Protein AF-0000000067023033 (afdb_homodimer)

Solvent-accessible surface area (backbone atoms only — not comparable to full-atom values): 42255 Å² total; per-residue (Å²): 141,94,79,90,80,90,83,80,85,79,93,78,80,88,82,86,92,80,93,84,90,79,80,88,87,80,90,64,73,84,82,73,94,70,78,89,67,85,74,86,65,66,106,45,70,67,39,53,58,62,57,49,53,58,54,46,53,53,51,54,56,63,48,57,60,52,45,52,54,41,46,53,44,41,46,51,40,41,49,48,40,45,55,41,40,58,51,32,53,59,44,35,60,46,40,46,53,54,46,79,65,82,58,77,56,62,63,61,53,50,65,90,35,39,40,28,35,53,40,38,83,85,70,44,67,34,44,52,33,53,42,58,44,94,85,45,31,32,40,34,28,15,40,78,69,28,35,38,33,27,38,73,35,41,44,66,52,35,30,29,51,44,92,54,43,47,52,36,33,27,52,32,70,41,79,93,57,19,35,34,33,34,28,33,32,50,36,90,87,40,82,84,41,70,41,51,27,40,34,33,23,41,83,84,56,42,70,67,50,72,42,76,46,70,73,84,54,66,82,51,72,70,77,42,62,32,37,30,54,44,96,86,51,35,34,39,39,37,40,13,32,94,58,27,21,36,34,36,36,32,41,79,88,69,47,77,43,80,58,44,75,42,70,81,42,37,57,72,29,51,33,60,73,46,71,57,85,76,33,37,34,32,36,36,26,33,60,85,80,30,39,36,33,40,33,31,31,40,92,84,32,71,77,46,80,42,85,43,83,70,50,83,27,55,49,35,45,33,51,30,84,85,66,51,36,37,37,28,23,50,75,77,32,30,28,32,32,37,38,77,85,76,79,42,42,78,73,45,79,72,42,75,42,64,78,70,54,62,40,48,28,39,25,91,39,33,35,35,37,32,26,29,92,74,13,33,32,39,39,34,54,77,43,86,78,127,138,88,76,82,71,82,66,86,70,85,74,72,83,72,70,77,80,80,73,79,72,82,78,77,81,76,83,78,78,85,74,82,65,82,74,81,82,79,79,81,59,58,66,58,50,50,53,50,49,49,53,48,48,51,51,48,47,50,49,47,50,49,46,47,52,47,45,48,51,43,45,51,46,42,47,49,43,44,48,51,42,47,56,44,43,62,55,34,58,59,46,43,63,49,43,48,54,53,44,82,65,83,58,77,55,61,62,61,54,52,62,91,38,39,40,27,34,53,42,37,82,84,71,42,68,34,45,51,31,52,42,59,44,92,86,45,31,32,41,34,27,14,40,78,68,29,36,38,33,27,38,74,35,43,42,65,53,35,31,31,50,42,93,56,43,46,51,36,31,26,51,34,68,41,79,94,58,20,35,35,32,32,28,32,33,51,37,89,88,42,82,83,41,70,40,50,25,40,35,32,23,42,82,85,58,43,74,70,51,70,44,76,45,69,71,85,54,67,84,52,72,71,76,42,61,33,38,31,55,43,95,86,52,35,34,38,38,39,41,12,33,93,58,27,22,37,33,35,36,32,42,79,87,69,48,74,43,78,59,43,76,43,69,82,41,36,56,71,27,49,34,57,74,47,73,58,85,75,32,36,33,32,36,34,24,33,58,86,80,29,37,37,32,40,34,32,33,41,92,84,31,72,77,43,78,42,83,43,83,70,51,83,25,53,47,36,42,32,50,30,84,87,64,51,35,38,36,27,24,49,75,76,31,30,28,32,32,36,38,78,84,76,79,43,42,79,74,46,80,72,45,76,39,64,78,70,56,64,41,48,27,38,25,92,39,33,35,34,37,32,26,30,91,72,12,34,35,38,40,35,54,77,45,88,76,128

pLDDT: mean 76.47, std 25.56, range [13.81, 98.25]

Radius of gyration: 40.5 Å; Cα contacts (8 Å, |Δi|>4): 1660; chains: 2; bounding box: 68×158×107 Å

Secondary structure (DSSP, 8-state):
-----------------------------S-----------STTTTTHHHHHHHHHHHHHHHHHHHHHHHHHHHHHHHHHHHHHHHHHHHHHHHT-EE--------SPPPTTSEEEEEE-TTT-SSEEEEEE-TTSEEEEEETTTEEEEEETTS-EEEEE--TTEEEEEEEEEEGGGEEEEEEEEE-SS-TT-EEEEEEEE-TT--EEEEEE--GGGGGS--SEEEEEE-TTS-EEEEEE-SSEEEEEEE-TTS-EEEEEEEET--EEEEEEEEEETTEEEEEEEETTTTEEEEEEEETTEEEEEEEE--SSSEEEEEE-TT--EEEEETTTTEEEEE-TTTT--EEEEEEE--TT--EEEEETTEEEEEETTTTEEEEEE-S---/-----------------------------S-TT--------HHHHHHHHHHHHHHHHHHHHHHHHHHHHHHHHHHHHHHHHHHHHHHHHHHHHHT-EE--------SPP-TTSEEEEEE-TTT-SSEEEEEE-TTSEEEEEETTTEEEEEETTS-EEEEE--TTEEEEEEEEEEGGGEEEEEEEEE-SS-TT-EEEEEEEE-TT--EEEEEE--GGGGGS--SEEEEEE-TTS-EEEEEE-SSEEEEEEE-TTS-EEEEEEEET--EEEEEEEEEETTEEEEEEEETTTTEEEEEEEETTEEEEEEEE-SSSSEEEEEE-TT--EEEEETTTTEEEEE-TTTT--EEEEEEE--TT--EEEEETTEEEEEETTTTEEEEEE-S---

Nearest PDB structures (foldseek):
  7nyq-assembly1_A  TM=6.658E-01  e=2.025E-09  Drosophila melanogaster
  3fw0-assembly1_A  TM=6.396E-01  e=2.886E-07  Rattus norvegicus
  5hx0-assembly1_B  TM=6.745E-01  e=1.969E-05  Dyadobacter fermentans DSM 18053
  3hfq-assembly2_B  TM=6.153E-01  e=1.795E-04  Lactiplantibacillus plantarum
  6cp9-assembly4_H  TM=2.951E-01  e=3.146E+00  Klebsiella pneumoniae 342

InterPro domains:
  IPR011042 Six-bladed beta-propeller, TolB-like [G3DSA:2.120.10.30] (112-293)

Structure (mmCIF, N/CA/C/O backbone):
data_AF-0000000067023033-model_v1
#
loop_
_entity.id
_entity.type
_entity.pdbx_description
1 polymer 'Uncharacterized protein'
#
loop_
_atom_site.group_PDB
_atom_site.id
_atom_site.type_symbol
_atom_site.label_atom_id
_atom_site.label_alt_id
_atom_site.label_comp_id
_atom_site.label_asym_id
_atom_site.label_entity_id
_atom_site.label_seq_id
_atom_site.pdbx_PDB_ins_code
_atom_site.Cartn_x
_atom_site.Cartn_y
_atom_site.Cartn_z
_atom_site.occupancy
_atom_site.B_iso_or_equiv
_atom_site.auth_seq_id
_atom_site.auth_comp_id
_atom_site.auth_asym_id
_atom_site.auth_atom_id
_atom_site.pdbx_PDB_model_num
ATOM 1 N N . MET A 1 1 ? -42.719 22.875 1.928 1 16.5 1 MET A N 1
ATOM 2 C CA . MET A 1 1 ? -43.594 23.422 0.88 1 16.5 1 MET A CA 1
ATOM 3 C C . MET A 1 1 ? -42.75 23.766 -0.364 1 16.5 1 MET A C 1
ATOM 5 O O . MET A 1 1 ? -41.531 23.875 -0.294 1 16.5 1 MET A O 1
ATOM 9 N N . ASP A 1 2 ? -43 24.875 -1.351 1 15.7 2 ASP A N 1
ATOM 10 C CA . ASP A 1 2 ? -43.031 25.266 -2.756 1 15.7 2 ASP A CA 1
ATOM 11 C C . ASP A 1 2 ? -41.688 25.781 -3.24 1 15.7 2 ASP A C 1
ATOM 13 O O . ASP A 1 2 ? -40.812 26.078 -2.434 1 15.7 2 ASP A O 1
ATOM 17 N N . GLU A 1 3 ? -41.562 27.125 -3.955 1 17.05 3 GLU A N 1
ATOM 18 C CA . GLU A 1 3 ? -41.469 28.062 -5.074 1 17.05 3 GLU A CA 1
ATOM 19 C C . GLU A 1 3 ? -40.25 28.969 -4.957 1 17.05 3 GLU A C 1
ATOM 21 O O . GLU A 1 3 ? -40.312 30.016 -4.312 1 17.05 3 GLU A O 1
ATOM 26 N N . ILE A 1 4 ? -39.062 28.469 -4.773 1 16.61 4 ILE A N 1
ATOM 27 C CA . ILE A 1 4 ? -38.062 29.484 -4.555 1 16.61 4 ILE A CA 1
ATOM 28 C C . ILE A 1 4 ? -37.75 30.203 -5.867 1 16.61 4 ILE A C 1
ATOM 30 O O . ILE A 1 4 ? -37.312 29.578 -6.832 1 16.61 4 ILE A O 1
ATOM 34 N N . PRO A 1 5 ? -38.219 31.562 -6.207 1 17.33 5 PRO A N 1
ATOM 35 C CA . PRO A 1 5 ? -38.531 32.438 -7.344 1 17.33 5 PRO A CA 1
ATOM 36 C C . PRO A 1 5 ? -37.281 32.906 -8.094 1 17.33 5 PRO A C 1
ATOM 38 O O . PRO A 1 5 ? -37.188 32.719 -9.312 1 17.33 5 PRO A O 1
ATOM 41 N N . LYS A 1 6 ? -36.812 34.25 -7.98 1 17.12 6 LYS A N 1
ATOM 42 C CA . LYS A 1 6 ? -36.875 35.375 -8.891 1 17.12 6 LYS A CA 1
ATOM 43 C C . LYS A 1 6 ? -35.5 35.656 -9.5 1 17.12 6 LYS A C 1
ATOM 45 O O . LYS A 1 6 ? -34.562 35.969 -8.773 1 17.12 6 LYS A O 1
ATOM 50 N N . LYS A 1 7 ? -35.344 35.312 -10.789 1 19.52 7 LYS A N 1
ATOM 51 C CA . LYS A 1 7 ? -34.312 35.031 -11.789 1 19.52 7 LYS A CA 1
ATOM 52 C C . LYS A 1 7 ? -33.531 36.281 -12.141 1 19.52 7 LYS A C 1
ATOM 54 O O . LYS A 1 7 ? -32.469 36.188 -12.789 1 19.52 7 LYS A O 1
ATOM 59 N N . SER A 1 8 ? -33.812 37.781 -12.141 1 15.13 8 SER A N 1
ATOM 60 C CA . SER A 1 8 ? -33.812 38.531 -13.398 1 15.13 8 SER A CA 1
ATOM 61 C C . SER A 1 8 ? -32.469 39.219 -13.633 1 15.13 8 SER A C 1
ATOM 63 O O . SER A 1 8 ? -32.281 39.844 -14.68 1 15.13 8 SER A O 1
ATOM 65 N N . ASN A 1 9 ? -31.531 39.25 -12.672 1 14.95 9 ASN A N 1
ATOM 66 C CA . ASN A 1 9 ? -30.938 40.562 -12.641 1 14.95 9 ASN A CA 1
ATOM 67 C C . ASN A 1 9 ? -30.016 40.812 -13.828 1 14.95 9 ASN A C 1
ATOM 69 O O . ASN A 1 9 ? -29.297 39.906 -14.25 1 14.95 9 ASN A O 1
ATOM 73 N N . GLU A 1 10 ? -29.688 42.25 -14.391 1 16.06 10 GLU A N 1
ATOM 74 C CA . GLU A 1 10 ? -29.625 43.281 -15.422 1 16.06 10 GLU A CA 1
ATOM 75 C C . GLU A 1 10 ? -28.172 43.594 -15.797 1 16.06 10 GLU A C 1
ATOM 77 O O . GLU A 1 10 ? -27.922 44.312 -16.766 1 16.06 10 GLU A O 1
ATOM 82 N N . VAL A 1 11 ? -27.109 42.969 -15 1 14.53 11 VAL A N 1
ATOM 83 C CA . VAL A 1 11 ? -26.109 44 -14.82 1 14.53 11 VAL A CA 1
ATOM 84 C C . VAL A 1 11 ? -25.422 44.281 -16.156 1 14.53 11 VAL A C 1
ATOM 86 O O . VAL A 1 11 ? -25.047 43.375 -16.891 1 14.53 11 VAL A O 1
ATOM 89 N N . GLN A 1 12 ? -24.969 45.656 -16.484 1 14.16 12 GLN A N 1
ATOM 90 C CA . GLN A 1 12 ? -24.844 46.875 -17.281 1 14.16 12 GLN A CA 1
ATOM 91 C C . GLN A 1 12 ? -23.453 46.969 -17.922 1 14.16 12 GLN A C 1
ATOM 93 O O . GLN A 1 12 ? -23.328 47.344 -19.094 1 14.16 12 GLN A O 1
ATOM 98 N N . SER A 1 13 ? -22.188 46.906 -17.203 1 13.81 13 SER A N 1
ATOM 99 C CA . SER A 1 13 ? -21.469 48.188 -17.391 1 13.81 13 SER A CA 1
ATOM 100 C C . SER A 1 13 ? -20.562 48.125 -18.609 1 13.81 13 SER A C 1
ATOM 102 O O . SER A 1 13 ? -20.562 49.031 -19.453 1 13.81 13 SER A O 1
ATOM 104 N N . ILE A 1 14 ? -19.391 47.75 -18.453 1 14.95 14 ILE A N 1
ATOM 105 C CA . ILE A 1 14 ? -18.297 48.688 -18.562 1 14.95 14 ILE A CA 1
ATOM 106 C C . ILE A 1 14 ? -17.891 48.812 -20.031 1 14.95 14 ILE A C 1
ATOM 108 O O . ILE A 1 14 ? -18.047 47.906 -20.828 1 14.95 14 ILE A O 1
ATOM 112 N N . CYS A 1 15 ? -16.469 49.219 -20.438 1 14.02 15 CYS A N 1
ATOM 113 C CA . CYS A 1 15 ? -15.609 50.375 -20.609 1 14.02 15 CYS A CA 1
ATOM 114 C C . CYS A 1 15 ? -14.961 50.375 -22 1 14.02 15 CYS A C 1
ATOM 116 O O . CYS A 1 15 ? -14.75 49.312 -22.578 1 14.02 15 CYS A O 1
ATOM 118 N N . ASN A 1 16 ? -13.797 50.438 -22.125 1 15.23 16 ASN A N 1
ATOM 119 C CA . ASN A 1 16 ? -12.984 51.531 -22.625 1 15.23 16 ASN A CA 1
ATOM 120 C C . ASN A 1 16 ? -12.781 51.438 -24.141 1 15.23 16 ASN A C 1
ATOM 122 O O . ASN A 1 16 ? -12.953 50.375 -24.734 1 15.23 16 ASN A O 1
ATOM 126 N N . LYS A 1 17 ? -11.414 51.812 -24.828 1 15.37 17 LYS A N 1
ATOM 127 C CA . LYS A 1 17 ? -10.742 53 -25.328 1 15.37 17 LYS A CA 1
ATOM 128 C C . LYS A 1 17 ? -10.594 52.969 -26.844 1 15.37 17 LYS A C 1
ATOM 130 O O . LYS A 1 17 ? -10.539 51.875 -27.422 1 15.37 17 LYS A O 1
ATOM 135 N N . VAL A 1 18 ? -9.727 53.75 -27.438 1 14.36 18 VAL A N 1
ATOM 136 C CA . VAL A 1 18 ? -9.562 55 -28.188 1 14.36 18 VAL A CA 1
ATOM 137 C C . VAL A 1 18 ? -9.312 54.688 -29.656 1 14.36 18 VAL A C 1
ATOM 139 O O . VAL A 1 18 ? -9.977 55.25 -30.531 1 14.36 18 VAL A O 1
ATOM 142 N N . ASN A 1 19 ? -7.809 54.719 -30.094 1 15.3 19 ASN A N 1
ATOM 143 C CA . ASN A 1 19 ? -7.359 55.688 -31.094 1 15.3 19 ASN A CA 1
ATOM 144 C C . ASN A 1 19 ? -7.926 55.375 -32.469 1 15.3 19 ASN A C 1
ATOM 146 O O . ASN A 1 19 ? -8.258 54.25 -32.781 1 15.3 19 ASN A O 1
ATOM 150 N N . ALA A 1 20 ? -7.5 56.219 -33.562 1 14.83 20 ALA A N 1
ATOM 151 C CA . ALA A 1 20 ? -7.84 57.281 -34.5 1 14.83 20 ALA A CA 1
ATOM 152 C C . ALA A 1 20 ? -8.055 56.719 -35.906 1 14.83 20 ALA A C 1
ATOM 154 O O . ALA A 1 20 ? -9.102 56.938 -36.531 1 14.83 20 ALA A O 1
ATOM 155 N N . THR A 1 21 ? -6.891 57.281 -36.812 1 17.2 21 THR A N 1
ATOM 156 C CA . THR A 1 21 ? -7.141 58.031 -38.031 1 17.2 21 THR A CA 1
ATOM 157 C C . THR A 1 21 ? -7.707 57.156 -39.125 1 17.2 21 THR A C 1
ATOM 159 O O . THR A 1 21 ? -7.461 55.938 -39.125 1 17.2 21 THR A O 1
ATOM 162 N N . ALA A 1 22 ? -7.855 57.75 -40.344 1 15.17 22 ALA A N 1
ATOM 163 C CA . ALA A 1 22 ? -8.805 58.094 -41.375 1 15.17 22 ALA A CA 1
ATOM 164 C C . ALA A 1 22 ? -8.648 57.188 -42.594 1 15.17 22 ALA A C 1
ATOM 166 O O . ALA A 1 22 ? -9.633 56.75 -43.188 1 15.17 22 ALA A O 1
ATOM 167 N N . GLU A 1 23 ? -7.34 57.094 -43.25 1 17.22 23 GLU A N 1
ATOM 168 C CA . GLU A 1 23 ? -7.434 57.719 -44.531 1 17.22 23 GLU A CA 1
ATOM 169 C C . GLU A 1 23 ? -8.148 56.812 -45.562 1 17.22 23 GLU A C 1
ATOM 171 O O . GLU A 1 23 ? -9.078 57.281 -46.25 1 17.22 23 GLU A O 1
ATOM 176 N N . SER A 1 24 ? -7.207 56.594 -46.625 1 18.77 24 SER A N 1
ATOM 177 C CA . SER A 1 24 ? -7.43 57.094 -47.969 1 18.77 24 SER A CA 1
ATOM 178 C C . SER A 1 24 ? -8.414 56.219 -48.75 1 18.77 24 SER A C 1
ATOM 180 O O . SER A 1 24 ? -8.523 55.031 -48.469 1 18.77 24 SER A O 1
ATOM 182 N N . ASN A 1 25 ? -8.148 56.031 -50.188 1 16.42 25 ASN A N 1
ATOM 183 C CA . ASN A 1 25 ? -8.68 56.719 -51.344 1 16.42 25 ASN A CA 1
ATOM 184 C C . ASN A 1 25 ? -9.766 55.906 -52.031 1 16.42 25 ASN A C 1
ATOM 186 O O . ASN A 1 25 ? -10.766 56.469 -52.5 1 16.42 25 ASN A O 1
ATOM 190 N N . GLU A 1 26 ? -9.141 54.875 -53 1 19.27 26 GLU A N 1
ATOM 191 C CA . GLU A 1 26 ? -9.359 54.969 -54.469 1 19.27 26 GLU A CA 1
ATOM 192 C C . GLU A 1 26 ? -10.633 54.25 -54.875 1 19.27 26 GLU A C 1
ATOM 194 O O . GLU A 1 26 ? -11.055 53.312 -54.219 1 19.27 26 GLU A O 1
ATOM 199 N N . ASN A 1 27 ? -10.594 53.469 -56.344 1 17.33 27 ASN A N 1
ATOM 200 C CA . ASN A 1 27 ? -11.594 53.438 -57.406 1 17.33 27 ASN A CA 1
ATOM 201 C C . ASN A 1 27 ? -12.781 52.562 -57.031 1 17.33 27 ASN A C 1
ATOM 203 O O . ASN A 1 27 ? -12.727 51.344 -57.188 1 17.33 27 ASN A O 1
ATOM 207 N N . ILE A 1 28 ? -13.492 53 -56.344 1 20 28 ILE A N 1
ATOM 208 C CA . ILE A 1 28 ? -14.633 52.188 -55.906 1 20 28 ILE A CA 1
ATOM 209 C C . ILE A 1 28 ? -15.812 52.406 -56.844 1 20 28 ILE A C 1
ATOM 211 O O . ILE A 1 28 ? -16.328 53.5 -56.969 1 20 28 ILE A O 1
ATOM 215 N N . ASP A 1 29 ? -15.898 52.031 -58.125 1 17.62 29 ASP A N 1
ATOM 216 C CA . ASP A 1 29 ? -17.016 52.625 -58.844 1 17.62 29 ASP A CA 1
ATOM 217 C C . ASP A 1 29 ? -18.234 52.812 -57.938 1 17.62 29 ASP A C 1
ATOM 219 O O . ASP A 1 29 ? -18.312 52.219 -56.875 1 17.62 29 ASP A O 1
ATOM 223 N N . ASN A 1 30 ? -19.469 52.625 -58.5 1 20.97 30 ASN A N 1
ATOM 224 C CA . ASN A 1 30 ? -20.672 53.375 -58.156 1 20.97 30 ASN A CA 1
ATOM 225 C C . ASN A 1 30 ? -20.828 53.5 -56.625 1 20.97 30 ASN A C 1
ATOM 227 O O . ASN A 1 30 ? -20.453 52.562 -55.906 1 20.97 30 ASN A O 1
ATOM 231 N N . ASP A 1 31 ? -22.062 53.469 -56.219 1 20.47 31 ASP A N 1
ATOM 232 C CA . ASP A 1 31 ? -23.172 54.438 -56.125 1 20.47 31 ASP A CA 1
ATOM 233 C C . ASP A 1 31 ? -23.375 54.875 -54.688 1 20.47 31 ASP A C 1
ATOM 235 O O . ASP A 1 31 ? -24.516 55.031 -54.219 1 20.47 31 ASP A O 1
ATOM 239 N N . LEU A 1 32 ? -22.516 54.312 -54.031 1 19.72 32 LEU A N 1
ATOM 240 C CA . LEU A 1 32 ? -22.562 54.219 -52.594 1 19.72 32 LEU A CA 1
ATOM 241 C C . LEU A 1 32 ? -22.516 55.594 -51.969 1 19.72 32 LEU A C 1
ATOM 243 O O . LEU A 1 32 ? -21.469 56.25 -52 1 19.72 32 LEU A O 1
ATOM 247 N N . LEU A 1 33 ? -23.594 56.562 -51.875 1 18.12 33 LEU A N 1
ATOM 248 C CA . LEU A 1 33 ? -24.031 57.594 -50.938 1 18.12 33 LEU A CA 1
ATOM 249 C C . LEU A 1 33 ? -23.297 57.438 -49.594 1 18.12 33 LEU A C 1
ATOM 251 O O . LEU A 1 33 ? -23.531 56.5 -48.875 1 18.12 33 LEU A O 1
ATOM 255 N N . LEU A 1 34 ? -22.203 57.781 -49.156 1 22.52 34 LEU A N 1
ATOM 256 C CA . LEU A 1 34 ? -21.094 58.594 -48.719 1 22.52 34 LEU A CA 1
ATOM 257 C C . LEU A 1 34 ? -21.562 59.688 -47.719 1 22.52 34 LEU A C 1
ATOM 259 O O . LEU A 1 34 ? -20.953 59.875 -46.688 1 22.52 34 LEU A O 1
ATOM 263 N N . SER A 1 35 ? -21.609 61.406 -47.969 1 18.92 35 SER A N 1
ATOM 264 C CA . SER A 1 35 ? -21.234 62.281 -46.844 1 18.92 35 SER A CA 1
ATOM 265 C C . SER A 1 35 ? -22.422 62.469 -45.875 1 18.92 35 SER A C 1
ATOM 267 O O . SER A 1 35 ? -22.297 63.188 -44.875 1 18.92 35 SER A O 1
ATOM 269 N N . THR A 1 36 ? -23.859 62 -46.125 1 21.89 36 THR A N 1
ATOM 270 C CA . THR A 1 36 ? -24.688 63.156 -45.781 1 21.89 36 THR A CA 1
ATOM 271 C C . THR A 1 36 ? -24.219 63.75 -44.469 1 21.89 36 THR A C 1
ATOM 273 O O . THR A 1 36 ? -23.766 63.031 -43.562 1 21.89 36 THR A O 1
ATOM 276 N N . ALA A 1 37 ? -24.266 65.062 -44.312 1 21.55 37 ALA A N 1
ATOM 277 C CA . ALA A 1 37 ? -24.062 66.312 -43.531 1 21.55 37 ALA A CA 1
ATOM 278 C C . ALA A 1 37 ? -24.25 66.062 -42.062 1 21.55 37 ALA A C 1
ATOM 280 O O . ALA A 1 37 ? -23.438 66.438 -41.219 1 21.55 37 ALA A O 1
ATOM 281 N N . GLU A 1 38 ? -25.484 66.062 -41.594 1 28.64 38 GLU A N 1
ATOM 282 C CA . GLU A 1 38 ? -25.578 67.188 -40.656 1 28.64 38 GLU A CA 1
ATOM 283 C C . GLU A 1 38 ? -24.531 67.125 -39.562 1 28.64 38 GLU A C 1
ATOM 285 O O . GLU A 1 38 ? -24.062 66 -39.25 1 28.64 38 GLU A O 1
ATOM 290 N N . GLU A 1 39 ? -24.578 67.938 -38.75 1 26.59 39 GLU A N 1
ATOM 291 C CA . GLU A 1 39 ? -24.312 69.062 -37.844 1 26.59 39 GLU A CA 1
ATOM 292 C C . GLU A 1 39 ? -24.141 68.562 -36.406 1 26.59 39 GLU A C 1
ATOM 294 O O . GLU A 1 39 ? -25.031 68.75 -35.562 1 26.59 39 GLU A O 1
ATOM 299 N N . PHE A 1 40 ? -24.016 67.312 -36.219 1 32.25 40 PHE A N 1
ATOM 300 C CA . PHE A 1 40 ? -23.906 67.062 -34.781 1 32.25 40 PHE A CA 1
ATOM 301 C C . PHE A 1 40 ? -23.047 68.125 -34.094 1 32.25 40 PHE A C 1
ATOM 303 O O . PHE A 1 40 ? -21.875 68.25 -34.438 1 32.25 40 PHE A O 1
ATOM 310 N N . ASP A 1 41 ? -23.5 68.812 -33.281 1 35.06 41 ASP A N 1
ATOM 311 C CA . ASP A 1 41 ? -23.656 69.812 -32.219 1 35.06 41 ASP A CA 1
ATOM 312 C C . ASP A 1 41 ? -22.672 69.562 -31.078 1 35.06 41 ASP A C 1
ATOM 314 O O . ASP A 1 41 ? -22.359 68.438 -30.75 1 35.06 41 ASP A O 1
ATOM 318 N N . ILE A 1 42 ? -23.047 70.5 -30.016 1 40.97 42 ILE A N 1
ATOM 319 C CA . ILE A 1 42 ? -22.516 71.125 -28.797 1 40.97 42 ILE A CA 1
ATOM 320 C C . ILE A 1 42 ? -22.734 70.125 -27.625 1 40.97 42 ILE A C 1
ATOM 322 O O . ILE A 1 42 ? -21.969 70.188 -26.656 1 40.97 42 ILE A O 1
ATOM 326 N N . SER A 1 43 ? -24.438 69.5 -27.531 1 39.47 43 SER A N 1
ATOM 327 C CA . SER A 1 43 ? -24.641 68.625 -26.391 1 39.47 43 SER A CA 1
ATOM 328 C C . SER A 1 43 ? -23.656 67.438 -26.422 1 39.47 43 SER A C 1
ATOM 330 O O . SER A 1 43 ? -23.875 66.438 -27.109 1 39.47 43 SER A O 1
ATOM 332 N N . GLU A 1 44 ? -22.562 67.312 -27.25 1 46.44 44 GLU A N 1
ATOM 333 C CA . GLU A 1 44 ? -21.125 67.5 -27.109 1 46.44 44 GLU A CA 1
ATOM 334 C C . GLU A 1 44 ? -20.672 67.188 -25.688 1 46.44 44 GLU A C 1
ATOM 336 O O . GLU A 1 44 ? -19.641 66.5 -25.469 1 46.44 44 GLU A O 1
ATOM 341 N N . TYR A 1 45 ? -19.453 67.875 -25.797 1 38.25 45 TYR A N 1
ATOM 342 C CA . TYR A 1 45 ? -18.062 67.938 -25.328 1 38.25 45 TYR A CA 1
ATOM 343 C C . TYR A 1 45 ? -18 68.25 -23.844 1 38.25 45 TYR A C 1
ATOM 345 O O . TYR A 1 45 ? -17.078 67.812 -23.141 1 38.25 45 TYR A O 1
ATOM 353 N N . GLU A 1 46 ? -19.672 69.188 -23.969 1 36.59 46 GLU A N 1
ATOM 354 C CA . GLU A 1 46 ? -19.797 69.5 -22.547 1 36.59 46 GLU A CA 1
ATOM 355 C C . GLU A 1 46 ? -20.125 68.312 -21.719 1 36.59 46 GLU A C 1
ATOM 357 O O . GLU A 1 46 ? -21.094 67.625 -22 1 36.59 46 GLU A O 1
ATOM 362 N N . ARG A 1 47 ? -19.969 67.938 -21.781 1 51.28 47 ARG A N 1
ATOM 363 C CA . ARG A 1 47 ? -19.484 67.938 -20.391 1 51.28 47 ARG A CA 1
ATOM 364 C C . ARG A 1 47 ? -19.688 66.625 -19.719 1 51.28 47 ARG A C 1
ATOM 366 O O . ARG A 1 47 ? -19.203 66.375 -18.609 1 51.28 47 ARG A O 1
ATOM 373 N N . LYS A 1 48 ? -19.047 65.812 -20.391 1 56.47 48 LYS A N 1
ATOM 374 C CA . LYS A 1 48 ? -18.141 64.688 -20.375 1 56.47 48 LYS A CA 1
ATOM 375 C C . LYS A 1 48 ? -16.891 65 -19.562 1 56.47 48 LYS A C 1
ATOM 377 O O . LYS A 1 48 ? -16.234 64.062 -19.047 1 56.47 48 LYS A O 1
ATOM 382 N N . LEU A 1 49 ? -16.469 66.062 -19.734 1 49.59 49 LEU A N 1
ATOM 383 C CA . LEU A 1 49 ? -15.484 66.562 -18.797 1 49.59 49 LEU A CA 1
ATOM 384 C C . LEU A 1 49 ? -15.938 66.375 -17.359 1 49.59 49 LEU A C 1
ATOM 386 O O . LEU A 1 49 ? -15.125 66.062 -16.484 1 49.59 49 LEU A O 1
ATOM 390 N N . ARG A 1 50 ? -17.5 66.688 -17.188 1 47 50 ARG A N 1
ATOM 391 C CA . ARG A 1 50 ? -18.016 66.438 -15.844 1 47 50 ARG A CA 1
ATOM 392 C C . ARG A 1 50 ? -18.016 64.938 -15.5 1 47 50 ARG A C 1
ATOM 394 O O . ARG A 1 50 ? -17.891 64.562 -14.336 1 47 50 ARG A O 1
ATOM 401 N N . GLU A 1 51 ? -18.156 63.969 -16.453 1 60.03 51 GLU A N 1
ATOM 402 C CA . GLU A 1 51 ? -18.094 62.5 -16.266 1 60.03 51 GLU A CA 1
ATOM 403 C C . GLU A 1 51 ? -16.656 62.062 -15.977 1 60.03 51 GLU A C 1
ATOM 405 O O . GLU A 1 51 ? -16.438 61.25 -15.078 1 60.03 51 GLU A O 1
ATOM 410 N N . ASN A 1 52 ? -15.531 62.688 -16.484 1 56.88 52 ASN A N 1
ATOM 411 C CA . ASN A 1 52 ? -14.148 62.25 -16.312 1 56.88 52 ASN A CA 1
ATOM 412 C C . ASN A 1 52 ? -13.562 62.719 -14.984 1 56.88 52 ASN A C 1
ATOM 414 O O . ASN A 1 52 ? -12.758 62.031 -14.375 1 56.88 52 ASN A O 1
ATOM 418 N N . THR A 1 53 ? -13.875 63.906 -14.648 1 50.12 53 THR A N 1
ATOM 419 C CA . THR A 1 53 ? -13.352 64.5 -13.406 1 50.12 53 THR A CA 1
ATOM 420 C C . THR A 1 53 ? -13.938 63.75 -12.195 1 50.12 53 THR A C 1
ATOM 422 O O . THR A 1 53 ? -13.234 63.5 -11.211 1 50.12 53 THR A O 1
ATOM 425 N N . GLU A 1 54 ? -15.414 63.438 -12.305 1 52.22 54 GLU A N 1
ATOM 426 C CA . GLU A 1 54 ? -16.016 62.75 -11.172 1 52.22 54 GLU A CA 1
ATOM 427 C C . GLU A 1 54 ? -15.531 61.281 -11.117 1 52.22 54 GLU A C 1
ATOM 429 O O . GLU A 1 54 ? -15.32 60.75 -10.031 1 52.22 54 GLU A O 1
ATOM 434 N N . GLU A 1 55 ? -15.086 60.688 -12.352 1 56.31 55 GLU A N 1
ATOM 435 C CA . GLU A 1 55 ? -14.57 59.344 -12.344 1 56.31 55 GLU A CA 1
ATOM 436 C C . GLU A 1 55 ? -13.094 59.312 -11.945 1 56.31 55 GLU A C 1
ATOM 438 O O . GLU A 1 55 ? -12.648 58.406 -11.25 1 56.31 55 GLU A O 1
ATOM 443 N N . THR A 1 56 ? -12.164 60.5 -12.039 1 54.19 56 THR A N 1
ATOM 444 C CA . THR A 1 56 ? -10.812 60.688 -11.523 1 54.19 56 THR A CA 1
ATOM 445 C C . THR A 1 56 ? -10.82 60.812 -10 1 54.19 56 THR A C 1
ATOM 447 O O . THR A 1 56 ? -9.961 60.25 -9.32 1 54.19 56 THR A O 1
ATOM 450 N N . MET A 1 57 ? -11.844 61.531 -9.602 1 49.56 57 MET A N 1
ATOM 451 C CA . MET A 1 57 ? -11.828 61.812 -8.172 1 49.56 57 MET A CA 1
ATOM 452 C C . MET A 1 57 ? -12.172 60.562 -7.359 1 49.56 57 MET A C 1
ATOM 454 O O . MET A 1 57 ? -11.609 60.344 -6.285 1 49.56 57 MET A O 1
ATOM 458 N N . ASN A 1 58 ? -12.977 59.656 -8.031 1 55.06 58 ASN A N 1
ATOM 459 C CA . ASN A 1 58 ? -13.336 58.406 -7.355 1 55.06 58 ASN A CA 1
ATOM 460 C C . ASN A 1 58 ? -12.219 57.375 -7.449 1 55.06 58 ASN A C 1
ATOM 462 O O . ASN A 1 58 ? -11.961 56.656 -6.488 1 55.06 58 ASN A O 1
ATOM 466 N N . LEU A 1 59 ? -11.273 57.469 -8.523 1 53.28 59 LEU A N 1
ATOM 467 C CA . LEU A 1 59 ? -10.172 56.5 -8.625 1 53.28 59 LEU A CA 1
ATOM 468 C C . LEU A 1 59 ? -9 56.938 -7.742 1 53.28 59 LEU A C 1
ATOM 470 O O . LEU A 1 59 ? -8.352 56.094 -7.113 1 53.28 59 LEU A O 1
ATOM 474 N N . VAL A 1 60 ? -8.695 58.375 -7.512 1 49.34 60 VAL A N 1
ATOM 475 C CA . VAL A 1 60 ? -7.613 58.875 -6.664 1 49.34 60 VAL A CA 1
ATOM 476 C C . VAL A 1 60 ? -7.98 58.688 -5.195 1 49.34 60 VAL A C 1
ATOM 478 O O . VAL A 1 60 ? -7.141 58.312 -4.383 1 49.34 60 VAL A O 1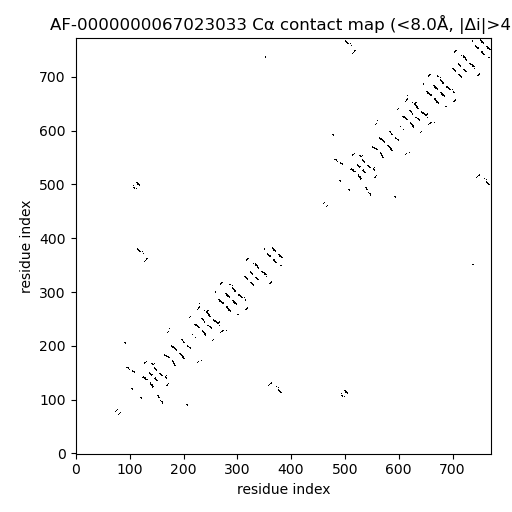
ATOM 481 N N . MET A 1 61 ? -9.375 58.812 -4.832 1 46.91 61 MET A N 1
ATOM 482 C CA . MET A 1 61 ? -9.75 58.594 -3.438 1 46.91 61 MET A CA 1
ATOM 483 C C . MET A 1 61 ? -9.672 57.125 -3.072 1 46.91 61 MET A C 1
ATOM 485 O O . MET A 1 61 ? -9.234 56.781 -1.976 1 46.91 61 MET A O 1
ATOM 489 N N . ASN A 1 62 ? -9.898 56.094 -4.129 1 50 62 ASN A N 1
ATOM 490 C CA . ASN A 1 62 ? -9.797 54.656 -3.928 1 50 62 ASN A CA 1
ATOM 491 C C . ASN A 1 62 ? -8.359 54.188 -4.031 1 50 62 ASN A C 1
ATOM 493 O O . ASN A 1 62 ? -8.078 53 -3.846 1 50 62 ASN A O 1
ATOM 497 N N . LEU A 1 63 ? -7.152 54.844 -4.684 1 48.03 63 LEU A N 1
ATOM 498 C CA . LEU A 1 63 ? -5.707 54.875 -4.496 1 48.03 63 LEU A CA 1
ATOM 499 C C . LEU A 1 63 ? -5.352 54.938 -3.014 1 48.03 63 LEU A C 1
ATOM 501 O O . LEU A 1 63 ? -4.445 54.219 -2.566 1 48.03 63 LEU A O 1
ATOM 505 N N . CYS A 1 64 ? -5.418 56.5 -2.031 1 41.72 64 CYS A N 1
ATOM 506 C CA . CYS A 1 64 ? -4.891 56.969 -0.753 1 41.72 64 CYS A CA 1
ATOM 507 C C . CYS A 1 64 ? -5.359 56.062 0.388 1 41.72 64 CYS A C 1
ATOM 509 O O . CYS A 1 64 ? -4.578 55.719 1.276 1 41.72 64 CYS A O 1
ATOM 511 N N . ASP A 1 65 ? -6.711 55.594 0.384 1 49.38 65 ASP A N 1
ATOM 512 C CA . ASP A 1 65 ? -7.207 54.719 1.458 1 49.38 65 ASP A CA 1
ATOM 513 C C . ASP A 1 65 ? -6.625 53.312 1.353 1 49.38 65 ASP A C 1
ATOM 515 O O . ASP A 1 65 ? -6.254 52.719 2.363 1 49.38 65 ASP A O 1
ATOM 519 N N . ARG A 1 66 ? -6.457 52.75 0.1 1 44.66 66 ARG A N 1
ATOM 520 C CA . ARG A 1 66 ? -5.809 51.469 -0.063 1 44.66 66 ARG A CA 1
ATOM 521 C C . ARG A 1 66 ? -4.297 51.594 0.095 1 44.66 66 ARG A C 1
ATOM 523 O O . ARG A 1 66 ? -3.648 50.688 0.624 1 44.66 66 ARG A O 1
ATOM 530 N N . SER A 1 67 ? -3.672 52.688 -0.443 1 41.56 67 SER A N 1
ATOM 531 C CA . SER A 1 67 ? -2.242 52.906 -0.251 1 41.56 67 SER A CA 1
ATOM 532 C C . SER A 1 67 ? -1.909 53.125 1.22 1 41.56 67 SER A C 1
ATOM 534 O O . SER A 1 67 ? -0.896 52.625 1.715 1 41.56 67 SER A O 1
ATOM 536 N N . ASP A 1 68 ? -2.678 53.969 2.082 1 47.34 68 ASP A N 1
ATOM 537 C CA . ASP A 1 68 ? -2.404 54.188 3.5 1 47.34 68 ASP A CA 1
ATOM 538 C C . ASP A 1 68 ? -2.66 52.906 4.305 1 47.34 68 ASP A C 1
ATOM 540 O O . ASP A 1 68 ? -1.905 52.594 5.223 1 47.34 68 ASP A O 1
ATOM 544 N N . LYS A 1 69 ? -3.66 52 4.02 1 49.25 69 LYS A N 1
ATOM 545 C CA . LYS A 1 69 ? -3.861 50.688 4.637 1 49.25 69 LYS A CA 1
ATOM 546 C C . LYS A 1 69 ? -2.801 49.688 4.176 1 49.25 69 LYS A C 1
ATOM 548 O O . LYS A 1 69 ? -2.344 48.875 4.961 1 49.25 69 LYS A O 1
ATOM 553 N N . LEU A 1 70 ? -2.244 49.938 2.824 1 43.94 70 LEU A N 1
ATOM 554 C CA . LEU A 1 70 ? -1.109 49.125 2.402 1 43.94 70 LEU A CA 1
ATOM 555 C C . LEU A 1 70 ? 0.158 49.531 3.146 1 43.94 70 LEU A C 1
ATOM 557 O O . LEU A 1 70 ? 0.942 48.656 3.561 1 43.94 70 LEU A O 1
ATOM 561 N N . LYS A 1 71 ? 0.468 50.875 3.33 1 43.06 71 LYS A N 1
ATOM 562 C CA . LYS A 1 71 ? 1.672 51.375 3.996 1 43.06 71 LYS A CA 1
ATOM 563 C C . LYS A 1 71 ? 1.667 51 5.477 1 43.06 71 LYS A C 1
ATOM 565 O O . LYS A 1 71 ? 2.689 50.594 6.023 1 43.06 71 LYS A O 1
ATOM 570 N N . GLU A 1 72 ? 0.539 51.219 6.227 1 46.94 72 GLU A N 1
ATOM 571 C CA . GLU A 1 72 ? 0.462 50.781 7.613 1 46.94 72 GLU A CA 1
ATOM 572 C C . GLU A 1 72 ? 0.461 49.25 7.703 1 46.94 72 GLU A C 1
ATOM 574 O O . GLU A 1 72 ? 1.118 48.688 8.57 1 46.94 72 GLU A O 1
ATOM 579 N N . GLN A 1 73 ? -0.24 48.625 6.836 1 40.22 73 GLN A N 1
ATOM 580 C CA . GLN A 1 73 ? -0.195 47.156 6.762 1 40.22 73 GLN A CA 1
ATOM 581 C C . GLN A 1 73 ? 1.133 46.688 6.184 1 40.22 73 GLN A C 1
ATOM 583 O O . GLN A 1 73 ? 1.696 45.688 6.652 1 40.22 73 GLN A O 1
ATOM 588 N N . GLN A 1 74 ? 1.656 47.438 5.129 1 37.72 74 GLN A N 1
ATOM 589 C CA . GLN A 1 74 ? 2.98 47.125 4.605 1 37.72 74 GLN A CA 1
ATOM 590 C C . GLN A 1 74 ? 4.066 47.406 5.637 1 37.72 74 GLN A C 1
ATOM 592 O O . GLN A 1 74 ? 4.996 46.625 5.809 1 37.72 74 GLN A O 1
ATOM 597 N N . LYS A 1 75 ? 4.07 48.75 6.305 1 41.84 75 LYS A N 1
ATOM 598 C CA . LYS A 1 75 ? 5.02 49 7.383 1 41.84 75 LYS A CA 1
ATOM 599 C C . LYS A 1 75 ? 4.824 48 8.531 1 41.84 75 LYS A C 1
ATOM 601 O O . LYS A 1 75 ? 5.793 47.469 9.086 1 41.84 75 LYS A O 1
ATOM 606 N N . SER A 1 76 ? 3.551 47.812 9.031 1 39.44 76 SER A N 1
ATOM 607 C CA . SER A 1 76 ? 3.309 46.812 10.039 1 39.44 76 SER A CA 1
ATOM 608 C C . SER A 1 76 ? 3.568 45.406 9.484 1 39.44 76 SER A C 1
ATOM 610 O O . SER A 1 76 ? 4.102 44.531 10.188 1 39.44 76 SER A O 1
ATOM 612 N N . THR A 1 77 ? 3.238 45.188 8.219 1 37.91 77 THR A N 1
ATOM 613 C CA . THR A 1 77 ? 3.568 43.906 7.582 1 37.91 77 THR A CA 1
ATOM 614 C C . THR A 1 77 ? 5.062 43.812 7.297 1 37.91 77 THR A C 1
ATOM 616 O O . THR A 1 77 ? 5.68 42.781 7.504 1 37.91 77 THR A O 1
ATOM 619 N N . LEU A 1 78 ? 5.641 44.938 6.762 1 37.78 78 LEU A N 1
ATOM 620 C CA . LEU A 1 78 ? 7.09 44.938 6.586 1 37.78 78 LEU A CA 1
ATOM 621 C C . LEU A 1 78 ? 7.801 44.875 7.934 1 37.78 78 LEU A C 1
ATOM 623 O O . LEU A 1 78 ? 8.781 44.125 8.086 1 37.78 78 LEU A O 1
ATOM 627 N N . LEU A 1 79 ? 7.438 45.844 8.953 1 36.94 79 LEU A N 1
ATOM 628 C CA . LEU A 1 79 ? 8.008 45.688 10.281 1 36.94 79 LEU A CA 1
ATOM 629 C C . LEU A 1 79 ? 7.699 44.312 10.852 1 36.94 79 LEU A C 1
ATOM 631 O O . LEU A 1 79 ? 8.57 43.656 11.453 1 36.94 79 LEU A O 1
ATOM 635 N N . ARG A 1 80 ? 6.402 43.75 10.727 1 37.38 80 ARG A N 1
ATOM 636 C CA . ARG A 1 80 ? 6.109 42.344 11.055 1 37.38 80 ARG A CA 1
ATOM 637 C C . ARG A 1 80 ? 6.859 41.406 10.133 1 37.38 80 ARG A C 1
ATOM 639 O O . ARG A 1 80 ? 7.383 40.375 10.586 1 37.38 80 ARG A O 1
ATOM 646 N N . SER A 1 81 ? 7.07 41.75 8.898 1 36.06 81 SER A N 1
ATOM 647 C CA . SER A 1 81 ? 7.914 41.031 7.965 1 36.06 81 SER A CA 1
ATOM 648 C C . SER A 1 81 ? 9.391 41.156 8.328 1 36.06 81 SER A C 1
ATOM 650 O O . SER A 1 81 ? 10.133 40.188 8.273 1 36.06 81 SER A O 1
ATOM 652 N N . PHE A 1 82 ? 9.867 42.469 8.594 1 35.16 82 PHE A N 1
ATOM 653 C CA . PHE A 1 82 ? 11.242 42.656 9.055 1 35.16 82 PHE A CA 1
ATOM 654 C C . PHE A 1 82 ? 11.453 41.969 10.398 1 35.16 82 PHE A C 1
ATOM 656 O O . PHE A 1 82 ? 12.461 41.281 10.602 1 35.16 82 PHE A O 1
ATOM 663 N N . LEU A 1 83 ? 10.625 42.219 11.438 1 36.41 83 LEU A N 1
ATOM 664 C CA . LEU A 1 83 ? 10.711 41.469 12.68 1 36.41 83 LEU A CA 1
ATOM 665 C C . LEU A 1 83 ? 10.492 39.969 12.438 1 36.41 83 LEU A C 1
ATOM 667 O O . LEU A 1 83 ? 11.141 39.125 13.062 1 36.41 83 LEU A O 1
ATOM 671 N N . ILE A 1 84 ? 9.656 39.688 11.469 1 36.56 84 ILE A N 1
ATOM 672 C CA . ILE A 1 84 ? 9.508 38.312 10.969 1 36.56 84 ILE A CA 1
ATOM 673 C C . ILE A 1 84 ? 10.773 37.906 10.219 1 36.56 84 ILE A C 1
ATOM 675 O O . ILE A 1 84 ? 11.266 36.781 10.383 1 36.56 84 ILE A O 1
ATOM 679 N N . LEU A 1 85 ? 11.391 38.812 9.477 1 37.16 85 LEU A N 1
ATOM 680 C CA . LEU A 1 85 ? 12.633 38.531 8.781 1 37.16 85 LEU A CA 1
ATOM 681 C C . LEU A 1 85 ? 13.789 38.375 9.766 1 37.16 85 LEU A C 1
ATOM 683 O O . LEU A 1 85 ? 14.625 37.469 9.609 1 37.16 85 LEU A O 1
ATOM 687 N N . GLN A 1 86 ? 14.047 39.375 10.625 1 37.34 86 GLN A N 1
ATOM 688 C CA . GLN A 1 86 ? 15.078 39.188 11.633 1 37.34 86 GLN A CA 1
ATOM 689 C C . GLN A 1 86 ? 14.805 37.906 12.445 1 37.34 86 GLN A C 1
ATOM 691 O O . GLN A 1 86 ? 15.734 37.156 12.773 1 37.34 86 GLN A O 1
ATOM 696 N N . LYS A 1 87 ? 13.609 37.75 12.93 1 37.78 87 LYS A N 1
ATOM 697 C CA . LYS A 1 87 ? 13.227 36.5 13.547 1 37.78 87 LYS A CA 1
ATOM 698 C C . LYS A 1 87 ? 13.312 35.344 12.555 1 37.78 87 LYS A C 1
ATOM 700 O O . LYS A 1 87 ? 13.516 34.188 12.945 1 37.78 87 LYS A O 1
ATOM 705 N N . GLU A 1 88 ? 13.242 35.562 11.273 1 38.31 88 GLU A N 1
ATOM 706 C CA . GLU A 1 88 ? 13.43 34.625 10.18 1 38.31 88 GLU A CA 1
ATOM 707 C C . GLU A 1 88 ? 14.898 34.219 10.055 1 38.31 88 GLU A C 1
ATOM 709 O O . GLU A 1 88 ? 15.203 33.031 9.852 1 38.31 88 GLU A O 1
ATOM 714 N N . VAL A 1 89 ? 15.852 35.281 10.055 1 39.88 89 VAL A N 1
ATOM 715 C CA . VAL A 1 89 ? 17.266 34.906 9.984 1 39.88 89 VAL A CA 1
ATOM 716 C C . VAL A 1 89 ? 17.609 34 11.148 1 39.88 89 VAL A C 1
ATOM 718 O O . VAL A 1 89 ? 18.312 33 10.977 1 39.88 89 VAL A O 1
ATOM 721 N N . ILE A 1 90 ? 17.328 34.375 12.359 1 40.94 90 ILE A N 1
ATOM 722 C CA . ILE A 1 90 ? 17.578 33.531 13.508 1 40.94 90 ILE A CA 1
ATOM 723 C C . ILE A 1 90 ? 16.844 32.188 13.32 1 40.94 90 ILE A C 1
ATOM 725 O O . ILE A 1 90 ? 17.391 31.125 13.586 1 40.94 90 ILE A O 1
ATOM 729 N N . THR A 1 91 ? 15.656 32.312 12.828 1 43.94 91 THR A N 1
ATOM 730 C CA . THR A 1 91 ? 14.844 31.125 12.594 1 43.94 91 THR A CA 1
ATOM 731 C C . THR A 1 91 ? 15.43 30.281 11.461 1 43.94 91 THR A C 1
ATOM 733 O O . THR A 1 91 ? 15.344 29.047 11.484 1 43.94 91 THR A O 1
ATOM 736 N N . LEU A 1 92 ? 16.078 31 10.523 1 46.91 92 LEU A N 1
ATOM 737 C CA . LEU A 1 92 ? 16.719 30.266 9.438 1 46.91 92 LEU A CA 1
ATOM 738 C C . LEU A 1 92 ? 17.875 29.422 9.961 1 46.91 92 LEU A C 1
ATOM 740 O O . LEU A 1 92 ? 18.109 28.312 9.492 1 46.91 92 LEU A O 1
ATOM 744 N N . LYS A 1 93 ? 18.672 30.047 10.875 1 48 93 LYS A N 1
ATOM 745 C CA . LYS A 1 93 ? 19.766 29.266 11.461 1 48 93 LYS A CA 1
ATOM 746 C C . LYS A 1 93 ? 19.219 28.062 12.211 1 48 93 LYS A C 1
ATOM 748 O O . LYS A 1 93 ? 19.875 27.016 12.266 1 48 93 LYS A O 1
ATOM 753 N N . GLU A 1 94 ? 18.094 28.297 12.789 1 51.19 94 GLU A N 1
ATOM 754 C CA . GLU A 1 94 ? 17.484 27.266 13.594 1 51.19 94 GLU A CA 1
ATOM 755 C C . GLU A 1 94 ? 17.062 26.062 12.734 1 51.19 94 GLU A C 1
ATOM 757 O O . GLU A 1 94 ? 16.984 24.938 13.227 1 51.19 94 GLU A O 1
ATOM 762 N N . PHE A 1 95 ? 16.906 26.438 11.547 1 53.12 95 PHE A N 1
ATOM 763 C CA . PHE A 1 95 ? 16.438 25.359 10.68 1 53.12 95 PHE A CA 1
ATOM 764 C C . PHE A 1 95 ? 17.531 24.953 9.688 1 53.12 95 PHE A C 1
ATOM 766 O O . PHE A 1 95 ? 17.219 24.562 8.555 1 53.12 95 PHE A O 1
ATOM 773 N N . ALA A 1 96 ? 18.766 25.156 10.07 1 53.94 96 ALA A N 1
ATOM 774 C CA . ALA A 1 96 ? 19.875 24.781 9.195 1 53.94 96 ALA A CA 1
ATOM 775 C C . ALA A 1 96 ? 19.875 23.266 8.93 1 53.94 96 ALA A C 1
ATOM 777 O O . ALA A 1 96 ? 19.75 22.469 9.859 1 53.94 96 ALA A O 1
ATOM 778 N N . GLY A 1 97 ? 19.516 22.844 7.77 1 59.47 97 GLY A N 1
ATOM 779 C CA . GLY A 1 97 ? 19.453 21.469 7.289 1 59.47 97 GLY A CA 1
ATOM 780 C C . GLY A 1 97 ? 20.812 20.859 7.066 1 59.47 97 GLY A C 1
ATOM 781 O O . GLY A 1 97 ? 21.797 21.562 6.883 1 59.47 97 GLY A O 1
ATOM 782 N N . GLU A 1 98 ? 21.062 19.703 7.652 1 58.31 98 GLU A N 1
ATOM 783 C CA . GLU A 1 98 ? 22.188 18.875 7.238 1 58.31 98 GLU A CA 1
ATOM 784 C C . GLU A 1 98 ? 21.922 18.219 5.887 1 58.31 98 GLU A C 1
ATOM 786 O O . GLU A 1 98 ? 20.828 17.688 5.648 1 58.31 98 GLU A O 1
ATOM 791 N N . THR A 1 99 ? 22.469 18.625 4.816 1 51.94 99 THR A N 1
ATOM 792 C CA . THR A 1 99 ? 22.219 18.094 3.484 1 51.94 99 THR A CA 1
ATOM 793 C C . THR A 1 99 ? 22.688 16.656 3.371 1 51.94 99 THR A C 1
ATOM 795 O O . THR A 1 99 ? 22.078 15.844 2.682 1 51.94 99 THR A O 1
ATOM 798 N N . LYS A 1 100 ? 24.078 16.406 3.426 1 51.19 100 LYS A N 1
ATOM 799 C CA . LYS A 1 100 ? 24.641 15.281 2.68 1 51.19 100 LYS A CA 1
ATOM 800 C C . LYS A 1 100 ? 24.891 14.086 3.596 1 51.19 100 LYS A C 1
ATOM 802 O O . LYS A 1 100 ? 26.031 13.68 3.791 1 51.19 100 LYS A O 1
ATOM 807 N N . LYS A 1 101 ? 24.188 13.977 4.676 1 51.59 101 LYS A N 1
ATOM 808 C CA . LYS A 1 101 ? 24.609 12.703 5.25 1 51.59 101 LYS A CA 1
ATOM 809 C C . LYS A 1 101 ? 24.078 11.531 4.441 1 51.59 101 LYS A C 1
ATOM 811 O O . LYS A 1 101 ? 23 11.617 3.842 1 51.59 101 LYS A O 1
ATOM 816 N N . ASP A 1 102 ? 24.922 10.586 4.004 1 53.28 102 ASP A N 1
ATOM 817 C CA . ASP A 1 102 ? 24.688 9.352 3.258 1 53.28 102 ASP A CA 1
ATOM 818 C C . ASP A 1 102 ? 23.562 8.531 3.883 1 53.28 102 ASP A C 1
ATOM 820 O O . ASP A 1 102 ? 23.812 7.699 4.758 1 53.28 102 ASP A O 1
ATOM 824 N N . TYR A 1 103 ? 22.453 9.164 4.141 1 58.22 103 TYR A N 1
ATOM 825 C CA . TYR A 1 103 ? 21.375 8.258 4.5 1 58.22 103 TYR A CA 1
ATOM 826 C C . TYR A 1 103 ? 21.141 7.23 3.398 1 58.22 103 TYR A C 1
ATOM 828 O O . TYR A 1 103 ? 20.766 7.586 2.277 1 58.22 103 TYR A O 1
ATOM 836 N N . ASN A 1 104 ? 22.016 6.23 3.314 1 55.59 104 ASN A N 1
ATOM 837 C CA . ASN A 1 104 ? 21.938 5.133 2.352 1 55.59 104 ASN A CA 1
ATOM 838 C C . ASN A 1 104 ? 20.547 4.512 2.328 1 55.59 104 ASN A C 1
ATOM 840 O O . ASN A 1 104 ? 20.25 3.617 3.121 1 55.59 104 ASN A O 1
ATOM 844 N N . VAL A 1 105 ? 19.594 5.254 1.763 1 57.12 105 VAL A N 1
ATOM 845 C CA . VAL A 1 105 ? 18.219 4.789 1.716 1 57.12 105 VAL A CA 1
ATOM 846 C C . VAL A 1 105 ? 18.078 3.658 0.7 1 57.12 105 VAL A C 1
ATOM 848 O O . VAL A 1 105 ? 16.969 3.248 0.356 1 57.12 105 VAL A O 1
ATOM 851 N N . GLY A 1 106 ? 19.172 2.928 0.608 1 60.25 106 GLY A N 1
ATOM 852 C CA . GLY A 1 106 ? 19.047 1.804 -0.306 1 60.25 106 GLY A CA 1
ATOM 853 C C . GLY A 1 106 ? 19.203 2.201 -1.763 1 60.25 106 GLY A C 1
ATOM 854 O O . GLY A 1 106 ? 19.594 3.328 -2.066 1 60.25 106 GLY A O 1
ATOM 855 N N . GLY A 1 107 ? 19 1.288 -2.662 1 67.81 107 GLY A N 1
ATOM 856 C CA . GLY A 1 107 ? 19.141 1.481 -4.098 1 67.81 107 GLY A CA 1
ATOM 857 C C . GLY A 1 107 ? 18.078 2.396 -4.68 1 67.81 107 GLY A C 1
ATOM 858 O O . GLY A 1 107 ? 17.031 2.607 -4.066 1 67.81 107 GLY A O 1
ATOM 859 N N . ARG A 1 108 ? 18.391 3.098 -5.66 1 81.44 108 ARG A N 1
ATOM 860 C CA . ARG A 1 108 ? 17.484 3.977 -6.391 1 81.44 108 ARG A CA 1
ATOM 861 C C . ARG A 1 108 ? 16.25 3.211 -6.883 1 81.44 108 ARG A C 1
ATOM 863 O O . ARG A 1 108 ? 16.375 2.088 -7.379 1 81.44 108 ARG A O 1
ATOM 870 N N . ILE A 1 109 ? 15.141 3.822 -6.66 1 87.25 109 ILE A N 1
ATOM 871 C CA . ILE A 1 109 ? 13.891 3.188 -7.062 1 87.25 109 ILE A CA 1
ATOM 872 C C . ILE A 1 109 ? 13.438 3.748 -8.414 1 87.25 109 ILE A C 1
ATOM 874 O O . ILE A 1 109 ? 13.32 4.965 -8.578 1 87.25 109 ILE A O 1
ATOM 878 N N . GLU A 1 110 ? 13.281 2.869 -9.305 1 85.19 110 GLU A N 1
ATOM 879 C CA . GLU A 1 110 ? 12.648 3.234 -10.57 1 85.19 110 GLU A CA 1
ATOM 880 C C . GLU A 1 110 ? 11.188 2.809 -10.602 1 85.19 110 GLU A C 1
ATOM 882 O O . GLU A 1 110 ? 10.883 1.615 -10.688 1 85.19 110 GLU A O 1
ATOM 887 N N . TRP A 1 111 ? 10.297 3.76 -10.68 1 89.5 111 TRP A N 1
ATOM 888 C CA . TRP A 1 111 ? 8.883 3.504 -10.406 1 89.5 111 TRP A CA 1
ATOM 889 C C . TRP A 1 111 ? 8.188 2.953 -11.648 1 89.5 111 TRP A C 1
ATOM 891 O O . TRP A 1 111 ? 7.012 2.574 -11.586 1 89.5 111 TRP A O 1
ATOM 901 N N . HIS A 1 112 ? 8.867 2.832 -12.719 1 84.19 112 HIS A N 1
ATOM 902 C CA . HIS A 1 112 ? 8.227 2.297 -13.914 1 84.19 112 HIS A CA 1
ATOM 903 C C . HIS A 1 112 ? 7.738 0.872 -13.688 1 84.19 112 HIS A C 1
ATOM 905 O O . HIS A 1 112 ? 6.668 0.494 -14.18 1 84.19 112 HIS A O 1
ATOM 911 N N . ASN A 1 113 ? 8.484 0.153 -12.844 1 87.25 113 ASN A N 1
ATOM 912 C CA . ASN A 1 113 ? 8.078 -1.229 -12.609 1 87.25 113 ASN A CA 1
ATOM 913 C C . ASN A 1 113 ? 7.867 -1.511 -11.125 1 87.25 113 ASN A C 1
ATOM 915 O O . ASN A 1 113 ? 7.723 -2.666 -10.727 1 87.25 113 ASN A O 1
ATOM 919 N N . VAL A 1 114 ? 7.977 -0.536 -10.414 1 91.12 114 VAL A N 1
ATOM 920 C CA . VAL A 1 114 ? 7.789 -0.713 -8.977 1 91.12 114 VAL A CA 1
ATOM 921 C C . VAL A 1 114 ? 6.414 -0.186 -8.57 1 91.12 114 VAL A C 1
ATOM 923 O O . VAL A 1 114 ? 5.996 0.887 -9.008 1 91.12 114 VAL A O 1
ATOM 926 N N . ASP A 1 115 ? 5.762 -0.905 -7.719 1 92.06 115 ASP A N 1
ATOM 927 C CA . ASP A 1 115 ? 4.426 -0.52 -7.277 1 92.06 115 ASP A CA 1
ATOM 928 C C . ASP A 1 115 ? 4.449 0.003 -5.844 1 92.06 115 ASP A C 1
ATOM 930 O O . ASP A 1 115 ? 3.613 0.826 -5.465 1 92.06 115 ASP A O 1
ATOM 934 N N . SER A 1 116 ? 5.316 -0.5 -5.086 1 94.69 116 SER A N 1
ATOM 935 C CA . SER A 1 116 ? 5.359 -0.12 -3.676 1 94.69 116 SER A CA 1
ATOM 936 C C . SER A 1 116 ? 6.777 -0.218 -3.121 1 94.69 116 SER A C 1
ATOM 938 O O . SER A 1 116 ? 7.527 -1.129 -3.477 1 94.69 116 SER A O 1
ATOM 940 N N . ALA A 1 117 ? 7.137 0.679 -2.328 1 93.19 117 ALA A N 1
ATOM 941 C CA . ALA A 1 117 ? 8.461 0.731 -1.715 1 93.19 117 ALA A CA 1
ATOM 942 C C . ALA A 1 117 ? 8.383 1.282 -0.294 1 93.19 117 ALA A C 1
ATOM 944 O O . ALA A 1 117 ? 7.387 1.893 0.09 1 93.19 117 ALA A O 1
ATOM 945 N N . ARG A 1 118 ? 9.469 1.117 0.477 1 91.62 118 ARG A N 1
ATOM 946 C CA . ARG A 1 118 ? 9.547 1.567 1.863 1 91.62 118 ARG A CA 1
ATOM 947 C C . ARG A 1 118 ? 10.656 2.602 2.043 1 91.62 118 ARG A C 1
ATOM 949 O O . ARG A 1 118 ? 11.719 2.488 1.436 1 91.62 118 ARG A O 1
ATOM 956 N N . PHE A 1 119 ? 10.258 3.49 2.951 1 88.62 119 PHE A N 1
ATOM 957 C CA . PHE A 1 119 ? 11.219 4.492 3.383 1 88.62 119 PHE A CA 1
ATOM 958 C C . PHE A 1 119 ? 11.398 4.4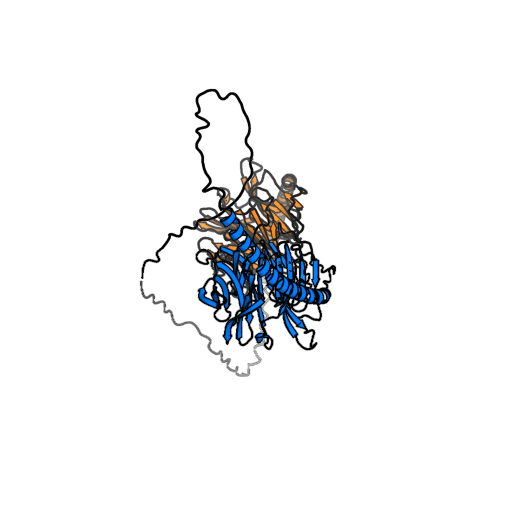57 4.895 1 88.62 119 PHE A C 1
ATOM 960 O O . PHE A 1 119 ? 10.438 4.223 5.633 1 88.62 119 PHE A O 1
ATOM 967 N N . GLY A 1 120 ? 12.633 4.664 5.445 1 80.5 120 GLY A N 1
ATOM 968 C CA . GLY A 1 120 ? 12.773 4.996 6.852 1 80.5 120 GLY A CA 1
ATOM 969 C C . GLY A 1 120 ? 13.5 3.928 7.648 1 80.5 120 GLY A C 1
ATOM 970 O O . GLY A 1 120 ? 14.055 4.207 8.719 1 80.5 120 GLY A O 1
ATOM 971 N N . ASP A 1 121 ? 13.648 2.627 7.195 1 73.56 121 ASP A N 1
ATOM 972 C CA . ASP A 1 121 ? 14.125 1.514 8.008 1 73.56 121 ASP A CA 1
ATOM 973 C C . ASP A 1 121 ? 15.445 1.865 8.703 1 73.56 121 ASP A C 1
ATOM 975 O O . ASP A 1 121 ? 15.672 1.464 9.844 1 73.56 121 ASP A O 1
ATOM 979 N N . CYS A 1 122 ? 16.094 2.803 8.156 1 75.5 122 CYS A N 1
ATOM 980 C CA . CYS A 1 122 ? 17.422 2.986 8.719 1 75.5 122 CYS A CA 1
ATOM 981 C C . CYS A 1 122 ? 17.547 4.344 9.398 1 75.5 122 CYS A C 1
ATOM 983 O O . CYS A 1 122 ? 18.5 4.586 10.133 1 75.5 122 CYS A O 1
ATOM 985 N N . PHE A 1 123 ? 16.5 5.148 9.398 1 83.25 123 PHE A N 1
ATOM 986 C CA . PHE A 1 123 ? 16.781 6.48 9.914 1 83.25 123 PHE A CA 1
ATOM 987 C C . PHE A 1 123 ? 15.547 7.07 10.602 1 83.25 123 PHE A C 1
ATOM 989 O O . PHE A 1 123 ? 15.656 8.039 11.359 1 83.25 123 PHE A O 1
ATOM 996 N N . LEU A 1 124 ? 14.445 6.453 10.453 1 91.5 124 LEU A N 1
ATOM 997 C CA . LEU A 1 124 ? 13.242 6.965 11.109 1 91.5 124 LEU A CA 1
ATOM 998 C C . LEU A 1 124 ? 13.055 6.305 12.469 1 91.5 124 LEU A C 1
ATOM 1000 O O . LEU A 1 124 ? 13.422 5.145 12.664 1 91.5 124 LEU A O 1
ATOM 1004 N N . THR A 1 125 ? 12.531 7.082 13.367 1 92.44 125 THR A N 1
ATOM 1005 C CA . THR A 1 125 ? 12.273 6.57 14.711 1 92.44 125 THR A CA 1
ATOM 1006 C C . THR A 1 125 ? 10.781 6.586 15.023 1 92.44 125 THR A C 1
ATOM 1008 O O . THR A 1 125 ? 10.234 5.598 15.516 1 92.44 125 THR A O 1
ATOM 1011 N N . GLU A 1 126 ? 10.141 7.668 14.766 1 94.62 126 GLU A N 1
ATOM 1012 C CA . GLU A 1 126 ? 8.711 7.84 14.984 1 94.62 126 GLU A CA 1
ATOM 1013 C C . GLU A 1 126 ? 8.102 8.789 13.953 1 94.62 126 GLU A C 1
ATOM 1015 O O . GLU A 1 126 ? 7.75 9.922 14.273 1 94.62 126 GLU A O 1
ATOM 1020 N N . PRO A 1 127 ? 7.953 8.25 12.766 1 96.62 127 PRO A N 1
ATOM 1021 C CA . PRO A 1 127 ? 7.406 9.125 11.727 1 96.62 127 PRO A CA 1
ATOM 1022 C C . PRO A 1 127 ? 5.984 9.586 12.031 1 96.62 127 PRO A C 1
ATOM 1024 O O . PRO A 1 127 ? 5.168 8.805 12.516 1 96.62 127 PRO A O 1
ATOM 1027 N N . THR A 1 128 ? 5.734 10.859 11.719 1 95.88 128 THR A N 1
ATOM 1028 C CA . THR A 1 128 ? 4.445 11.43 12.086 1 95.88 128 THR A CA 1
ATOM 1029 C C . THR A 1 128 ? 3.699 11.93 10.844 1 95.88 128 THR A C 1
ATOM 1031 O O . THR A 1 128 ? 2.473 12.047 10.859 1 95.88 128 THR A O 1
ATOM 1034 N N . SER A 1 129 ? 4.445 12.266 9.867 1 97.19 129 SER A N 1
ATOM 1035 C CA . SER A 1 129 ? 3.816 12.734 8.633 1 97.19 129 SER A CA 1
ATOM 1036 C C . SER A 1 129 ? 4.688 12.43 7.418 1 97.19 129 SER A C 1
ATOM 1038 O O . SER A 1 129 ? 5.91 12.305 7.539 1 97.19 129 SER A O 1
ATOM 1040 N N . ALA A 1 130 ? 4.051 12.289 6.328 1 97.88 130 ALA A N 1
ATOM 1041 C CA . ALA A 1 130 ? 4.703 12.164 5.027 1 97.88 130 ALA A CA 1
ATOM 1042 C C . ALA A 1 130 ? 3.869 12.812 3.93 1 97.88 130 ALA A C 1
ATOM 1044 O O . ALA A 1 130 ? 2.662 12.578 3.836 1 97.88 130 ALA A O 1
ATOM 1045 N N . LEU A 1 131 ? 4.539 13.672 3.182 1 97.88 131 LEU A N 1
ATOM 1046 C CA . LEU A 1 131 ? 3.869 14.367 2.09 1 97.88 131 LEU A CA 1
ATOM 1047 C C . LEU A 1 131 ? 4.609 14.156 0.773 1 97.88 131 LEU A C 1
ATOM 1049 O O . LEU A 1 131 ? 5.836 14.234 0.727 1 97.88 131 LEU A O 1
ATOM 1053 N N . ILE A 1 132 ? 3.879 13.891 -0.207 1 96.31 132 ILE A N 1
ATOM 1054 C CA . ILE A 1 132 ? 4.434 13.891 -1.557 1 96.31 132 ILE A CA 1
ATOM 1055 C C . ILE A 1 132 ? 4.277 15.281 -2.174 1 96.31 132 ILE A C 1
ATOM 1057 O O . ILE A 1 132 ? 3.158 15.758 -2.385 1 96.31 132 ILE A O 1
ATOM 1061 N N . LEU A 1 133 ? 5.344 15.789 -2.48 1 96.19 133 LEU A N 1
ATOM 1062 C CA . LEU A 1 133 ? 5.332 17.156 -2.99 1 96.19 133 LEU A CA 1
ATOM 1063 C C . LEU A 1 133 ? 5.191 17.172 -4.508 1 96.19 133 LEU A C 1
ATOM 1065 O O . LEU A 1 133 ? 5.32 16.125 -5.156 1 96.19 133 LEU A O 1
ATOM 1069 N N . SER A 1 134 ? 4.949 18.359 -5.086 1 91.44 134 SER A N 1
ATOM 1070 C CA . SER A 1 134 ? 4.688 18.5 -6.516 1 91.44 134 SER A CA 1
ATOM 1071 C C . SER A 1 134 ? 5.93 18.188 -7.34 1 91.44 134 SER A C 1
ATOM 1073 O O . SER A 1 134 ? 5.828 17.781 -8.5 1 91.44 134 SER A O 1
ATOM 1075 N N . ASN A 1 135 ? 7.039 18.406 -6.758 1 91 135 ASN A N 1
ATOM 1076 C CA . ASN A 1 135 ? 8.281 18.109 -7.457 1 91 135 ASN A CA 1
ATOM 1077 C C . ASN A 1 135 ? 8.711 16.656 -7.266 1 91 135 ASN A C 1
ATOM 1079 O O . ASN A 1 135 ? 9.844 16.297 -7.574 1 91 135 ASN A O 1
ATOM 1083 N N . PHE A 1 136 ? 7.922 15.844 -6.625 1 91.62 136 PHE A N 1
ATOM 1084 C CA . PHE A 1 136 ? 8.086 14.406 -6.43 1 91.62 136 PHE A CA 1
ATOM 1085 C C . PHE A 1 136 ? 9.086 14.117 -5.32 1 91.62 136 PHE A C 1
ATOM 1087 O O . PHE A 1 136 ? 9.594 13 -5.211 1 91.62 136 PHE A O 1
ATOM 1094 N N . ASN A 1 137 ? 9.32 15.18 -4.57 1 93.69 137 ASN A N 1
ATOM 1095 C CA . ASN A 1 137 ? 10.031 14.93 -3.32 1 93.69 137 ASN A CA 1
ATOM 1096 C C . ASN A 1 137 ? 9.07 14.508 -2.209 1 93.69 137 ASN A C 1
ATOM 1098 O O . ASN A 1 137 ? 7.875 14.781 -2.279 1 93.69 137 ASN A O 1
ATOM 1102 N N . ILE A 1 138 ? 9.656 13.844 -1.264 1 95.69 138 ILE A N 1
ATOM 1103 C CA . ILE A 1 138 ? 8.867 13.383 -0.125 1 95.69 138 ILE A CA 1
ATOM 1104 C C . ILE A 1 138 ? 9.344 14.086 1.146 1 95.69 138 ILE A C 1
ATOM 1106 O O . ILE A 1 138 ? 10.523 14.023 1.5 1 95.69 138 ILE A O 1
ATOM 1110 N N . PHE A 1 139 ? 8.469 14.812 1.651 1 97 139 PHE A N 1
ATOM 1111 C CA . PHE A 1 139 ? 8.695 15.398 2.965 1 97 1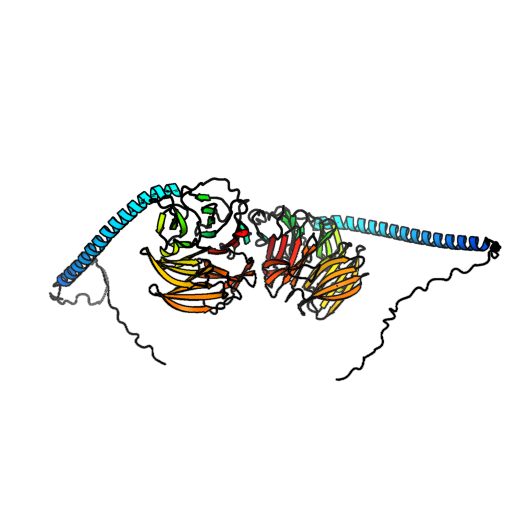39 PHE A CA 1
ATOM 1112 C C . PHE A 1 139 ? 8.305 14.43 4.07 1 97 139 PHE A C 1
ATOM 1114 O O . PHE A 1 139 ? 7.242 13.805 4.008 1 97 139 PHE A O 1
ATOM 1121 N N . ILE A 1 140 ? 9.141 14.32 5.113 1 96.81 140 ILE A N 1
ATOM 1122 C CA . ILE A 1 140 ? 8.852 13.461 6.25 1 96.81 140 ILE A CA 1
ATOM 1123 C C . ILE A 1 140 ? 9.164 14.195 7.551 1 96.81 140 ILE A C 1
ATOM 1125 O O . ILE A 1 140 ? 10.219 14.812 7.684 1 96.81 140 ILE A O 1
ATOM 1129 N N . SER A 1 141 ? 8.227 14.148 8.398 1 96.81 141 SER A N 1
ATOM 1130 C CA . SER A 1 141 ? 8.492 14.617 9.758 1 96.81 141 SER A CA 1
ATOM 1131 C C . SER A 1 141 ? 8.586 13.445 10.734 1 96.81 141 SER A C 1
ATOM 1133 O O . SER A 1 141 ? 7.84 12.469 10.617 1 96.81 141 SER A O 1
ATOM 1135 N N . ASP A 1 142 ? 9.398 13.555 11.625 1 94.88 142 ASP A N 1
ATOM 1136 C CA . ASP A 1 142 ? 9.633 12.562 12.672 1 94.88 142 ASP A CA 1
ATOM 1137 C C . ASP A 1 142 ? 9.695 13.227 14.047 1 94.88 142 ASP A C 1
ATOM 1139 O O . ASP A 1 142 ? 10.383 14.234 14.219 1 94.88 142 ASP A O 1
ATOM 1143 N N . ASN A 1 143 ? 9.055 12.648 14.922 1 91.81 143 ASN A N 1
ATOM 1144 C CA . ASN A 1 143 ? 8.922 13.219 16.266 1 91.81 143 ASN A CA 1
ATOM 1145 C C . ASN A 1 143 ? 10.289 13.453 16.906 1 91.81 143 ASN A C 1
ATOM 1147 O O . ASN A 1 143 ? 10.477 14.438 17.625 1 91.81 143 ASN A O 1
ATOM 1151 N N . ASN A 1 144 ? 11.219 12.625 16.625 1 88 144 ASN A N 1
ATOM 1152 C CA . ASN A 1 144 ? 12.508 12.672 17.312 1 88 144 ASN A CA 1
ATOM 1153 C C . ASN A 1 144 ? 13.641 13.016 16.359 1 88 144 ASN A C 1
ATOM 1155 O O . ASN A 1 144 ? 14.594 13.703 16.734 1 88 144 ASN A O 1
ATOM 1159 N N . ALA A 1 145 ? 13.477 12.625 15.102 1 89.5 145 ALA A N 1
ATOM 1160 C CA . ALA A 1 145 ? 14.594 12.719 14.164 1 89.5 145 ALA A CA 1
ATOM 1161 C C . ALA A 1 145 ? 14.547 14.023 13.383 1 89.5 145 ALA A C 1
ATOM 1163 O O . ALA A 1 145 ? 15.539 14.422 12.766 1 89.5 145 ALA A O 1
ATOM 1164 N N . GLY A 1 146 ? 13.43 14.727 13.406 1 93.12 146 GLY A N 1
ATOM 1165 C CA . GLY A 1 146 ? 13.344 16 12.719 1 93.12 146 GLY A CA 1
ATOM 1166 C C . GLY A 1 146 ? 12.617 15.922 11.391 1 93.12 146 GLY A C 1
ATOM 1167 O O . GLY A 1 146 ? 11.656 15.164 11.25 1 93.12 146 GLY A O 1
ATOM 1168 N N . LEU A 1 147 ? 13.039 16.812 10.531 1 95.44 147 LEU A N 1
ATOM 1169 C CA . LEU A 1 147 ? 12.414 16.891 9.219 1 95.44 147 LEU A CA 1
ATOM 1170 C C . LEU A 1 147 ? 13.344 16.344 8.141 1 95.44 147 LEU A C 1
ATOM 1172 O O . LEU A 1 147 ? 14.547 16.594 8.172 1 95.44 147 LEU A O 1
ATOM 1176 N N . PHE A 1 148 ? 12.734 15.594 7.266 1 93.94 148 PHE A N 1
ATOM 1177 C CA . PHE A 1 148 ? 13.516 14.984 6.191 1 93.94 148 PHE A CA 1
ATOM 1178 C C . PHE A 1 148 ? 12.906 15.305 4.832 1 93.94 148 PHE A C 1
ATOM 1180 O O . PHE A 1 148 ? 11.688 15.43 4.703 1 93.94 148 PHE A O 1
ATOM 1187 N N . LEU A 1 149 ? 13.812 15.43 3.885 1 93.81 149 LEU A N 1
ATOM 1188 C CA . LEU A 1 149 ? 13.438 15.531 2.479 1 93.81 149 LEU A CA 1
ATOM 1189 C C . LEU A 1 149 ? 14.148 14.469 1.649 1 93.81 149 LEU A C 1
ATOM 1191 O O . LEU A 1 149 ? 15.367 14.336 1.712 1 93.81 149 LEU A O 1
ATOM 1195 N N . PHE A 1 150 ? 13.312 13.695 0.922 1 92.19 150 PHE A N 1
ATOM 1196 C CA . PHE A 1 150 ? 13.82 12.664 0.025 1 92.19 150 PHE A CA 1
ATOM 1197 C C . PHE A 1 150 ? 13.234 12.828 -1.373 1 92.19 150 PHE A C 1
ATOM 1199 O O . PHE A 1 150 ? 12.148 13.383 -1.537 1 92.19 150 PHE A O 1
ATOM 1206 N N . SER A 1 151 ? 14.016 12.336 -2.295 1 90.19 151 SER A N 1
ATOM 1207 C CA . SER A 1 151 ? 13.398 12.156 -3.604 1 90.19 151 SER A CA 1
ATOM 1208 C C . SER A 1 151 ? 12.477 10.945 -3.621 1 90.19 151 SER A C 1
ATOM 1210 O O . SER A 1 151 ? 12.641 10.023 -2.82 1 90.19 151 SER A O 1
ATOM 1212 N N . ILE A 1 152 ? 11.578 10.953 -4.512 1 91.31 152 ILE A N 1
ATOM 1213 C CA . ILE A 1 152 ? 10.656 9.828 -4.637 1 91.31 152 ILE A CA 1
ATOM 1214 C C . ILE A 1 152 ? 11.43 8.562 -5 1 91.31 152 ILE A C 1
ATOM 1216 O O . ILE A 1 152 ? 10.922 7.453 -4.836 1 91.31 152 ILE A O 1
ATOM 1220 N N . HIS A 1 153 ? 12.695 8.711 -5.516 1 88.5 153 HIS A N 1
ATOM 1221 C CA . HIS A 1 153 ? 13.562 7.605 -5.902 1 88.5 153 HIS A CA 1
ATOM 1222 C C . HIS A 1 153 ? 14.445 7.168 -4.742 1 88.5 153 HIS A C 1
ATOM 1224 O O . HIS A 1 153 ? 15.406 6.418 -4.938 1 88.5 153 HIS A O 1
ATOM 1230 N N . SER A 1 154 ? 14.18 7.742 -3.516 1 86.5 154 SER A N 1
ATOM 1231 C CA . SER A 1 154 ? 14.797 7.332 -2.258 1 86.5 154 SER A CA 1
ATOM 1232 C C . SER A 1 154 ? 16.156 8 -2.061 1 86.5 154 SER A C 1
ATOM 1234 O O . SER A 1 154 ? 16.953 7.555 -1.243 1 86.5 154 SER A O 1
ATOM 1236 N N . GLU A 1 155 ? 16.375 8.977 -2.801 1 85.19 155 GLU A N 1
ATOM 1237 C CA . GLU A 1 155 ? 17.594 9.742 -2.604 1 85.19 155 GLU A CA 1
ATOM 1238 C C . GLU A 1 155 ? 17.438 10.773 -1.493 1 85.19 155 GLU A C 1
ATOM 1240 O O . GLU A 1 155 ? 16.469 11.539 -1.487 1 85.19 155 GLU A O 1
ATOM 1245 N N . PHE A 1 156 ? 18.391 10.859 -0.606 1 88.19 156 PHE A N 1
ATOM 1246 C CA . PHE A 1 156 ? 18.375 11.836 0.475 1 88.19 156 PHE A CA 1
ATOM 1247 C C . PHE A 1 156 ? 18.672 13.234 -0.053 1 88.19 156 PHE A C 1
ATOM 1249 O O . PHE A 1 156 ? 19.625 13.422 -0.814 1 88.19 156 PHE A O 1
ATOM 1256 N N . ILE A 1 157 ? 17.938 14.141 0.406 1 89.31 157 ILE A N 1
ATOM 1257 C CA . ILE A 1 157 ? 18.141 15.508 -0.066 1 89.31 157 ILE A CA 1
ATOM 1258 C C . ILE A 1 157 ? 18.562 16.406 1.097 1 89.31 157 ILE A C 1
ATOM 1260 O O . ILE A 1 157 ? 19.609 17.062 1.033 1 89.31 157 ILE A O 1
ATOM 1264 N N . ARG A 1 158 ? 17.734 16.344 2.158 1 90.19 158 ARG A N 1
ATOM 1265 C CA . ARG A 1 158 ? 18.016 17.297 3.232 1 90.19 158 ARG A CA 1
ATOM 1266 C C . ARG A 1 158 ? 17.391 16.844 4.547 1 90.19 158 ARG A C 1
ATOM 1268 O O . ARG A 1 158 ? 16.328 16.219 4.551 1 90.19 158 ARG A O 1
ATOM 1275 N N . LYS A 1 159 ? 18.047 17.219 5.629 1 90.56 159 LYS A N 1
ATOM 1276 C CA . LYS A 1 159 ? 17.531 17.031 6.984 1 90.56 159 LYS A CA 1
ATOM 1277 C C . LYS A 1 159 ? 17.625 18.328 7.789 1 90.56 159 LYS A C 1
ATOM 1279 O O . LYS A 1 159 ? 18.609 19.047 7.707 1 90.56 159 LYS A O 1
ATOM 1284 N N . VAL A 1 160 ? 16.547 18.578 8.492 1 91.81 160 VAL A N 1
ATOM 1285 C CA . VAL A 1 160 ? 16.516 19.766 9.344 1 91.81 160 VAL A CA 1
ATOM 1286 C C . VAL A 1 160 ? 16.188 19.359 10.773 1 91.81 160 VAL A C 1
ATOM 1288 O O . VAL A 1 160 ? 15.188 18.672 11.016 1 91.81 160 VAL A O 1
ATOM 1291 N N . THR A 1 161 ? 17.062 19.781 11.625 1 88.19 161 THR A N 1
ATOM 1292 C CA . THR A 1 161 ? 16.844 19.562 13.047 1 88.19 161 THR A CA 1
ATOM 1293 C C . THR A 1 161 ? 17.266 20.797 13.844 1 88.19 161 THR A C 1
ATOM 1295 O O . THR A 1 161 ? 18.094 21.594 13.383 1 88.19 161 THR A O 1
ATOM 1298 N N . ASN A 1 162 ? 16.5 20.938 14.953 1 83.62 162 ASN A N 1
ATOM 1299 C CA . ASN A 1 162 ? 16.812 22.031 15.859 1 83.62 162 ASN A CA 1
ATOM 1300 C C . ASN A 1 162 ? 16.484 21.672 17.312 1 83.62 162 ASN A C 1
ATOM 1302 O O . ASN A 1 162 ? 15.414 21.109 17.594 1 83.62 162 ASN A O 1
ATOM 1306 N N . SER A 1 163 ? 17.453 22.078 18.172 1 82.81 163 SER A N 1
ATOM 1307 C CA . SER A 1 163 ? 17.25 21.781 19.578 1 82.81 163 SER A CA 1
ATOM 1308 C C . SER A 1 163 ? 16.141 22.625 20.172 1 82.81 163 SER A C 1
ATOM 1310 O O . SER A 1 163 ? 15.586 22.297 21.219 1 82.81 163 SER A O 1
ATOM 1312 N N . ASN A 1 164 ? 15.789 23.641 19.484 1 85.44 164 ASN A N 1
ATOM 1313 C CA . ASN A 1 164 ? 14.773 24.547 20 1 85.44 164 ASN A CA 1
ATOM 1314 C C . ASN A 1 164 ? 13.375 24.141 19.531 1 85.44 164 ASN A C 1
ATOM 1316 O O . ASN A 1 164 ? 12.398 24.859 19.797 1 85.44 164 ASN A O 1
ATOM 1320 N N . TRP A 1 165 ? 13.258 23.188 18.828 1 87.25 165 TRP A N 1
ATOM 1321 C CA . TRP A 1 165 ? 11.922 22.719 18.453 1 87.25 165 TRP A CA 1
ATOM 1322 C C . TRP A 1 165 ? 11.781 21.219 18.766 1 87.25 165 TRP A C 1
ATOM 1324 O O . TRP A 1 165 ? 12.773 20.516 18.875 1 87.25 165 TRP A O 1
ATOM 1334 N N . LYS A 1 166 ? 10.555 20.75 18.984 1 87.38 166 LYS A N 1
ATOM 1335 C CA . LYS A 1 166 ? 10.312 19.328 19.203 1 87.38 166 LYS A CA 1
ATOM 1336 C C . LYS A 1 166 ? 8.914 18.938 18.719 1 87.38 166 LYS A C 1
ATOM 1338 O O . LYS A 1 166 ? 8.086 19.797 18.422 1 87.38 166 LYS A O 1
ATOM 1343 N N . TRP A 1 167 ? 8.719 17.719 18.406 1 89.5 167 TRP A N 1
ATOM 1344 C CA . TRP A 1 167 ? 7.457 17.047 18.125 1 89.5 167 TRP A CA 1
ATOM 1345 C C . TRP A 1 167 ? 6.82 17.609 16.844 1 89.5 167 TRP A C 1
ATOM 1347 O O . TRP A 1 167 ? 5.641 17.969 16.844 1 89.5 167 TRP A O 1
ATOM 1357 N N . PRO A 1 168 ? 7.594 17.672 15.766 1 94.19 168 PRO A N 1
ATOM 1358 C CA . PRO A 1 168 ? 6.926 18.016 14.508 1 94.19 168 PRO A CA 1
ATOM 1359 C C . PRO A 1 168 ? 5.852 17 14.117 1 94.19 168 PRO A C 1
ATOM 1361 O O . PRO A 1 168 ? 6.117 15.789 14.102 1 94.19 168 PRO A O 1
ATOM 1364 N N . GLN A 1 169 ? 4.641 17.422 13.828 1 92 169 GLN A N 1
ATOM 1365 C CA . GLN A 1 169 ? 3.545 16.531 13.461 1 92 169 GLN A CA 1
ATOM 1366 C C . GLN A 1 169 ? 2.502 17.266 12.625 1 92 169 GLN A C 1
ATOM 1368 O O . GLN A 1 169 ? 2.562 18.484 12.469 1 92 169 GLN A O 1
ATOM 1373 N N . ALA A 1 170 ? 1.667 16.562 11.984 1 94.31 170 ALA A N 1
ATOM 1374 C CA . ALA A 1 170 ? 0.513 17.094 11.266 1 94.31 170 ALA A CA 1
ATOM 1375 C C . ALA A 1 170 ? 0.95 18.016 10.133 1 94.31 170 ALA A C 1
ATOM 1377 O O . ALA A 1 170 ? 0.607 19.203 10.117 1 94.31 170 ALA A O 1
ATOM 1378 N N . ALA A 1 171 ? 1.575 17.484 9.227 1 97.5 171 ALA A N 1
ATOM 1379 C CA . ALA A 1 171 ? 2.027 18.266 8.078 1 97.5 171 ALA A CA 1
ATOM 1380 C C . ALA A 1 171 ? 0.953 18.328 6.996 1 97.5 171 ALA A C 1
ATOM 1382 O O . ALA A 1 171 ? 0.178 17.391 6.828 1 97.5 171 ALA A O 1
ATOM 1383 N N . ALA A 1 172 ? 0.914 19.422 6.312 1 97.19 172 ALA A N 1
ATOM 1384 C CA . ALA A 1 172 ? -0.019 19.609 5.203 1 97.19 172 ALA A CA 1
ATOM 1385 C C . ALA A 1 172 ? 0.592 20.5 4.117 1 97.19 172 ALA A C 1
ATOM 1387 O O . ALA A 1 172 ? 1.479 21.297 4.395 1 97.19 172 ALA A O 1
ATOM 1388 N N . ILE A 1 173 ? 0.159 20.25 2.934 1 96 173 ILE A N 1
ATOM 1389 C CA . ILE A 1 173 ? 0.596 21.094 1.828 1 96 173 ILE A CA 1
ATOM 1390 C C . ILE A 1 173 ? -0.267 22.344 1.769 1 96 173 ILE A C 1
ATOM 1392 O O . ILE A 1 173 ? -1.497 22.266 1.813 1 96 173 ILE A O 1
ATOM 1396 N N . TYR A 1 174 ? 0.436 23.359 1.743 1 91.69 174 TYR A N 1
ATOM 1397 C CA . TYR A 1 174 ? -0.214 24.672 1.665 1 91.69 174 TYR A CA 1
ATOM 1398 C C . TYR A 1 174 ? -0.066 25.266 0.272 1 91.69 174 TYR A C 1
ATOM 1400 O O . TYR A 1 174 ? 0.502 24.641 -0.624 1 91.69 174 TYR A O 1
ATOM 1408 N N . GLU A 1 175 ? -0.543 26.5 0.096 1 82.88 175 GLU A N 1
ATOM 1409 C CA . GLU A 1 175 ? -0.517 27.188 -1.188 1 82.88 175 GLU A CA 1
ATOM 1410 C C . GLU A 1 175 ? 0.892 27.203 -1.774 1 82.88 175 GLU A C 1
ATOM 1412 O O . GLU A 1 175 ? 1.87 27.391 -1.047 1 82.88 175 GLU A O 1
ATOM 1417 N N . ASN A 1 176 ? 0.96 27 -3.115 1 81.31 176 ASN A N 1
ATOM 1418 C CA . ASN A 1 176 ? 2.211 27.078 -3.863 1 81.31 176 ASN A CA 1
ATOM 1419 C C . ASN A 1 176 ? 3.23 26.062 -3.35 1 81.31 176 ASN A C 1
ATOM 1421 O O . ASN A 1 176 ? 4.402 26.391 -3.164 1 81.31 176 ASN A O 1
ATOM 1425 N N . ASN A 1 177 ? 2.805 24.984 -2.844 1 86.06 177 ASN A N 1
ATOM 1426 C CA . ASN A 1 177 ? 3.617 23.844 -2.469 1 86.06 177 ASN A CA 1
ATOM 1427 C C . ASN A 1 177 ? 4.422 24.109 -1.2 1 86.06 177 ASN A C 1
ATOM 1429 O O . ASN A 1 177 ? 5.52 23.578 -1.031 1 86.06 177 ASN A O 1
ATOM 1433 N N . LYS A 1 178 ? 3.922 25.016 -0.451 1 93.94 178 LYS A N 1
ATOM 1434 C CA . LYS A 1 178 ? 4.535 25.219 0.859 1 93.94 178 LYS A CA 1
ATOM 1435 C C . LYS A 1 178 ? 4.094 24.141 1.844 1 93.94 178 LYS A C 1
ATOM 1437 O O . LYS A 1 178 ? 3.025 23.547 1.681 1 93.94 178 LYS A O 1
ATOM 1442 N N . ILE A 1 179 ? 4.973 23.969 2.799 1 96.75 179 ILE A N 1
ATOM 1443 C CA . ILE A 1 179 ? 4.727 22.922 3.781 1 96.75 179 ILE A CA 1
ATOM 1444 C C . ILE A 1 179 ? 4.395 23.547 5.133 1 96.75 179 ILE A C 1
ATOM 1446 O O . ILE A 1 179 ? 5.105 24.438 5.602 1 96.75 179 ILE A O 1
ATOM 1450 N N . LEU A 1 180 ? 3.344 23.125 5.707 1 97.38 180 LEU A N 1
ATOM 1451 C CA . LEU A 1 180 ? 2.98 23.516 7.066 1 97.38 180 LEU A CA 1
ATOM 1452 C C . LEU A 1 180 ? 3.201 22.359 8.039 1 97.38 180 LEU A C 1
ATOM 1454 O O . LEU A 1 180 ? 2.836 21.219 7.75 1 97.38 180 LEU A O 1
ATOM 1458 N N . VAL A 1 181 ? 3.787 22.719 9.148 1 96.56 181 VAL A N 1
ATOM 1459 C CA . VAL A 1 181 ? 4.039 21.703 10.164 1 96.56 181 VAL A CA 1
ATOM 1460 C C . VAL A 1 181 ? 3.734 22.266 11.547 1 96.56 181 VAL A C 1
ATOM 1462 O O . VAL A 1 181 ? 4.109 23.406 11.859 1 96.56 181 VAL A O 1
ATOM 1465 N N . SER A 1 182 ? 3.057 21.469 12.328 1 95.25 182 SER A N 1
ATOM 1466 C CA . SER A 1 182 ? 2.852 21.828 13.727 1 95.25 182 SER A CA 1
ATOM 1467 C C . SER A 1 182 ? 4.016 21.344 14.594 1 95.25 182 SER A C 1
ATOM 1469 O O . SER A 1 182 ? 4.422 20.188 14.508 1 95.25 182 SER A O 1
ATOM 1471 N N . MET A 1 183 ? 4.57 22.25 15.344 1 92 183 MET A N 1
ATOM 1472 C CA . MET A 1 183 ? 5.672 21.844 16.203 1 92 183 MET A CA 1
ATOM 1473 C C . MET A 1 183 ? 5.754 22.734 17.438 1 92 183 MET A C 1
ATOM 1475 O O . MET A 1 183 ? 5.184 23.828 17.469 1 92 183 MET A O 1
ATOM 1479 N N . MET A 1 184 ? 6.387 22.188 18.469 1 89.69 184 MET A N 1
ATOM 1480 C CA . MET A 1 184 ? 6.676 22.953 19.688 1 89.69 184 MET A CA 1
ATOM 1481 C C . MET A 1 184 ? 8.008 23.688 19.562 1 89.69 184 MET A C 1
ATOM 1483 O O . MET A 1 184 ? 9.008 23.109 19.156 1 89.69 184 MET A O 1
ATOM 1487 N N . ILE A 1 185 ? 7.949 24.984 19.891 1 88.75 185 ILE A N 1
ATOM 1488 C CA . ILE A 1 185 ? 9.156 25.812 19.828 1 88.75 185 ILE A CA 1
ATOM 1489 C C . ILE A 1 185 ? 9.383 26.5 21.172 1 88.75 185 ILE A C 1
ATOM 1491 O O . ILE A 1 185 ? 8.438 26.969 21.812 1 88.75 185 ILE A O 1
ATOM 1495 N N . LYS A 1 186 ? 10.648 26.469 21.5 1 86.94 186 LYS A N 1
ATOM 1496 C CA . LYS A 1 186 ? 11.023 27.125 22.75 1 86.94 186 LYS A CA 1
ATOM 1497 C C . LYS A 1 186 ? 10.82 28.641 22.641 1 86.94 186 LYS A C 1
ATOM 1499 O O . LYS A 1 186 ? 11.148 29.25 21.625 1 86.94 186 LYS A O 1
ATOM 1504 N N . SER A 1 187 ? 10.219 29.109 23.734 1 80.38 187 SER A N 1
ATOM 1505 C CA . SER A 1 187 ? 10 30.547 23.781 1 80.38 187 SER A CA 1
ATOM 1506 C C . SER A 1 187 ? 11.32 31.297 23.844 1 80.38 187 SER A C 1
ATOM 1508 O O . SER A 1 187 ? 12.258 30.875 24.516 1 80.38 187 SER A O 1
ATOM 1510 N N . GLU A 1 188 ? 11.422 32.438 23.125 1 72.5 188 GLU A N 1
ATOM 1511 C CA . GLU A 1 188 ? 12.602 33.281 23.172 1 72.5 188 GLU A CA 1
ATOM 1512 C C . GLU A 1 188 ? 12.719 33.969 24.531 1 72.5 188 GLU A C 1
ATOM 1514 O O . GLU A 1 188 ? 13.82 34.281 24.984 1 72.5 188 GLU A O 1
ATOM 1519 N N . GLU A 1 189 ? 11.586 34.219 25.141 1 68.12 189 GLU A N 1
ATOM 1520 C CA . GLU A 1 189 ? 11.531 34.969 26.391 1 68.12 189 GLU A CA 1
ATOM 1521 C C . GLU A 1 189 ? 11.898 34.094 27.578 1 68.12 189 GLU A C 1
ATOM 1523 O O . GLU A 1 189 ? 12.609 34.5 28.484 1 68.12 189 GLU A O 1
ATOM 1528 N N . ASP A 1 190 ? 11.359 32.938 27.547 1 69.25 190 ASP A N 1
ATOM 1529 C CA . ASP A 1 190 ? 11.578 31.969 28.625 1 69.25 190 ASP A CA 1
ATOM 1530 C C . ASP A 1 190 ? 12.039 30.625 28.078 1 69.25 190 ASP A C 1
ATOM 1532 O O . ASP A 1 190 ? 11.258 29.891 27.469 1 69.25 190 ASP A O 1
ATOM 1536 N N . ALA A 1 191 ? 13.211 30.359 28.359 1 70.31 191 ALA A N 1
ATOM 1537 C CA . ALA A 1 191 ? 13.859 29.156 27.812 1 70.31 191 ALA A CA 1
ATOM 1538 C C . ALA A 1 191 ? 13.188 27.891 28.344 1 70.31 191 ALA A C 1
ATOM 1540 O O . ALA A 1 191 ? 13.398 26.797 27.797 1 70.31 191 ALA A O 1
ATOM 1541 N N . THR A 1 192 ? 12.312 28.047 29.188 1 77.5 192 THR A N 1
ATOM 1542 C CA . THR A 1 192 ? 11.719 26.859 29.797 1 77.5 192 THR A CA 1
ATOM 1543 C C . THR A 1 192 ? 10.32 26.625 29.25 1 77.5 192 THR A C 1
ATOM 1545 O O . THR A 1 192 ? 9.742 25.547 29.453 1 77.5 192 THR A O 1
ATOM 1548 N N . THR A 1 193 ? 9.898 27.562 28.5 1 82.88 193 THR A N 1
ATOM 1549 C CA . THR A 1 193 ? 8.516 27.469 28.047 1 82.88 193 THR A CA 1
ATOM 1550 C C . THR A 1 193 ? 8.453 27.031 26.594 1 82.88 193 THR A C 1
ATOM 1552 O O . THR A 1 193 ? 9.18 27.547 25.734 1 82.88 193 THR A O 1
ATOM 1555 N N . TRP A 1 194 ? 7.656 26.031 26.359 1 85.06 194 TRP A N 1
ATOM 1556 C CA . TRP A 1 194 ? 7.406 25.531 25.016 1 85.06 194 TRP A CA 1
ATOM 1557 C C . TRP A 1 194 ? 6.027 25.953 24.516 1 85.06 194 TRP A C 1
ATOM 1559 O O . TRP A 1 194 ? 5.039 25.828 25.234 1 85.06 194 TRP A O 1
ATOM 1569 N N . LYS A 1 195 ? 5.988 26.422 23.312 1 85.56 195 LYS A N 1
ATOM 1570 C CA . LYS A 1 195 ? 4.727 26.812 22.688 1 85.56 195 LYS A CA 1
ATOM 1571 C C . LYS A 1 195 ? 4.547 26.141 21.344 1 85.56 195 LYS A C 1
ATOM 1573 O O . LYS A 1 195 ? 5.523 25.875 20.641 1 85.56 195 LYS A O 1
ATOM 1578 N N . ARG A 1 196 ? 3.303 25.938 21.078 1 89.5 196 ARG A N 1
ATOM 1579 C CA . ARG A 1 196 ? 2.998 25.297 19.797 1 89.5 196 ARG A CA 1
ATOM 1580 C C . ARG A 1 196 ? 2.914 26.328 18.672 1 89.5 196 ARG A C 1
ATOM 1582 O O . ARG A 1 196 ? 2.307 27.391 18.844 1 89.5 196 ARG A O 1
ATOM 1589 N N . PHE A 1 197 ? 3.568 26.016 17.531 1 91.56 197 PHE A N 1
ATOM 1590 C CA . PHE A 1 197 ? 3.527 26.875 16.359 1 91.56 197 PHE A CA 1
ATOM 1591 C C . PHE A 1 197 ? 3.184 26.062 15.109 1 91.56 197 PHE A C 1
ATOM 1593 O O . PHE A 1 197 ? 3.461 24.875 15.039 1 91.56 197 PHE A O 1
ATOM 1600 N N . LEU A 1 198 ? 2.498 26.688 14.211 1 94.44 198 LEU A N 1
ATOM 1601 C CA . LEU A 1 198 ? 2.465 26.25 12.82 1 94.44 198 LEU A CA 1
ATOM 1602 C C . LEU A 1 198 ? 3.584 26.906 12.016 1 94.44 198 LEU A C 1
ATOM 1604 O O . LEU A 1 198 ? 3.625 28.125 11.891 1 94.44 198 LEU A O 1
ATOM 1608 N N . VAL A 1 199 ? 4.457 26.062 11.57 1 94.56 199 VAL A N 1
ATOM 1609 C CA . VAL A 1 199 ? 5.637 26.578 10.883 1 94.56 199 VAL A CA 1
ATOM 1610 C C . VAL A 1 199 ? 5.52 26.312 9.383 1 94.56 199 VAL A C 1
ATOM 1612 O O . VAL A 1 199 ? 5.113 25.219 8.977 1 94.56 199 VAL A O 1
ATOM 1615 N N . LYS A 1 200 ? 5.859 27.312 8.602 1 93.69 200 LYS A N 1
ATOM 1616 C CA . LYS A 1 200 ? 5.793 27.234 7.148 1 93.69 200 LYS A CA 1
ATOM 1617 C C . LYS A 1 200 ? 7.188 27.094 6.539 1 93.69 200 LYS A C 1
ATOM 1619 O O . LYS A 1 200 ? 8.094 27.859 6.875 1 93.69 200 LYS A O 1
ATOM 1624 N N . PHE A 1 201 ? 7.305 26.062 5.707 1 94.81 201 PHE A N 1
ATOM 1625 C CA . PHE A 1 201 ? 8.539 25.812 4.969 1 94.81 201 PHE A CA 1
ATOM 1626 C C . PHE A 1 201 ? 8.289 25.859 3.467 1 94.81 201 PHE A C 1
ATOM 1628 O O . PHE A 1 201 ? 7.16 25.656 3.014 1 94.81 201 PHE A O 1
ATOM 1635 N N . ASP A 1 202 ? 9.32 26.094 2.707 1 92.44 202 ASP A N 1
ATOM 1636 C CA . ASP A 1 202 ? 9.227 25.938 1.26 1 92.44 202 ASP A CA 1
ATOM 1637 C C . ASP A 1 202 ? 9.508 24.484 0.854 1 92.44 202 ASP A C 1
ATOM 1639 O O . ASP A 1 202 ? 9.688 23.625 1.713 1 92.44 202 ASP A O 1
ATOM 1643 N N . GLU A 1 203 ? 9.539 24.25 -0.374 1 92.38 203 GLU A N 1
ATOM 1644 C CA . GLU A 1 203 ? 9.68 22.891 -0.894 1 92.38 203 GLU A CA 1
ATOM 1645 C C . GLU A 1 203 ? 11.062 22.328 -0.601 1 92.38 203 GLU A C 1
ATOM 1647 O O . GLU A 1 203 ? 11.281 21.125 -0.689 1 92.38 203 GLU A O 1
ATOM 1652 N N . ASN A 1 204 ? 12.016 23.203 -0.295 1 89.62 204 ASN A N 1
ATOM 1653 C CA . ASN A 1 204 ? 13.375 22.781 0.033 1 89.62 204 ASN A CA 1
ATOM 1654 C C . ASN A 1 204 ? 13.609 22.781 1.54 1 89.62 204 ASN A C 1
ATOM 1656 O O . ASN A 1 204 ? 14.758 22.672 1.991 1 89.62 204 ASN A O 1
ATOM 1660 N N . LEU A 1 205 ? 12.578 23.062 2.332 1 93.5 205 LEU A N 1
ATOM 1661 C CA . LEU A 1 205 ? 12.578 23.047 3.791 1 93.5 205 LEU A CA 1
ATOM 1662 C C . LEU A 1 205 ? 13.289 24.266 4.355 1 93.5 205 LEU A C 1
ATOM 1664 O O . LEU A 1 205 ? 13.93 24.188 5.402 1 93.5 205 LEU A O 1
ATOM 1668 N N . ASN A 1 206 ? 13.25 25.25 3.576 1 90.19 206 ASN A N 1
ATOM 1669 C CA . ASN A 1 206 ? 13.656 26.516 4.141 1 90.19 206 ASN A CA 1
ATOM 1670 C C . ASN A 1 206 ? 12.539 27.172 4.949 1 90.19 206 ASN A C 1
ATOM 1672 O O . ASN A 1 206 ? 11.383 27.188 4.512 1 90.19 206 ASN A O 1
ATOM 1676 N N . TYR A 1 207 ? 12.922 27.656 6.055 1 90.38 207 TYR A N 1
ATOM 1677 C CA . TYR A 1 207 ? 11.961 28.312 6.926 1 90.38 207 TYR A CA 1
ATOM 1678 C C . TYR A 1 207 ? 11.391 29.562 6.258 1 90.38 207 TYR A C 1
ATOM 1680 O O . TYR A 1 207 ? 12.133 30.344 5.66 1 90.38 207 TYR A O 1
ATOM 1688 N N . ILE A 1 208 ? 10.031 29.75 6.438 1 90.38 208 ILE A N 1
ATOM 1689 C CA . ILE A 1 208 ? 9.383 30.922 5.863 1 90.38 208 ILE A CA 1
ATOM 1690 C C . ILE A 1 208 ? 8.773 31.766 6.98 1 90.38 208 ILE A C 1
ATOM 1692 O O . ILE A 1 208 ? 9.086 32.938 7.117 1 90.38 208 ILE A O 1
ATOM 1696 N N . ALA A 1 209 ? 7.855 31.156 7.746 1 89.62 209 ALA A N 1
ATOM 1697 C CA . ALA A 1 209 ? 7.129 31.875 8.789 1 89.62 209 ALA A CA 1
ATOM 1698 C C . ALA A 1 209 ? 6.543 30.906 9.82 1 89.62 209 ALA A C 1
ATOM 1700 O O . ALA A 1 209 ? 6.602 29.688 9.633 1 89.62 209 ALA A O 1
ATOM 1701 N N . LYS A 1 210 ? 6.121 31.453 10.922 1 91.06 210 LYS A N 1
ATOM 1702 C CA . LYS A 1 210 ? 5.418 30.656 11.922 1 91.06 210 LYS A CA 1
ATOM 1703 C C . LYS A 1 210 ? 4.273 31.453 12.547 1 91.06 210 LYS A C 1
ATOM 1705 O O . LYS A 1 210 ? 4.301 32.688 12.57 1 91.06 210 LYS A O 1
ATOM 1710 N N . ILE A 1 211 ? 3.27 30.766 12.891 1 91 211 ILE A N 1
ATOM 1711 C CA . ILE A 1 211 ? 2.137 31.344 13.609 1 91 211 ILE A CA 1
ATOM 1712 C C . ILE A 1 211 ? 1.863 30.531 14.875 1 91 211 ILE A C 1
ATOM 1714 O O . ILE A 1 211 ? 1.926 29.297 14.852 1 91 211 ILE A O 1
ATOM 1718 N N . GLU A 1 212 ? 1.685 31.281 15.992 1 91.06 212 GLU A N 1
ATOM 1719 C CA . GLU A 1 212 ? 1.415 30.609 17.25 1 91.06 212 GLU A CA 1
ATOM 1720 C C . GLU A 1 212 ? 0.1 29.844 17.203 1 91.06 212 GLU A C 1
ATOM 1722 O O . GLU A 1 212 ? -0.881 30.312 16.625 1 91.06 212 GLU A O 1
ATOM 1727 N N . GLY A 1 213 ? 0.108 28.672 17.766 1 89.19 213 GLY A N 1
ATOM 1728 C CA . GLY A 1 213 ? -1.094 27.844 17.812 1 89.19 213 GLY A CA 1
ATOM 1729 C C . GLY A 1 213 ? -2.17 28.422 18.719 1 89.19 213 GLY A C 1
ATOM 1730 O O . GLY A 1 213 ? -1.988 29.484 19.312 1 89.19 213 GLY A O 1
ATOM 1731 N N . PRO A 1 214 ? -3.195 27.656 18.719 1 86.5 214 PRO A N 1
ATOM 1732 C CA . PRO A 1 214 ? -4.27 28.094 19.609 1 86.5 214 PRO A CA 1
ATOM 1733 C C . PRO A 1 214 ? -3.854 28.109 21.078 1 86.5 214 PRO A C 1
ATOM 1735 O O . PRO A 1 214 ? -3.234 27.156 21.562 1 86.5 214 PRO A O 1
ATOM 1738 N N . LYS A 1 215 ? -4.262 29.094 21.891 1 76.88 215 LYS A N 1
ATOM 1739 C CA . LYS A 1 215 ? -3.797 29.359 23.25 1 76.88 215 LYS A CA 1
ATOM 1740 C C . LYS A 1 215 ? -4.344 28.312 24.234 1 76.88 215 LYS A C 1
ATOM 1742 O O . LYS A 1 215 ? -3.646 27.891 25.156 1 76.88 215 LYS A O 1
ATOM 1747 N N . TRP A 1 216 ? -5.383 27.875 24.047 1 66.44 216 TRP A N 1
ATOM 1748 C CA . TRP A 1 216 ? -6.074 27.047 25.031 1 66.44 216 TRP A CA 1
ATOM 1749 C C . TRP A 1 216 ? -5.438 25.672 25.141 1 66.44 216 TRP A C 1
ATOM 1751 O O . TRP A 1 216 ? -5.508 25.016 26.188 1 66.44 216 TRP A O 1
ATOM 1761 N N . ILE A 1 217 ? -4.75 25.297 24.141 1 65.31 217 ILE A N 1
ATOM 1762 C CA . ILE A 1 217 ? -4.238 23.938 24.156 1 65.31 217 ILE A CA 1
ATOM 1763 C C . ILE A 1 217 ? -2.814 23.922 24.703 1 65.31 217 ILE A C 1
ATOM 1765 O O . ILE A 1 217 ? -2.217 22.844 24.859 1 65.31 217 ILE A O 1
ATOM 1769 N N . GLU A 1 218 ? -2.32 24.922 25.078 1 67.25 218 GLU A N 1
ATOM 1770 C CA . GLU A 1 218 ? -0.937 25.047 25.531 1 67.25 218 GLU A CA 1
ATOM 1771 C C . GLU A 1 218 ? -0.705 24.25 26.812 1 67.25 218 GLU A C 1
ATOM 1773 O O . GLU A 1 218 ? 0.375 23.688 27.016 1 67.25 218 GLU A O 1
ATOM 1778 N N . GLU A 1 219 ? -1.656 24.078 27.469 1 66.38 219 GLU A N 1
ATOM 1779 C CA . GLU A 1 219 ? -1.482 23.453 28.781 1 66.38 219 GLU A CA 1
ATOM 1780 C C . GLU A 1 219 ? -1.915 21.984 28.734 1 66.38 219 GLU A C 1
ATOM 1782 O O . GLU A 1 219 ? -1.788 21.266 29.734 1 66.38 219 GLU A O 1
ATOM 1787 N N . GLU A 1 220 ? -2.305 21.594 27.594 1 73.62 220 GLU A N 1
ATOM 1788 C CA . GLU A 1 220 ? -2.852 20.25 27.531 1 73.62 220 GLU A CA 1
ATOM 1789 C C . GLU A 1 220 ? -1.877 19.297 26.844 1 73.62 220 GLU A C 1
ATOM 1791 O O . GLU A 1 220 ? -1.06 19.719 26.016 1 73.62 220 GLU A O 1
ATOM 1796 N N . THR A 1 221 ? -1.992 18.141 27.297 1 78.88 221 THR A N 1
ATOM 1797 C CA . THR A 1 221 ? -1.221 17.109 26.625 1 78.88 221 THR A CA 1
ATOM 1798 C C . THR A 1 221 ? -1.953 16.609 25.375 1 78.88 221 THR A C 1
ATOM 1800 O O . THR A 1 221 ? -3.031 16.016 25.484 1 78.88 221 THR A O 1
ATOM 1803 N N . ILE A 1 222 ? -1.374 16.875 24.297 1 82.31 222 ILE A N 1
ATOM 1804 C CA . ILE A 1 222 ? -1.988 16.531 23.016 1 82.31 222 ILE A CA 1
ATOM 1805 C C . ILE A 1 222 ? -1.425 15.195 22.516 1 82.31 222 ILE A C 1
ATOM 1807 O O . ILE A 1 222 ? -0.207 15.008 22.469 1 82.31 222 ILE A O 1
ATOM 1811 N N . SER A 1 223 ? -2.326 14.32 22.234 1 83.69 223 SER A N 1
ATOM 1812 C CA . SER A 1 223 ? -1.916 13 21.766 1 83.69 223 SER A CA 1
ATOM 1813 C C . SER A 1 223 ? -1.84 12.961 20.234 1 83.69 223 SER A C 1
ATOM 1815 O O . SER A 1 223 ? -0.991 12.266 19.672 1 83.69 223 SER A O 1
ATOM 1817 N N . ARG A 1 224 ? -2.75 13.727 19.656 1 89.31 224 ARG A N 1
ATOM 1818 C CA . ARG A 1 224 ? -2.809 13.672 18.203 1 89.31 224 ARG A CA 1
ATOM 1819 C C . ARG A 1 224 ? -3.225 15.023 17.625 1 89.31 224 ARG A C 1
ATOM 1821 O O . ARG A 1 224 ? -4.113 15.688 18.156 1 89.31 224 ARG A O 1
ATOM 1828 N N . GLU A 1 225 ? -2.531 15.352 16.547 1 93.62 225 GLU A N 1
ATOM 1829 C CA . GLU A 1 225 ? -2.85 16.562 15.797 1 93.62 225 GLU A CA 1
ATOM 1830 C C . GLU A 1 225 ? -2.957 16.25 14.305 1 93.62 225 GLU A C 1
ATOM 1832 O O . GLU A 1 225 ? -2.213 15.43 13.773 1 93.62 225 GLU A O 1
ATOM 1837 N N . ARG A 1 226 ? -3.961 16.906 13.711 1 96.44 226 ARG A N 1
ATOM 1838 C CA . ARG A 1 226 ? -4.121 16.797 12.258 1 96.44 226 ARG A CA 1
ATOM 1839 C C . ARG A 1 226 ? -4.383 18.156 11.633 1 96.44 226 ARG A C 1
ATOM 1841 O O . ARG A 1 226 ? -5.031 19.016 12.234 1 96.44 226 ARG A O 1
ATOM 1848 N N . LEU A 1 227 ? -3.756 18.297 10.445 1 97.19 227 LEU A N 1
ATOM 1849 C CA . LEU A 1 227 ? -3.895 19.562 9.719 1 97.19 227 LEU A CA 1
ATOM 1850 C C . LEU A 1 227 ? -4.391 19.312 8.297 1 97.19 227 LEU A C 1
ATOM 1852 O O . LEU A 1 227 ? -4.012 18.328 7.668 1 97.19 227 LEU A O 1
ATOM 1856 N N . CYS A 1 228 ? -5.289 20.141 7.863 1 97.19 228 CYS A N 1
ATOM 1857 C CA . CYS A 1 228 ? -5.625 20.188 6.445 1 97.19 228 CYS A CA 1
ATOM 1858 C C . CYS A 1 228 ? -5.914 21.609 5.988 1 97.19 228 CYS A C 1
ATOM 1860 O O . CYS A 1 228 ? -6.121 22.5 6.816 1 97.19 228 CYS A O 1
ATOM 1862 N N . VAL A 1 229 ? -5.734 21.828 4.715 1 96.19 229 VAL A N 1
ATOM 1863 C CA . VAL A 1 229 ? -5.816 23.172 4.164 1 96.19 229 VAL A CA 1
ATOM 1864 C C . VAL A 1 229 ? -6.891 23.234 3.082 1 96.19 229 VAL A C 1
ATOM 1866 O O . VAL A 1 229 ? -6.965 22.344 2.225 1 96.19 229 VAL A O 1
ATOM 1869 N N . ALA A 1 230 ? -7.699 24.234 3.184 1 95.56 230 ALA A N 1
ATOM 1870 C CA . ALA A 1 230 ? -8.688 24.469 2.139 1 95.56 230 ALA A CA 1
ATOM 1871 C C . ALA A 1 230 ? -8.109 25.328 1.019 1 95.56 230 ALA A C 1
ATOM 1873 O O . ALA A 1 230 ? -7.152 26.078 1.235 1 95.56 230 ALA A O 1
ATOM 1874 N N . SER A 1 231 ? -8.742 25.219 -0.142 1 90.31 231 SER A N 1
ATOM 1875 C CA . SER A 1 231 ? -8.281 25.984 -1.292 1 90.31 231 SER A CA 1
ATOM 1876 C C . SER A 1 231 ? -8.438 27.484 -1.049 1 90.31 231 SER A C 1
ATOM 1878 O O . SER A 1 231 ? -7.801 28.297 -1.722 1 90.31 231 SER A O 1
ATOM 1880 N N . THR A 1 232 ? -9.25 27.875 -0.077 1 90.75 232 THR A N 1
ATOM 1881 C CA . THR A 1 232 ? -9.508 29.281 0.258 1 90.75 232 THR A CA 1
ATOM 1882 C C . THR A 1 232 ? -8.391 29.828 1.143 1 90.75 232 THR A C 1
ATOM 1884 O O . THR A 1 232 ? -8.359 31.031 1.431 1 90.75 232 THR A O 1
ATOM 1887 N N . GLY A 1 233 ? -7.605 28.984 1.573 1 89.88 233 GLY A N 1
ATOM 1888 C CA . GLY A 1 233 ? -6.508 29.422 2.422 1 89.88 233 GLY A CA 1
ATOM 1889 C C . GLY A 1 233 ? -6.75 29.156 3.895 1 89.88 233 GLY A C 1
ATOM 1890 O O . GLY A 1 233 ? -5.844 29.312 4.719 1 89.88 233 GLY A O 1
ATOM 1891 N N . PHE A 1 234 ? -7.949 28.797 4.227 1 95.5 234 PHE A N 1
ATOM 1892 C CA . PHE A 1 234 ? -8.242 28.438 5.609 1 95.5 234 PHE A CA 1
ATOM 1893 C C . PHE A 1 234 ? -7.531 27.156 5.996 1 95.5 234 PHE A C 1
ATOM 1895 O O . PHE A 1 234 ? -7.438 26.219 5.191 1 95.5 234 PHE A O 1
ATOM 1902 N N . ILE A 1 235 ? -7.078 27.125 7.215 1 96.69 235 ILE A N 1
ATOM 1903 C CA . ILE A 1 235 ? -6.418 25.938 7.758 1 96.69 235 ILE A CA 1
ATOM 1904 C C . ILE A 1 235 ? -7.254 25.359 8.898 1 96.69 235 ILE A C 1
ATOM 1906 O O . ILE A 1 235 ? -7.742 26.109 9.758 1 96.69 235 ILE A O 1
ATOM 1910 N N . TYR A 1 236 ? -7.422 24.094 8.828 1 97.81 236 TYR A N 1
ATOM 1911 C CA . TYR A 1 236 ? -8.141 23.406 9.891 1 97.81 236 TYR A CA 1
ATOM 1912 C C . TYR A 1 236 ? -7.211 22.516 10.688 1 97.81 236 TYR A C 1
ATOM 1914 O O . TYR A 1 236 ? -6.355 21.828 10.117 1 97.81 236 TYR A O 1
ATOM 1922 N N . MET A 1 237 ? -7.387 22.531 11.984 1 97.06 237 MET A N 1
ATOM 1923 C CA . MET A 1 237 ? -6.562 21.734 12.898 1 97.06 237 MET A CA 1
ATOM 1924 C C . MET A 1 237 ? -7.43 20.984 13.906 1 97.06 237 MET A C 1
ATOM 1926 O O . MET A 1 237 ? -8.258 21.594 14.586 1 97.06 237 MET A O 1
ATOM 1930 N N . ALA A 1 238 ? -7.246 19.734 13.906 1 96.62 238 ALA A N 1
ATOM 1931 C CA . ALA A 1 238 ? -7.883 18.922 14.938 1 96.62 238 ALA A CA 1
ATOM 1932 C C . ALA A 1 238 ? -6.875 18.484 15.992 1 96.62 238 ALA A C 1
ATOM 1934 O O . ALA A 1 238 ? -5.762 18.062 15.664 1 96.62 238 ALA A O 1
ATOM 1935 N N . VAL A 1 239 ? -7.32 18.641 17.203 1 94 239 VAL A N 1
ATOM 1936 C CA . VAL A 1 239 ? -6.484 18.219 18.328 1 94 239 VAL A CA 1
ATOM 1937 C C . VAL A 1 239 ? -7.262 17.266 19.219 1 94 239 VAL A C 1
ATOM 1939 O O . VAL A 1 239 ? -8.43 17.5 19.547 1 94 239 VAL A O 1
ATOM 1942 N N . SER A 1 240 ? -6.562 16.219 19.547 1 92.06 240 SER A N 1
ATOM 1943 C CA . SER A 1 240 ? -7.176 15.25 20.438 1 92.06 240 SER A CA 1
ATOM 1944 C C . SER A 1 240 ? -6.254 14.922 21.609 1 92.06 240 SER A C 1
ATOM 1946 O O . SER A 1 240 ? -5.055 14.727 21.438 1 92.06 240 SER A O 1
ATOM 1948 N N . SER A 1 241 ? -6.824 14.961 22.719 1 88.62 241 SER A N 1
ATOM 1949 C CA . SER A 1 241 ? -6.18 14.5 23.953 1 88.62 241 SER A CA 1
ATOM 1950 C C . SER A 1 241 ? -6.859 13.25 24.484 1 88.62 241 SER A C 1
ATOM 1952 O O . SER A 1 241 ? -7.715 12.656 23.828 1 88.62 241 SER A O 1
ATOM 1954 N N . GLN A 1 242 ? -6.496 12.898 25.656 1 84.25 242 GLN A N 1
ATOM 1955 C CA . GLN A 1 242 ? -7.113 11.742 26.297 1 84.25 242 GLN A CA 1
ATOM 1956 C C . GLN A 1 242 ? -8.547 12.047 26.734 1 84.25 242 GLN A C 1
ATOM 1958 O O . GLN A 1 242 ? -9.391 11.148 26.781 1 84.25 242 GLN A O 1
ATOM 1963 N N . THR A 1 243 ? -8.773 13.32 26.938 1 86.06 243 THR A N 1
ATOM 1964 C CA . THR A 1 243 ? -10.039 13.641 27.594 1 86.06 243 THR A CA 1
ATOM 1965 C C . THR A 1 243 ? -10.938 14.461 26.672 1 86.06 243 THR A C 1
ATOM 1967 O O . THR A 1 243 ? -12.141 14.562 26.906 1 86.06 243 THR A O 1
ATOM 1970 N N . PHE A 1 244 ? -10.297 15.055 25.656 1 90.31 244 PHE A N 1
ATOM 1971 C CA . PHE A 1 244 ? -11.117 15.93 24.844 1 90.31 244 PHE A CA 1
ATOM 1972 C C . PHE A 1 244 ? -10.609 15.945 23.391 1 90.31 244 PHE A C 1
ATOM 1974 O O . PHE A 1 244 ? -9.523 15.445 23.109 1 90.31 244 PHE A O 1
ATOM 1981 N N . THR A 1 245 ? -11.445 16.469 22.531 1 93.5 245 THR A N 1
ATOM 1982 C CA . THR A 1 245 ? -11.078 16.781 21.156 1 93.5 245 THR A CA 1
ATOM 1983 C C . THR A 1 245 ? -11.594 18.172 20.75 1 93.5 245 THR A C 1
ATOM 1985 O O . THR A 1 245 ? -12.57 18.656 21.328 1 93.5 245 THR A O 1
ATOM 1988 N N . ALA A 1 246 ? -10.828 18.844 19.906 1 95 246 ALA A N 1
ATOM 1989 C CA . ALA A 1 246 ? -11.219 20.172 19.438 1 95 246 ALA A CA 1
ATOM 1990 C C . ALA A 1 246 ? -10.852 20.375 17.969 1 95 246 ALA A C 1
ATOM 1992 O O . ALA A 1 246 ? -9.938 19.734 17.469 1 95 246 ALA A O 1
ATOM 1993 N N . LEU A 1 247 ? -11.664 21.141 17.328 1 96.94 247 LEU A N 1
ATOM 1994 C CA . LEU A 1 247 ? -11.438 21.547 15.953 1 96.94 247 LEU A CA 1
ATOM 1995 C C . LEU A 1 247 ? -11.297 23.062 15.852 1 96.94 247 LEU A C 1
ATOM 1997 O O . LEU A 1 247 ? -12.148 23.812 16.344 1 96.94 247 LEU A O 1
ATOM 2001 N N . TYR A 1 248 ? -10.211 23.484 15.242 1 96.81 248 TYR A N 1
ATOM 2002 C CA . TYR A 1 248 ? -9.93 24.906 15.078 1 96.81 248 TYR A CA 1
ATOM 2003 C C . TYR A 1 248 ? -9.805 25.266 13.602 1 96.81 248 TYR A C 1
ATOM 2005 O O . TYR A 1 248 ? -9.484 24.406 12.773 1 96.81 248 TYR A O 1
ATOM 2013 N N . GLU A 1 249 ? -10.086 26.5 13.359 1 97.75 249 GLU A N 1
ATOM 2014 C CA . GLU A 1 249 ? -9.898 27.109 12.047 1 97.75 249 GLU A CA 1
ATOM 2015 C C . GLU A 1 249 ? -8.969 28.312 12.125 1 97.75 249 GLU A C 1
ATOM 2017 O O . GLU A 1 249 ? -9.117 29.156 13.008 1 97.75 249 GLU A O 1
ATOM 2022 N N . LEU A 1 250 ? -8.023 28.328 11.281 1 96.31 250 LEU A N 1
ATOM 2023 C CA . LEU A 1 250 ? -7.148 29.484 11.125 1 96.31 250 LEU A CA 1
ATOM 2024 C C . LEU A 1 250 ? -7.469 30.234 9.836 1 96.31 250 LEU A C 1
ATOM 2026 O O . LEU A 1 250 ? -7.359 29.672 8.742 1 96.31 250 LEU A O 1
ATOM 2030 N N . SER A 1 251 ? -7.844 31.484 9.961 1 94.12 251 SER A N 1
ATOM 2031 C CA . SER A 1 251 ? -8.133 32.312 8.797 1 94.12 251 SER A CA 1
ATOM 2032 C C . SER A 1 251 ? -6.844 32.781 8.117 1 94.12 251 SER A C 1
ATOM 2034 O O . SER A 1 251 ? -5.777 32.781 8.734 1 94.12 251 SER A O 1
ATOM 2036 N N . PRO A 1 252 ? -6.961 33.188 6.871 1 89.25 252 PRO A N 1
ATOM 2037 C CA . PRO A 1 252 ? -5.781 33.688 6.176 1 89.25 252 PRO A CA 1
ATOM 2038 C C . PRO A 1 252 ? -5.176 34.906 6.871 1 89.25 252 PRO A C 1
ATOM 2040 O O . PRO A 1 252 ? -3.984 35.188 6.711 1 89.25 252 PRO A O 1
ATOM 2043 N N . GLU A 1 253 ? -5.965 35.562 7.734 1 88.75 253 GLU A N 1
ATOM 2044 C CA . GLU A 1 253 ? -5.504 36.75 8.445 1 88.75 253 GLU A CA 1
ATOM 2045 C C . GLU A 1 253 ? -4.797 36.375 9.75 1 88.75 253 GLU A C 1
ATOM 2047 O O . GLU A 1 253 ? -4.254 37.25 10.438 1 88.75 253 GLU A O 1
ATOM 2052 N N . GLY A 1 254 ? -4.891 35.125 10.086 1 89.94 254 GLY A N 1
ATOM 2053 C CA . GLY A 1 254 ? -4.117 34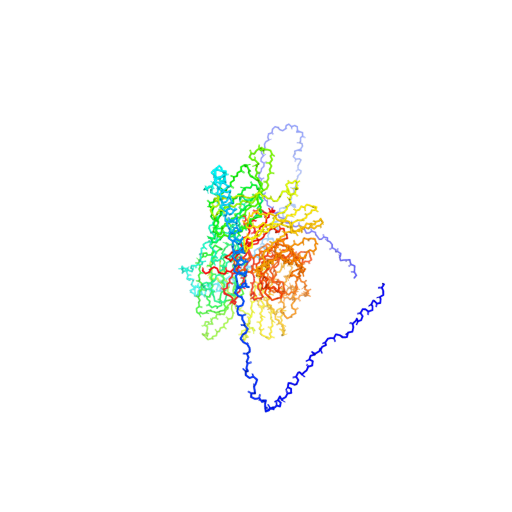.656 11.227 1 89.94 254 GLY A CA 1
ATOM 2054 C C . GLY A 1 254 ? -4.93 34.594 12.508 1 89.94 254 GLY A C 1
ATOM 2055 O O . GLY A 1 254 ? -4.383 34.719 13.602 1 89.94 254 GLY A O 1
ATOM 2056 N N . ARG A 1 255 ? -6.191 34.5 12.352 1 92.19 255 ARG A N 1
ATOM 2057 C CA . ARG A 1 255 ? -7.055 34.406 13.523 1 92.19 255 ARG A CA 1
ATOM 2058 C C . ARG A 1 255 ? -7.562 32.969 13.727 1 92.19 255 ARG A C 1
ATOM 2060 O O . ARG A 1 255 ? -8.141 32.375 12.812 1 92.19 255 ARG A O 1
ATOM 2067 N N . TRP A 1 256 ? -7.312 32.5 14.984 1 94.38 256 TRP A N 1
ATOM 2068 C CA . TRP A 1 256 ? -7.805 31.188 15.344 1 94.38 256 TRP A CA 1
ATOM 2069 C C . TRP A 1 256 ? -9.25 31.25 15.836 1 94.38 256 TRP A C 1
ATOM 2071 O O . TRP A 1 256 ? -9.602 32.156 16.609 1 94.38 256 TRP A O 1
ATOM 2081 N N . THR A 1 257 ? -10.133 30.359 15.352 1 95.56 257 THR A N 1
ATOM 2082 C CA . THR A 1 257 ? -11.516 30.203 15.805 1 95.56 257 THR A CA 1
ATOM 2083 C C . THR A 1 257 ? -11.789 28.766 16.203 1 95.56 257 THR A C 1
ATOM 2085 O O . THR A 1 257 ? -11.438 27.828 15.469 1 95.56 257 THR A O 1
ATOM 2088 N N . GLU A 1 258 ? -12.273 28.609 17.422 1 95.56 258 GLU A N 1
ATOM 2089 C CA . GLU A 1 258 ? -12.68 27.266 17.844 1 95.56 258 GLU A CA 1
ATOM 2090 C C . GLU A 1 258 ? -14.023 26.875 17.219 1 95.56 258 GLU A C 1
ATOM 2092 O O . GLU A 1 258 ? -15.031 27.562 17.438 1 95.56 258 GLU A O 1
ATOM 2097 N N . LEU A 1 259 ? -14.109 25.781 16.453 1 96.94 259 LEU A N 1
ATOM 2098 C CA . LEU A 1 259 ? -15.328 25.359 15.773 1 96.94 259 LEU A CA 1
ATOM 2099 C C . LEU A 1 259 ? -16.078 24.297 16.594 1 96.94 259 LEU A C 1
ATOM 2101 O O . LEU A 1 259 ? -17.297 24.188 16.5 1 96.94 259 LEU A O 1
ATOM 2105 N N . TYR A 1 260 ? -15.312 23.578 17.266 1 95.06 260 TYR A N 1
ATOM 2106 C CA . TYR A 1 260 ? -15.891 22.438 17.969 1 95.06 260 TYR A CA 1
ATOM 2107 C C . TYR A 1 260 ? -15.023 22.031 19.156 1 95.06 260 TYR A C 1
ATOM 2109 O O . TYR A 1 260 ? -13.797 22.047 19.062 1 95.06 260 TYR A O 1
ATOM 2117 N N . TYR A 1 261 ? -15.633 21.703 20.266 1 93.62 261 TYR A N 1
ATOM 2118 C CA . TYR A 1 261 ? -14.992 21.172 21.469 1 93.62 261 TYR A CA 1
ATOM 2119 C C . TYR A 1 261 ? -15.898 20.172 22.188 1 93.62 261 TYR A C 1
ATOM 2121 O O . TYR A 1 261 ? -17.078 20.453 22.406 1 93.62 261 TYR A O 1
ATOM 2129 N N . LYS A 1 262 ? -15.328 19.078 22.469 1 92.25 262 LYS A N 1
ATOM 2130 C CA . LYS A 1 262 ? -16.141 18.078 23.172 1 92.25 262 LYS A CA 1
ATOM 2131 C C . LYS A 1 262 ? -15.258 17.141 24 1 92.25 262 LYS A C 1
ATOM 2133 O O . LYS A 1 262 ? -14.195 16.719 23.547 1 92.25 262 LYS A O 1
ATOM 2138 N N . LYS A 1 263 ? -15.82 16.781 25.094 1 91.06 263 LYS A N 1
ATOM 2139 C CA . LYS A 1 263 ? -15.18 15.766 25.922 1 91.06 263 LYS A CA 1
ATOM 2140 C C . LYS A 1 263 ? -15.68 14.367 25.578 1 91.06 263 LYS A C 1
ATOM 2142 O O . LYS A 1 263 ? -16.828 14.195 25.172 1 91.06 263 LYS A O 1
ATOM 2147 N N . GLY A 1 264 ? -14.836 13.438 25.672 1 87.75 264 GLY A N 1
ATOM 2148 C CA . GLY A 1 264 ? -15.242 12.047 25.484 1 87.75 264 GLY A CA 1
ATOM 2149 C C . GLY A 1 264 ? -15.195 11.609 24.031 1 87.75 264 GLY A C 1
ATOM 2150 O O . GLY A 1 264 ? -15.547 10.477 23.719 1 87.75 264 GLY A O 1
ATOM 2151 N N . GLN A 1 265 ? -14.883 12.539 23.172 1 89.88 265 GLN A N 1
ATOM 2152 C CA . GLN A 1 265 ? -14.711 12.211 21.75 1 89.88 265 GLN A CA 1
ATOM 2153 C C . GLN A 1 265 ? -13.25 12.344 21.328 1 89.88 265 GLN A C 1
ATOM 2155 O O . GLN A 1 265 ? -12.453 12.961 22.031 1 89.88 265 GLN A O 1
ATOM 2160 N N . CYS A 1 266 ? -12.961 11.586 20.281 1 92 266 CYS A N 1
ATOM 2161 C CA . CYS A 1 266 ? -11.586 11.633 19.797 1 92 266 CYS A CA 1
ATOM 2162 C C . CYS A 1 266 ? -11.555 11.688 18.266 1 92 266 CYS A C 1
ATOM 2164 O O . CYS A 1 266 ? -11.961 10.734 17.609 1 92 266 CYS A O 1
ATOM 2166 N N . PHE A 1 267 ? -11.133 12.781 17.734 1 94 267 PHE A N 1
ATOM 2167 C CA . PHE A 1 267 ? -10.922 12.898 16.297 1 94 267 PHE A CA 1
ATOM 2168 C C . PHE A 1 267 ? -9.57 12.305 15.898 1 94 267 PHE A C 1
ATOM 2170 O O . PHE A 1 267 ? -8.539 12.672 16.469 1 94 267 PHE A O 1
ATOM 2177 N N . THR A 1 268 ? -9.602 11.461 14.922 1 93 268 THR A N 1
ATOM 2178 C CA . THR A 1 268 ? -8.352 10.805 14.531 1 93 268 THR A CA 1
ATOM 2179 C C . THR A 1 268 ? -7.809 11.398 13.242 1 93 268 THR A C 1
ATOM 2181 O O . THR A 1 268 ? -6.609 11.32 12.969 1 93 268 THR A O 1
ATOM 2184 N N . ASP A 1 269 ? -8.719 11.984 12.438 1 97.06 269 ASP A N 1
ATOM 2185 C CA . ASP A 1 269 ? -8.242 12.57 11.195 1 97.06 269 ASP A CA 1
ATOM 2186 C C . ASP A 1 269 ? -9.25 13.57 10.625 1 97.06 269 ASP A C 1
ATOM 2188 O O . ASP A 1 269 ? -10.445 13.492 10.93 1 97.06 269 ASP A O 1
ATOM 2192 N N . ILE A 1 270 ? -8.727 14.469 9.828 1 97.94 270 ILE A N 1
ATOM 2193 C CA . ILE A 1 270 ? -9.57 15.445 9.156 1 97.94 270 ILE A CA 1
ATOM 2194 C C . ILE A 1 270 ? -9.07 15.688 7.738 1 97.94 270 ILE A C 1
ATOM 2196 O O . ILE A 1 270 ? -7.871 15.555 7.465 1 97.94 270 ILE A O 1
ATOM 2200 N N . GLN A 1 271 ? -10.016 15.992 6.863 1 97.75 271 GLN A N 1
ATOM 2201 C CA . GLN A 1 271 ? -9.656 16.281 5.48 1 97.75 271 GLN A CA 1
ATOM 2202 C C . GLN A 1 271 ? -10.719 17.156 4.805 1 97.75 271 GLN A C 1
ATOM 2204 O O . GLN A 1 271 ? -11.906 16.859 4.879 1 97.75 271 GLN A O 1
ATOM 2209 N N . VAL A 1 272 ? -10.188 18.297 4.234 1 97.56 272 VAL A N 1
ATOM 2210 C CA . VAL A 1 272 ? -11.109 19.094 3.447 1 97.56 272 VAL A CA 1
ATOM 2211 C C . VAL A 1 272 ? -11.5 18.344 2.178 1 97.56 272 VAL A C 1
ATOM 2213 O O . VAL A 1 272 ? -10.641 17.938 1.403 1 97.56 272 VAL A O 1
ATOM 2216 N N . LEU A 1 273 ? -12.805 18.188 1.973 1 94.44 273 LEU A N 1
ATOM 2217 C CA . LEU A 1 273 ? -13.32 17.484 0.796 1 94.44 273 LEU A CA 1
ATOM 2218 C C . LEU A 1 273 ? -13.5 18.453 -0.366 1 94.44 273 LEU A C 1
ATOM 2220 O O . LEU A 1 273 ? -13.078 18.172 -1.49 1 94.44 273 LEU A O 1
ATOM 2224 N N . ALA A 1 274 ? -14.156 19.562 -0.02 1 92.75 274 ALA A N 1
ATOM 2225 C CA . ALA A 1 274 ? -14.484 20.516 -1.08 1 92.75 274 ALA A CA 1
ATOM 2226 C C . ALA A 1 274 ? -14.828 21.875 -0.503 1 92.75 274 ALA A C 1
ATOM 2228 O O . ALA A 1 274 ? -15.164 22 0.679 1 92.75 274 ALA A O 1
ATOM 2229 N N . VAL A 1 275 ? -14.703 22.812 -1.405 1 93.19 275 VAL A N 1
ATOM 2230 C CA . VAL A 1 275 ? -15.18 24.156 -1.138 1 93.19 275 VAL A CA 1
ATOM 2231 C C . VAL A 1 275 ? -16.25 24.547 -2.16 1 93.19 275 VAL A C 1
ATOM 2233 O O . VAL A 1 275 ? -15.961 24.641 -3.357 1 93.19 275 VAL A O 1
ATOM 2236 N N . ILE A 1 276 ? -17.391 24.656 -1.629 1 91.94 276 ILE A N 1
ATOM 2237 C CA . ILE A 1 276 ? -18.531 25.016 -2.465 1 91.94 276 ILE A CA 1
ATOM 2238 C C . ILE A 1 276 ? -19.031 26.406 -2.08 1 91.94 276 ILE A C 1
ATOM 2240 O O . ILE A 1 276 ? -19.797 26.562 -1.117 1 91.94 276 ILE A O 1
ATOM 2244 N N . GLY A 1 277 ? -18.703 27.359 -2.902 1 92.38 277 GLY A N 1
ATOM 2245 C CA . GLY A 1 277 ? -19.016 28.719 -2.49 1 92.38 277 GLY A CA 1
ATOM 2246 C C . GLY A 1 277 ? -18.391 29.094 -1.156 1 92.38 277 GLY A C 1
ATOM 2247 O O . GLY A 1 277 ? -17.188 28.953 -0.964 1 92.38 277 GLY A O 1
ATOM 2248 N N . PRO A 1 278 ? -19.312 29.578 -0.318 1 92.25 278 PRO A N 1
ATOM 2249 C CA . PRO A 1 278 ? -18.781 29.984 0.987 1 92.25 278 PRO A CA 1
ATOM 2250 C C . PRO A 1 278 ? -18.672 28.812 1.959 1 92.25 278 PRO A C 1
ATOM 2252 O O . PRO A 1 278 ? -18.203 28.984 3.086 1 92.25 278 PRO A O 1
ATOM 2255 N N . ILE A 1 279 ? -19.062 27.641 1.576 1 95.5 279 ILE A N 1
ATOM 2256 C CA . ILE A 1 279 ? -19.141 26.5 2.48 1 95.5 279 ILE A CA 1
ATOM 2257 C C . ILE A 1 279 ? -17.938 25.594 2.254 1 95.5 279 ILE A C 1
ATOM 2259 O O . ILE A 1 279 ? -17.609 25.25 1.113 1 95.5 279 ILE A O 1
ATOM 2263 N N . THR A 1 280 ? -17.234 25.344 3.291 1 96.75 280 THR A N 1
ATOM 2264 C CA . THR A 1 280 ? -16.188 24.328 3.266 1 96.75 280 THR A CA 1
ATOM 2265 C C . THR A 1 280 ? -16.703 23 3.838 1 96.75 280 THR A C 1
ATOM 2267 O O . THR A 1 280 ? -17.25 22.969 4.938 1 96.75 280 THR A O 1
ATOM 2270 N N . GLU A 1 281 ? -16.609 21.969 3.049 1 96.75 281 GLU A N 1
ATOM 2271 C CA . GLU A 1 281 ? -16.969 20.641 3.518 1 96.75 281 GLU A CA 1
ATOM 2272 C C . GLU A 1 281 ? -15.758 19.906 4.086 1 96.75 281 GLU A C 1
ATOM 2274 O O . GLU A 1 281 ? -14.781 19.656 3.373 1 96.75 281 GLU A O 1
ATOM 2279 N N . LEU A 1 282 ? -15.898 19.547 5.32 1 98.06 282 LEU A N 1
ATOM 2280 C CA . LEU A 1 282 ? -14.797 18.938 6.055 1 98.06 282 LEU A CA 1
ATOM 2281 C C . LEU A 1 282 ? -15.18 17.562 6.562 1 98.06 282 LEU A C 1
ATOM 2283 O O . LEU A 1 282 ? -16.219 17.391 7.207 1 98.06 282 LEU A O 1
ATOM 2287 N N . PHE A 1 283 ? -14.312 16.609 6.238 1 97.56 283 PHE A N 1
ATOM 2288 C CA . PHE A 1 283 ? -14.477 15.281 6.801 1 97.56 283 PHE A CA 1
ATOM 2289 C C . PHE A 1 283 ? -13.734 15.156 8.125 1 97.56 283 PHE A C 1
ATOM 2291 O O . PHE A 1 283 ? -12.617 15.656 8.266 1 97.56 283 PHE A O 1
ATOM 2298 N N . VAL A 1 284 ? -14.359 14.453 9.039 1 97.38 284 VAL A N 1
ATOM 2299 C CA . VAL A 1 284 ? -13.766 14.18 10.344 1 97.38 284 VAL A CA 1
ATOM 2300 C C . VAL A 1 284 ? -14.008 12.719 10.719 1 97.38 284 VAL A C 1
ATOM 2302 O O . VAL A 1 284 ? -15.133 12.227 10.633 1 97.38 284 VAL A O 1
ATOM 2305 N N . VAL A 1 285 ? -12.961 12.133 11.109 1 96.38 285 VAL A N 1
ATOM 2306 C CA . VAL A 1 285 ? -13.086 10.758 11.578 1 96.38 285 VAL A CA 1
ATOM 2307 C C . VAL A 1 285 ? -13.133 10.734 13.109 1 96.38 285 VAL A C 1
ATOM 2309 O O . VAL A 1 285 ? -12.211 11.219 13.773 1 96.38 285 VAL A O 1
ATOM 2312 N N . GLU A 1 286 ? -14.141 10.156 13.617 1 92.44 286 GLU A N 1
ATOM 2313 C CA . GLU A 1 286 ? -14.289 9.992 15.062 1 92.44 286 GLU A CA 1
ATOM 2314 C C . GLU A 1 286 ? -13.992 8.555 15.492 1 92.44 286 GLU A C 1
ATOM 2316 O O . GLU A 1 286 ? -14.617 7.617 14.992 1 92.44 286 GLU A O 1
ATOM 2321 N N . GLU A 1 287 ? -13.188 8.352 16.375 1 86.31 287 GLU A N 1
ATOM 2322 C CA . GLU A 1 287 ? -12.602 7.051 16.703 1 86.31 287 GLU A CA 1
ATOM 2323 C C . GLU A 1 287 ? -13.617 6.156 17.406 1 86.31 287 GLU A C 1
ATOM 2325 O O . GLU A 1 287 ? -13.734 4.969 17.094 1 86.31 287 GLU A O 1
ATOM 2330 N N . HIS A 1 288 ? -14.336 6.645 18.328 1 83.38 288 HIS A N 1
ATOM 2331 C CA . HIS A 1 288 ? -15.148 5.816 19.219 1 83.38 288 HIS A CA 1
ATOM 2332 C C . HIS A 1 288 ? -16.406 5.32 18.5 1 83.38 288 HIS A C 1
ATOM 2334 O O . HIS A 1 288 ? -16.766 4.152 18.641 1 83.38 288 HIS A O 1
ATOM 2340 N N . ARG A 1 289 ? -16.953 6.164 17.797 1 79.5 289 ARG A N 1
ATOM 2341 C CA . ARG A 1 289 ? -18.203 5.785 17.125 1 79.5 289 ARG A CA 1
ATOM 2342 C C . ARG A 1 289 ? -17.922 5.215 15.734 1 79.5 289 ARG A C 1
ATOM 2344 O O . ARG A 1 289 ? -18.812 4.645 15.102 1 79.5 289 ARG A O 1
ATOM 2351 N N . ARG A 1 290 ? -16.75 5.379 15.305 1 80.31 290 ARG A N 1
ATOM 2352 C CA . ARG A 1 290 ? -16.281 4.777 14.062 1 80.31 290 ARG A CA 1
ATOM 2353 C C . ARG A 1 290 ? -17.125 5.246 12.875 1 80.31 290 ARG A C 1
ATOM 2355 O O . ARG A 1 290 ? -17.547 4.434 12.055 1 80.31 290 ARG A O 1
ATOM 2362 N N . TYR A 1 291 ? -17.406 6.539 12.867 1 85.19 291 TYR A N 1
ATOM 2363 C CA . TYR A 1 291 ? -18.109 7.156 11.742 1 85.19 291 TYR A CA 1
ATOM 2364 C C . TYR A 1 291 ? -17.281 8.289 11.141 1 85.19 291 TYR A C 1
ATOM 2366 O O . TYR A 1 291 ? -16.359 8.805 11.781 1 85.19 291 TYR A O 1
ATOM 2374 N N . LEU A 1 292 ? -17.672 8.531 9.977 1 93.69 292 LEU A N 1
ATOM 2375 C CA . LEU A 1 292 ? -17.156 9.703 9.273 1 93.69 292 LEU A CA 1
ATOM 2376 C C . LEU A 1 292 ? -18.188 10.844 9.297 1 93.69 292 LEU A C 1
ATOM 2378 O O . LEU A 1 292 ? -19.344 10.656 8.906 1 93.69 292 LEU A O 1
ATOM 2382 N N . TRP A 1 293 ? -17.703 11.977 9.766 1 94.69 293 TRP A N 1
ATOM 2383 C CA . TRP A 1 293 ? -18.531 13.18 9.734 1 94.69 293 TRP A CA 1
ATOM 2384 C C . TRP A 1 293 ? -18.203 14.031 8.508 1 94.69 293 TRP A C 1
ATOM 2386 O O . TRP A 1 293 ? -17.031 14.164 8.133 1 94.69 293 TRP A O 1
ATOM 2396 N N . MET A 1 294 ? -19.266 14.523 8.07 1 95.31 294 MET A N 1
ATOM 2397 C CA . MET A 1 294 ? -19.125 15.633 7.129 1 95.31 294 MET A CA 1
ATOM 2398 C C . MET A 1 294 ? -19.641 16.938 7.738 1 95.31 294 MET A C 1
ATOM 2400 O O . MET A 1 294 ? -20.828 17.062 8.031 1 95.31 294 MET A O 1
ATOM 2404 N N . LEU A 1 295 ? -18.797 17.844 7.902 1 97.44 295 LEU A N 1
ATOM 2405 C CA . LEU A 1 295 ? -19.141 19.141 8.477 1 97.44 295 LEU A CA 1
ATOM 2406 C C . LEU A 1 295 ? -19.172 20.219 7.398 1 97.44 295 LEU A C 1
ATOM 2408 O O . LEU A 1 295 ? -18.25 20.297 6.57 1 97.44 295 LEU A O 1
ATOM 2412 N N . SER A 1 296 ? -20.188 20.969 7.461 1 97.25 296 SER A N 1
ATOM 2413 C CA . SER A 1 296 ? -20.25 22.172 6.629 1 97.25 296 SER A CA 1
ATOM 2414 C C . SER A 1 296 ? -19.922 23.422 7.43 1 97.25 296 SER A C 1
ATOM 2416 O O . SER A 1 296 ? -20.594 23.734 8.406 1 97.25 296 SER A O 1
ATOM 2418 N N . ILE A 1 297 ? -18.938 24.031 6.984 1 97.81 297 ILE A N 1
ATOM 2419 C CA . ILE A 1 297 ? -18.453 25.203 7.719 1 97.81 297 ILE A CA 1
ATOM 2420 C C . ILE A 1 297 ? -18.672 26.469 6.887 1 97.81 297 ILE A C 1
ATOM 2422 O O . ILE A 1 297 ? -18.281 26.531 5.719 1 97.81 297 ILE A O 1
ATOM 2426 N N . ARG A 1 298 ? -19.328 27.391 7.492 1 96.31 298 ARG A N 1
ATOM 2427 C CA . ARG A 1 298 ? -19.594 28.688 6.883 1 96.31 298 ARG A CA 1
ATOM 2428 C C . ARG A 1 298 ? -19.328 29.828 7.871 1 96.31 298 ARG A C 1
ATOM 2430 O O . ARG A 1 298 ? -19.766 29.766 9.023 1 96.31 298 ARG A O 1
ATOM 2437 N N . GLU A 1 299 ? -18.688 30.828 7.445 1 93.31 299 GLU A N 1
ATOM 2438 C CA . GLU A 1 299 ? -18.391 32 8.281 1 93.31 299 GLU A CA 1
ATOM 2439 C C . GLU A 1 299 ? -17.844 31.578 9.641 1 93.31 299 GLU A C 1
ATOM 2441 O O . GLU A 1 299 ? -18.344 32.031 10.68 1 93.31 299 GLU A O 1
ATOM 2446 N N . SER A 1 300 ? -16.953 30.578 9.617 1 94.31 300 SER A N 1
ATOM 2447 C CA . SER A 1 300 ? -16.219 30.109 10.781 1 94.31 300 SER A CA 1
ATOM 2448 C C . SER A 1 300 ? -17.141 29.469 11.812 1 94.31 300 SER A C 1
ATOM 2450 O O . SER A 1 300 ? -16.938 29.609 13.016 1 94.31 300 SER A O 1
ATOM 2452 N N . ALA A 1 301 ? -18.172 28.891 11.266 1 96.5 301 ALA A N 1
ATOM 2453 C CA . ALA A 1 301 ? -19.078 28.141 12.117 1 96.5 301 ALA A CA 1
ATOM 2454 C C . ALA A 1 301 ? -19.578 26.875 11.406 1 96.5 301 ALA A C 1
ATOM 2456 O O . ALA A 1 301 ? -19.781 26.891 10.188 1 96.5 301 ALA A O 1
ATOM 2457 N N . ILE A 1 302 ? -19.812 25.906 12.227 1 96.62 302 ILE A N 1
ATOM 2458 C CA . ILE A 1 302 ? -20.375 24.688 11.672 1 96.62 302 ILE A CA 1
ATOM 2459 C C . ILE A 1 302 ? -21.875 24.844 11.469 1 96.62 302 ILE A C 1
ATOM 2461 O O . ILE A 1 302 ? -22.625 25 12.43 1 96.62 302 ILE A O 1
ATOM 2465 N N . CYS A 1 303 ? -22.297 24.688 10.266 1 96.38 303 CYS A N 1
ATOM 2466 C CA . CYS A 1 303 ? -23.703 24.938 9.984 1 96.38 303 CYS A CA 1
ATOM 2467 C C . CYS A 1 303 ? -24.453 23.625 9.789 1 96.38 303 CYS A C 1
ATOM 2469 O O . CYS A 1 303 ? -25.688 23.594 9.875 1 96.38 303 CYS A O 1
ATOM 2471 N N . ALA A 1 304 ? -23.781 22.562 9.398 1 95 304 ALA A N 1
ATOM 2472 C CA . ALA A 1 304 ? -24.406 21.266 9.211 1 95 304 ALA A CA 1
ATOM 2473 C C . ALA A 1 304 ? -23.438 20.141 9.547 1 95 304 ALA A C 1
ATOM 2475 O O . ALA A 1 304 ? -22.234 20.281 9.359 1 95 304 ALA A O 1
ATOM 2476 N N . ARG A 1 305 ? -23.969 19.094 10.141 1 93.69 305 ARG A N 1
ATOM 2477 C CA . ARG A 1 305 ? -23.219 17.891 10.469 1 93.69 305 ARG A CA 1
ATOM 2478 C C . ARG A 1 305 ? -23.953 16.641 9.984 1 93.69 305 ARG A C 1
ATOM 2480 O O . ARG A 1 305 ? -25.109 16.422 10.336 1 93.69 305 ARG A O 1
ATOM 2487 N N . LYS A 1 306 ? -23.266 15.898 9.078 1 91.06 306 LYS A N 1
ATOM 2488 C CA . LYS A 1 306 ? -23.828 14.648 8.562 1 91.06 306 LYS A CA 1
ATOM 2489 C C . LYS A 1 306 ? -22.953 13.461 8.922 1 91.06 306 LYS A C 1
ATOM 2491 O O . LYS A 1 306 ? -21.719 13.562 8.898 1 91.06 306 LYS A O 1
ATOM 2496 N N . LEU A 1 307 ? -23.609 12.414 9.281 1 91.25 307 LEU A N 1
ATOM 2497 C CA . LEU A 1 307 ? -22.906 11.164 9.531 1 91.25 307 LEU A CA 1
ATOM 2498 C C . LEU A 1 307 ? -22.922 10.273 8.289 1 91.25 307 LEU A C 1
ATOM 2500 O O . LEU A 1 307 ? -23.984 10.055 7.695 1 91.25 307 LEU A O 1
ATOM 2504 N N . LEU A 1 308 ? -21.719 9.828 7.891 1 89.5 308 LEU A N 1
ATOM 2505 C CA . LEU A 1 308 ? -21.609 9 6.699 1 89.5 308 LEU A CA 1
ATOM 2506 C C . LEU A 1 308 ? -21.062 7.617 7.055 1 89.5 308 LEU A C 1
ATOM 2508 O O . LEU A 1 308 ? -20.125 7.5 7.859 1 89.5 308 LEU A O 1
ATOM 2512 N N . ALA A 1 309 ? -21.641 6.559 6.48 1 86.75 309 ALA A N 1
ATOM 2513 C CA . ALA A 1 309 ? -21.141 5.188 6.609 1 86.75 309 ALA A CA 1
ATOM 2514 C C . ALA A 1 309 ? -20.469 4.723 5.324 1 86.75 309 ALA A C 1
ATOM 2516 O O . ALA A 1 309 ? -21.031 3.918 4.578 1 86.75 309 ALA A O 1
ATOM 2517 N N . VAL A 1 310 ? -19.344 5.207 5.121 1 88.62 310 VAL A N 1
ATOM 2518 C CA . VAL A 1 310 ? -18.641 4.949 3.873 1 88.62 310 VAL A CA 1
ATOM 2519 C C . VAL A 1 310 ? -17.953 3.584 3.938 1 88.62 310 VAL A C 1
ATOM 2521 O O . VAL A 1 310 ? -17.953 2.842 2.953 1 88.62 310 VAL A O 1
ATOM 2524 N N . VAL A 1 311 ? -17.375 3.305 5.09 1 91.69 311 VAL A N 1
ATOM 2525 C CA . VAL A 1 311 ? -16.734 2.02 5.332 1 91.69 311 VAL A CA 1
ATOM 2526 C C . VAL A 1 311 ? -17.109 1.497 6.715 1 91.69 311 VAL A C 1
ATOM 2528 O O . VAL A 1 311 ? -17.766 2.203 7.492 1 91.69 311 VAL A O 1
ATOM 2531 N N . GLU A 1 312 ? -16.719 0.229 6.957 1 87.25 312 GLU A N 1
ATOM 2532 C CA . GLU A 1 312 ? -17.094 -0.4 8.219 1 87.25 312 GLU A CA 1
ATOM 2533 C C . GLU A 1 312 ? -16.438 0.301 9.406 1 87.25 312 GLU A C 1
ATOM 2535 O O . GLU A 1 312 ? -17.109 0.64 10.383 1 87.25 312 GLU A O 1
ATOM 2540 N N . LYS A 1 313 ? -15.195 0.533 9.375 1 93.44 313 LYS A N 1
ATOM 2541 C CA . LYS A 1 313 ? -14.438 1.197 10.438 1 93.44 313 LYS A CA 1
ATOM 2542 C C . LYS A 1 313 ? -13.414 2.172 9.852 1 93.44 313 LYS A C 1
ATOM 2544 O O . LYS A 1 313 ? -12.258 1.807 9.625 1 93.44 313 LYS A O 1
ATOM 2549 N N . PRO A 1 314 ? -13.859 3.365 9.758 1 95 314 PRO A N 1
ATOM 2550 C CA . PRO A 1 314 ? -12.961 4.34 9.141 1 95 314 PRO A CA 1
ATOM 2551 C C . PRO A 1 314 ? -11.758 4.684 10.016 1 95 314 PRO A C 1
ATOM 2553 O O . PRO A 1 314 ? -11.891 4.758 11.242 1 95 314 PRO A O 1
ATOM 2556 N N . GLY A 1 315 ? -10.594 4.848 9.367 1 95.25 315 GLY A N 1
ATOM 2557 C CA . GLY A 1 315 ? -9.367 5.316 9.992 1 95.25 315 GLY A CA 1
ATOM 2558 C C . GLY A 1 315 ? -8.82 6.582 9.359 1 95.25 315 GLY A C 1
ATOM 2559 O O . GLY A 1 315 ? -9.531 7.582 9.242 1 95.25 315 GLY A O 1
ATOM 2560 N N . ALA A 1 316 ? -7.668 6.547 8.852 1 96.88 316 ALA A N 1
ATOM 2561 C CA . ALA A 1 316 ? -7.023 7.707 8.242 1 96.88 316 ALA A CA 1
ATOM 2562 C C . ALA A 1 316 ? -7.668 8.047 6.898 1 96.88 316 ALA A C 1
ATOM 2564 O O . ALA A 1 316 ? -8.148 7.152 6.191 1 96.88 316 ALA A O 1
ATOM 2565 N N . ILE A 1 317 ? -7.652 9.289 6.527 1 97.81 317 ILE A N 1
ATOM 2566 C CA . ILE A 1 317 ? -8.242 9.734 5.27 1 97.81 317 ILE A CA 1
ATOM 2567 C C . ILE A 1 317 ? -7.332 10.758 4.602 1 97.81 317 ILE A C 1
ATOM 2569 O O . ILE A 1 317 ? -6.52 11.406 5.27 1 97.81 317 ILE A O 1
ATOM 2573 N N . CYS A 1 318 ? -7.492 10.875 3.297 1 97.94 318 CYS A N 1
ATOM 2574 C CA . CYS A 1 318 ? -6.781 11.93 2.578 1 97.94 318 CYS A CA 1
ATOM 2575 C C . CYS A 1 318 ? -7.41 12.18 1.211 1 97.94 318 CYS A C 1
ATOM 2577 O O . CYS A 1 318 ? -8.219 11.375 0.743 1 97.94 318 CYS A O 1
ATOM 2579 N N . VAL A 1 319 ? -7.109 13.266 0.688 1 96.44 319 VAL A N 1
ATOM 2580 C CA . VAL A 1 319 ? -7.504 13.656 -0.662 1 96.44 319 VAL A CA 1
ATOM 2581 C C . VAL A 1 319 ? -6.27 14.039 -1.474 1 96.44 319 VAL A C 1
ATOM 2583 O O . VAL A 1 319 ? -5.371 14.711 -0.963 1 96.44 319 VAL A O 1
ATOM 2586 N N . ASP A 1 320 ? -6.242 13.617 -2.715 1 94.38 320 ASP A N 1
ATOM 2587 C CA . ASP A 1 320 ? -5.051 13.906 -3.508 1 94.38 320 ASP A CA 1
ATOM 2588 C C . ASP A 1 320 ? -5.211 15.211 -4.285 1 94.38 320 ASP A C 1
ATOM 2590 O O . ASP A 1 320 ? -6.145 15.984 -4.031 1 94.38 320 ASP A O 1
ATOM 2594 N N . ASP A 1 321 ? -4.293 15.508 -5.176 1 90.94 321 ASP A N 1
ATOM 2595 C CA . ASP A 1 321 ? -4.195 16.781 -5.891 1 90.94 321 ASP A CA 1
ATOM 2596 C C . ASP A 1 321 ? -5.332 16.922 -6.902 1 90.94 321 ASP A C 1
ATOM 2598 O O . ASP A 1 321 ? -5.656 18.031 -7.32 1 90.94 321 ASP A O 1
ATOM 2602 N N . VAL A 1 322 ? -5.938 15.766 -7.32 1 91.12 322 VAL A N 1
ATOM 2603 C CA . VAL A 1 322 ? -7 15.852 -8.312 1 91.12 322 VAL A CA 1
ATOM 2604 C C . VAL A 1 322 ? -8.352 15.609 -7.645 1 91.12 322 VAL A C 1
ATOM 2606 O O . VAL A 1 322 ? -9.367 15.445 -8.32 1 91.12 322 VAL A O 1
ATOM 2609 N N . GLY A 1 323 ? -8.359 15.461 -6.324 1 91.88 323 GLY A N 1
ATOM 2610 C CA . GLY A 1 323 ? -9.617 15.406 -5.586 1 91.88 323 GLY A CA 1
ATOM 2611 C C . GLY A 1 323 ? -10.086 13.992 -5.309 1 91.88 323 GLY A C 1
ATOM 2612 O O . GLY A 1 323 ? -11.25 13.773 -4.953 1 91.88 323 GLY A O 1
ATOM 2613 N N . GLN A 1 324 ? -9.242 13.039 -5.539 1 94.19 324 GLN A N 1
ATOM 2614 C CA . GLN A 1 324 ? -9.617 11.664 -5.203 1 94.19 324 GLN A CA 1
ATOM 2615 C C . GLN A 1 324 ? -9.547 11.43 -3.699 1 94.19 324 GLN A C 1
ATOM 2617 O O . GLN A 1 324 ? -8.594 11.852 -3.039 1 94.19 324 GLN A O 1
ATOM 2622 N N . PHE A 1 325 ? -10.57 10.75 -3.256 1 96.38 325 PHE A N 1
ATOM 2623 C CA . PHE A 1 325 ? -10.695 10.531 -1.82 1 96.38 325 PHE A CA 1
ATOM 2624 C C . PHE A 1 325 ? -10.297 9.109 -1.456 1 96.38 325 PHE A C 1
ATOM 2626 O O . PHE A 1 325 ? -10.742 8.148 -2.094 1 96.38 325 PHE A O 1
ATOM 2633 N N . PHE A 1 326 ? -9.383 8.9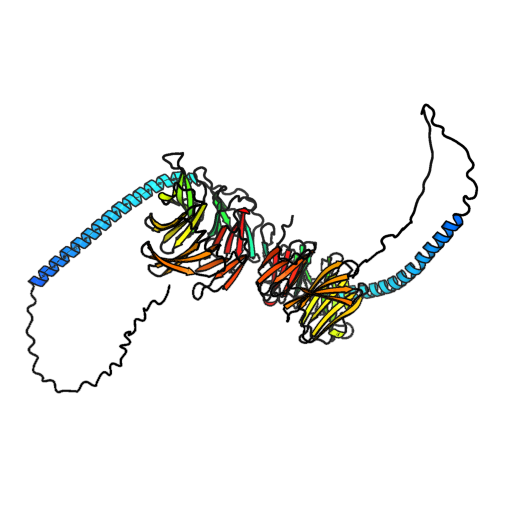69 -0.407 1 97.94 326 PHE A N 1
ATOM 2634 C CA . PHE A 1 326 ? -8.914 7.68 0.091 1 97.94 326 PHE A CA 1
ATOM 2635 C C . PHE A 1 326 ? -9.234 7.52 1.571 1 97.94 326 PHE A C 1
ATOM 2637 O O . PHE A 1 326 ? -9.125 8.477 2.342 1 97.94 326 PHE A O 1
ATOM 2644 N N . ILE A 1 327 ? -9.555 6.32 1.981 1 97.62 327 ILE A N 1
ATOM 2645 C CA . ILE A 1 327 ? -9.914 6.059 3.373 1 97.62 327 ILE A CA 1
ATOM 2646 C C . ILE A 1 327 ? -9.359 4.699 3.799 1 97.62 327 ILE A C 1
ATOM 2648 O O . ILE A 1 327 ? -9.414 3.734 3.035 1 97.62 327 ILE A O 1
ATOM 2652 N N . HIS A 1 328 ? -8.773 4.707 4.918 1 97.62 328 HIS A N 1
ATOM 2653 C CA . HIS A 1 328 ? -8.367 3.455 5.543 1 97.62 328 HIS A CA 1
ATOM 2654 C C . HIS A 1 328 ? -9.555 2.744 6.188 1 97.62 328 HIS A C 1
ATOM 2656 O O . HIS A 1 328 ? -10.148 3.26 7.133 1 97.62 328 HIS A O 1
ATOM 2662 N N . ASP A 1 329 ? -9.914 1.62 5.66 1 96 329 ASP A N 1
ATOM 2663 C CA . ASP A 1 329 ? -10.906 0.747 6.277 1 96 329 ASP A CA 1
ATOM 2664 C C . ASP A 1 329 ? -10.25 -0.245 7.23 1 96 329 ASP A C 1
ATOM 2666 O O . ASP A 1 329 ? -9.758 -1.29 6.805 1 96 329 ASP A O 1
ATOM 2670 N N . ILE A 1 330 ? -10.367 0.036 8.477 1 94.94 330 ILE A N 1
ATOM 2671 C CA . ILE A 1 330 ? -9.688 -0.759 9.484 1 94.94 330 ILE A CA 1
ATOM 2672 C C . ILE A 1 330 ? -10.273 -2.168 9.523 1 94.94 330 ILE A C 1
ATOM 2674 O O . ILE A 1 330 ? -9.547 -3.148 9.695 1 94.94 330 ILE A O 1
ATOM 2678 N N . GLY A 1 331 ? -11.492 -2.262 9.352 1 90.88 331 GLY A N 1
ATOM 2679 C CA . GLY A 1 331 ? -12.164 -3.553 9.383 1 90.88 331 GLY A CA 1
ATOM 2680 C C . GLY A 1 331 ? -11.688 -4.504 8.305 1 90.88 331 GLY A C 1
ATOM 2681 O O . GLY A 1 331 ? -11.516 -5.699 8.547 1 90.88 331 GLY A O 1
ATOM 2682 N N . GLN A 1 332 ? -11.406 -3.996 7.164 1 92.19 332 GLN A N 1
ATOM 2683 C CA . GLN A 1 332 ? -11.031 -4.84 6.031 1 92.19 332 GLN A CA 1
ATOM 2684 C C . GLN A 1 332 ? -9.516 -4.848 5.832 1 92.19 332 GLN A C 1
ATOM 2686 O O . GLN A 1 332 ? -9 -5.625 5.031 1 92.19 332 GLN A O 1
ATOM 2691 N N . GLY A 1 333 ? -8.82 -3.973 6.457 1 93.81 333 GLY A N 1
ATOM 2692 C CA . GLY A 1 333 ? -7.375 -3.906 6.332 1 93.81 333 GLY A CA 1
ATOM 2693 C C . GLY A 1 333 ? -6.914 -3.395 4.98 1 93.81 333 GLY A C 1
ATOM 2694 O O . GLY A 1 333 ? -5.98 -3.938 4.387 1 93.81 333 GLY A O 1
ATOM 2695 N N . LYS A 1 334 ? -7.691 -2.355 4.496 1 96.25 334 LYS A N 1
ATOM 2696 C CA . LYS A 1 334 ? -7.41 -1.82 3.166 1 96.25 334 LYS A CA 1
ATOM 2697 C C . LYS A 1 334 ? -7.504 -0.297 3.156 1 96.25 334 LYS A C 1
ATOM 2699 O O . LYS A 1 334 ? -8.203 0.292 3.986 1 96.25 334 LYS A O 1
ATOM 2704 N N . ILE A 1 335 ? -6.719 0.222 2.299 1 97.94 335 ILE A N 1
ATOM 2705 C CA . ILE A 1 335 ? -6.953 1.604 1.895 1 97.94 335 ILE A CA 1
ATOM 2706 C C . ILE A 1 335 ? -7.73 1.632 0.582 1 97.94 335 ILE A C 1
ATOM 2708 O O . ILE A 1 335 ? -7.309 1.036 -0.411 1 97.94 335 ILE A O 1
ATOM 2712 N N . ARG A 1 336 ? -8.898 2.354 0.646 1 96.94 336 ARG A N 1
ATOM 2713 C CA . ARG A 1 336 ? -9.828 2.289 -0.475 1 96.94 336 ARG A CA 1
ATOM 2714 C C . ARG A 1 336 ? -10.062 3.672 -1.071 1 96.94 336 ARG A C 1
ATOM 2716 O O . ARG A 1 336 ? -10.07 4.672 -0.35 1 96.94 336 ARG A O 1
ATOM 2723 N N . GLN A 1 337 ? -10.203 3.674 -2.396 1 96.56 337 GLN A N 1
ATOM 2724 C CA . GLN A 1 337 ? -10.617 4.883 -3.102 1 96.56 337 GLN A CA 1
ATOM 2725 C C . GLN A 1 337 ? -12.141 4.965 -3.193 1 96.56 337 GLN A C 1
ATOM 2727 O O . GLN A 1 337 ? -12.797 4 -3.596 1 96.56 337 GLN A O 1
ATOM 2732 N N . ILE A 1 338 ? -12.68 6.113 -2.764 1 96.25 338 ILE A N 1
ATOM 2733 C CA . ILE A 1 338 ? -14.125 6.27 -2.695 1 96.25 338 ILE A CA 1
ATOM 2734 C C . ILE A 1 338 ? -14.57 7.359 -3.67 1 96.25 338 ILE A C 1
ATOM 2736 O O . ILE A 1 338 ? -13.938 8.406 -3.771 1 96.25 338 ILE A O 1
ATOM 2740 N N . ASP A 1 339 ? -15.602 7.059 -4.328 1 93.19 339 ASP A N 1
ATOM 2741 C CA . ASP A 1 339 ? -16.234 8.07 -5.164 1 93.19 339 ASP A CA 1
ATOM 2742 C C . ASP A 1 339 ? -17.062 9.031 -4.328 1 93.19 339 ASP A C 1
ATOM 2744 O O . ASP A 1 339 ? -18.125 8.664 -3.814 1 93.19 339 ASP A O 1
ATOM 2748 N N . THR A 1 340 ? -16.688 10.195 -4.223 1 90.31 340 THR A N 1
ATOM 2749 C CA . THR A 1 340 ? -17.359 11.156 -3.354 1 90.31 340 THR A CA 1
ATOM 2750 C C . THR A 1 340 ? -18.453 11.906 -4.117 1 90.31 340 THR A C 1
ATOM 2752 O O . THR A 1 340 ? -19.219 12.656 -3.523 1 90.31 340 THR A O 1
ATOM 2755 N N . LYS A 1 341 ? -18.594 11.828 -5.336 1 83.81 341 LYS A N 1
ATOM 2756 C CA . LYS A 1 341 ? -19.547 12.578 -6.145 1 83.81 341 LYS A CA 1
ATOM 2757 C C . LYS A 1 341 ? -20.922 11.922 -6.125 1 83.81 341 LYS A C 1
ATOM 2759 O O . LYS A 1 341 ? -21.953 12.617 -6.152 1 83.81 341 LYS A O 1
ATOM 2764 N N . ASP A 1 342 ? -20.969 10.625 -6.07 1 79.81 342 ASP A N 1
ATOM 2765 C CA . ASP A 1 342 ? -22.25 9.961 -6.195 1 79.81 342 ASP A CA 1
ATOM 2766 C C . ASP A 1 342 ? -22.703 9.391 -4.855 1 79.81 342 ASP A C 1
ATOM 2768 O O . ASP A 1 342 ? -23.297 10.102 -4.039 1 79.81 342 ASP A O 1
ATOM 2772 N N . ASN A 1 343 ? -22.422 8.211 -4.523 1 83.38 343 ASN A N 1
ATOM 2773 C CA . ASN A 1 343 ? -22.969 7.512 -3.369 1 83.38 343 ASN A CA 1
ATOM 2774 C C . ASN A 1 343 ? -21.875 6.945 -2.477 1 83.38 343 ASN A C 1
ATOM 2776 O O . ASN A 1 343 ? -22.109 6.008 -1.716 1 83.38 343 ASN A O 1
ATOM 2780 N N . PHE A 1 344 ? -20.656 7.609 -2.561 1 90.38 344 PHE A N 1
ATOM 2781 C CA . PHE A 1 344 ? -19.547 7.203 -1.72 1 90.38 344 PHE A CA 1
ATOM 2782 C C . PHE A 1 344 ? -19.266 5.707 -1.865 1 90.38 344 PHE A C 1
ATOM 2784 O O . PHE A 1 344 ? -19.031 5.016 -0.873 1 90.38 344 PHE A O 1
ATOM 2791 N N . GLU A 1 345 ? -19.359 5.285 -3.072 1 92 345 GLU A N 1
ATOM 2792 C CA . GLU A 1 345 ? -19.062 3.885 -3.35 1 92 345 GLU A CA 1
ATOM 2793 C C . GLU A 1 345 ? -17.562 3.658 -3.516 1 92 345 GLU A C 1
ATOM 2795 O O . GLU A 1 345 ? -16.844 4.566 -3.924 1 92 345 GLU A O 1
ATOM 2800 N N . VAL A 1 346 ? -17.219 2.479 -3.189 1 91.5 346 VAL A N 1
ATOM 2801 C CA . VAL A 1 346 ? -15.812 2.111 -3.338 1 91.5 346 VAL A CA 1
ATOM 2802 C C . VAL A 1 346 ? -15.461 1.975 -4.82 1 91.5 346 VAL A C 1
ATOM 2804 O O . VAL A 1 346 ? -16.156 1.276 -5.562 1 91.5 346 VAL A O 1
ATOM 2807 N N . ILE A 1 347 ? -14.422 2.623 -5.25 1 91.75 347 ILE A N 1
ATOM 2808 C CA . ILE A 1 347 ? -13.945 2.553 -6.625 1 91.75 347 ILE A CA 1
ATOM 2809 C C . ILE A 1 347 ? -12.922 1.426 -6.754 1 91.75 347 ILE A C 1
ATOM 2811 O O . ILE A 1 347 ? -12.992 0.613 -7.68 1 91.75 347 ILE A O 1
ATOM 2815 N N . SER A 1 348 ? -11.961 1.438 -5.816 1 92.62 348 SER A N 1
ATOM 2816 C CA . SER A 1 348 ? -10.875 0.468 -5.906 1 92.62 348 SER A CA 1
ATOM 2817 C C . SER A 1 348 ? -10.148 0.329 -4.57 1 92.62 348 SER A C 1
ATOM 2819 O O . SER A 1 348 ? -10.188 1.238 -3.74 1 92.62 348 SER A O 1
ATOM 2821 N N . ASP A 1 349 ? -9.578 -0.819 -4.395 1 93.44 349 ASP A N 1
ATOM 2822 C CA . ASP A 1 349 ? -8.656 -1.046 -3.289 1 93.44 349 ASP A CA 1
ATOM 2823 C C . ASP A 1 349 ? -7.219 -0.713 -3.697 1 93.44 349 ASP A C 1
ATOM 2825 O O . ASP A 1 349 ? -6.695 -1.284 -4.656 1 93.44 349 ASP A O 1
ATOM 2829 N N . ILE A 1 350 ? -6.574 0.138 -2.951 1 95.69 350 ILE A N 1
ATOM 2830 C CA . ILE A 1 350 ? -5.301 0.705 -3.391 1 95.69 350 ILE A CA 1
ATOM 2831 C C . ILE A 1 350 ? -4.148 -0.036 -2.721 1 95.69 350 ILE A C 1
ATOM 2833 O O . ILE A 1 350 ? -3.127 -0.31 -3.355 1 95.69 350 ILE A O 1
ATOM 2837 N N . ALA A 1 351 ? -4.297 -0.325 -1.441 1 96.88 351 ALA A N 1
ATOM 2838 C CA . ALA A 1 351 ? -3.211 -0.946 -0.689 1 96.88 351 ALA A CA 1
ATOM 2839 C C . ALA A 1 351 ? -3.746 -1.718 0.513 1 96.88 351 ALA A C 1
ATOM 2841 O O . ALA A 1 351 ? -4.801 -1.378 1.058 1 96.88 351 ALA A O 1
ATOM 2842 N N . LEU A 1 352 ? -3.002 -2.705 0.851 1 95.5 352 LEU A N 1
ATOM 2843 C CA . LEU A 1 352 ? -3.225 -3.326 2.152 1 95.5 352 LEU A CA 1
ATOM 2844 C C . LEU A 1 352 ? -2.646 -2.467 3.271 1 95.5 352 LEU A C 1
ATOM 2846 O O . LEU A 1 352 ? -1.643 -1.777 3.074 1 95.5 352 LEU A O 1
ATOM 2850 N N . ALA A 1 353 ? -3.348 -2.502 4.363 1 95.25 353 ALA A N 1
ATOM 2851 C CA . ALA A 1 353 ? -2.883 -1.669 5.469 1 95.25 353 ALA A CA 1
ATOM 2852 C C . ALA A 1 353 ? -3.156 -2.338 6.812 1 95.25 353 ALA A C 1
ATOM 2854 O O . ALA A 1 353 ? -4.191 -2.986 6.992 1 95.25 353 ALA A O 1
ATOM 2855 N N . ASP A 1 354 ? -2.252 -2.146 7.676 1 92.56 354 ASP A N 1
ATOM 2856 C CA . ASP A 1 354 ? -2.391 -2.637 9.047 1 92.56 354 ASP A CA 1
ATOM 2857 C C . ASP A 1 354 ? -3.299 -1.723 9.867 1 92.56 354 ASP A C 1
ATOM 2859 O O . ASP A 1 354 ? -3.486 -0.554 9.523 1 92.56 354 ASP A O 1
ATOM 2863 N N . LYS A 1 355 ? -3.727 -2.297 10.906 1 90.69 355 LYS A N 1
ATOM 2864 C CA . LYS A 1 355 ? -4.578 -1.528 11.812 1 90.69 355 LYS A CA 1
ATOM 2865 C C . LYS A 1 355 ? -3.791 -0.411 12.492 1 90.69 355 LYS A C 1
ATOM 2867 O O . LYS A 1 355 ? -4.363 0.614 12.875 1 90.69 355 LYS A O 1
ATOM 2872 N N . SER A 1 356 ? -2.512 -0.586 12.586 1 91.56 356 SER A N 1
ATOM 2873 C CA . SER A 1 356 ? -1.668 0.346 13.328 1 91.56 356 SER A CA 1
ATOM 2874 C C . SER A 1 356 ? -1.288 1.549 12.469 1 91.56 356 SER A C 1
ATOM 2876 O O . SER A 1 356 ? -0.494 2.393 12.891 1 91.56 356 SER A O 1
ATOM 2878 N N . LEU A 1 357 ? -1.826 1.634 11.344 1 95.38 357 LEU A N 1
ATOM 2879 C CA . LEU A 1 357 ? -1.564 2.752 10.445 1 95.38 357 LEU A CA 1
ATOM 2880 C C . LEU A 1 357 ? -1.869 4.082 11.125 1 95.38 357 LEU A C 1
ATOM 2882 O O . LEU A 1 357 ? -2.904 4.227 11.781 1 95.38 357 LEU A O 1
ATOM 2886 N N . TYR A 1 358 ? -0.93 5.035 11.008 1 96.12 358 TYR A N 1
ATOM 2887 C CA . TYR A 1 358 ? -1.044 6.293 11.734 1 96.12 358 TYR A CA 1
ATOM 2888 C C . TYR A 1 358 ? -1.704 7.363 10.875 1 96.12 358 TYR A C 1
ATOM 2890 O O . TYR A 1 358 ? -2.604 8.07 11.328 1 96.12 358 TYR A O 1
ATOM 2898 N N . ALA A 1 359 ? -1.228 7.457 9.648 1 97 359 ALA A N 1
ATOM 2899 C CA . ALA A 1 359 ? -1.735 8.492 8.75 1 97 359 ALA A CA 1
ATOM 2900 C C . ALA A 1 359 ? -1.463 8.133 7.289 1 97 359 ALA A C 1
ATOM 2902 O O . ALA A 1 359 ? -0.632 7.27 7 1 97 359 ALA A O 1
ATOM 2903 N N . ILE A 1 360 ? -2.205 8.805 6.398 1 98.25 360 ILE A N 1
ATOM 2904 C CA . ILE A 1 360 ? -1.966 8.625 4.969 1 98.25 360 ILE A CA 1
ATOM 2905 C C . ILE A 1 360 ? -1.975 9.992 4.277 1 98.25 360 ILE A C 1
ATOM 2907 O O . ILE A 1 360 ? -2.553 10.953 4.789 1 98.25 360 ILE A O 1
ATOM 2911 N N . SER A 1 361 ? -1.333 10.062 3.178 1 98.06 361 SER A N 1
ATOM 2912 C CA . SER A 1 361 ? -1.346 11.211 2.273 1 98.06 361 SER A CA 1
ATOM 2913 C C . SER A 1 361 ? -1.19 10.773 0.821 1 98.06 361 SER A C 1
ATOM 2915 O O . SER A 1 361 ? -0.601 9.727 0.543 1 98.06 361 SER A O 1
ATOM 2917 N N . ALA A 1 362 ? -1.817 11.539 -0.032 1 97.31 362 ALA A N 1
ATOM 2918 C CA . ALA A 1 362 ? -1.772 11.18 -1.447 1 97.31 362 ALA A CA 1
ATOM 2919 C C . ALA A 1 362 ? -1.541 12.406 -2.318 1 97.31 362 ALA A C 1
ATOM 2921 O O . ALA A 1 362 ? -2.084 13.484 -2.045 1 97.31 362 ALA A O 1
ATOM 2922 N N . ASN A 1 363 ? -0.701 12.211 -3.291 1 95.88 363 ASN A N 1
ATOM 2923 C CA . ASN A 1 363 ? -0.392 13.258 -4.266 1 95.88 363 ASN A CA 1
ATOM 2924 C C . ASN A 1 363 ? 0.341 12.688 -5.477 1 95.88 363 ASN A C 1
ATOM 2926 O O . ASN A 1 363 ? 1.088 11.719 -5.355 1 95.88 363 ASN A O 1
ATOM 2930 N N . LYS A 1 364 ? 0.072 13.156 -6.652 1 94.38 364 LYS A N 1
ATOM 2931 C CA . LYS A 1 364 ? 0.781 12.867 -7.895 1 94.38 364 LYS A CA 1
ATOM 2932 C C . LYS A 1 364 ? 0.788 11.375 -8.188 1 94.38 364 LYS A C 1
ATOM 2934 O O . LYS A 1 364 ? 1.776 10.836 -8.695 1 94.38 364 LYS A O 1
ATOM 2939 N N . GLY A 1 365 ? -0.177 10.734 -7.727 1 95.31 365 GLY A N 1
ATOM 2940 C CA . GLY A 1 365 ? -0.315 9.328 -8.07 1 95.31 365 GLY A CA 1
ATOM 2941 C C . GLY A 1 365 ? 0.326 8.406 -7.051 1 95.31 365 GLY A C 1
ATOM 2942 O O . GLY A 1 365 ? 0.447 7.199 -7.289 1 95.31 365 GLY A O 1
ATOM 2943 N N . PHE A 1 366 ? 0.783 8.969 -5.953 1 96.88 366 PHE A N 1
ATOM 2944 C CA . PHE A 1 366 ? 1.408 8.164 -4.91 1 96.88 366 PHE A CA 1
ATOM 2945 C C . PHE A 1 366 ? 0.649 8.297 -3.598 1 96.88 366 PHE A C 1
ATOM 2947 O O . PHE A 1 366 ? 0.112 9.367 -3.291 1 96.88 366 PHE A O 1
ATOM 2954 N N . LEU A 1 367 ? 0.557 7.219 -2.922 1 97.88 367 LEU A N 1
ATOM 2955 C CA . LEU A 1 367 ? -0.016 7.148 -1.581 1 97.88 367 LEU A CA 1
ATOM 2956 C C . LEU A 1 367 ? 1.061 6.848 -0.545 1 97.88 367 LEU A C 1
ATOM 2958 O O . LEU A 1 367 ? 1.764 5.84 -0.649 1 97.88 367 LEU A O 1
ATOM 2962 N N . ALA A 1 368 ? 1.232 7.719 0.384 1 98.06 368 ALA A N 1
ATOM 2963 C CA . ALA A 1 368 ? 2.162 7.504 1.489 1 98.06 368 ALA A CA 1
ATOM 2964 C C . ALA A 1 368 ? 1.432 6.996 2.729 1 98.06 368 ALA A C 1
ATOM 2966 O O . ALA A 1 368 ? 0.453 7.598 3.172 1 98.06 368 ALA A O 1
ATOM 2967 N N . ILE A 1 369 ? 1.883 5.918 3.219 1 98.19 369 ILE A N 1
ATOM 2968 C CA . ILE A 1 369 ? 1.307 5.289 4.402 1 98.19 369 ILE A CA 1
ATOM 2969 C C . ILE A 1 369 ? 2.32 5.312 5.543 1 98.19 369 ILE A C 1
ATOM 2971 O O . ILE A 1 369 ? 3.416 4.762 5.418 1 98.19 369 ILE A O 1
ATOM 2975 N N . ILE A 1 370 ? 1.933 5.82 6.652 1 97.75 370 ILE A N 1
ATOM 2976 C CA . ILE A 1 370 ? 2.859 6.027 7.758 1 97.75 370 ILE A CA 1
ATOM 2977 C C . ILE A 1 370 ? 2.58 5.008 8.859 1 97.75 370 ILE A C 1
ATOM 2979 O O . ILE A 1 370 ? 1.469 4.941 9.391 1 97.75 370 ILE A O 1
ATOM 2983 N N . TYR A 1 371 ? 3.559 4.293 9.164 1 96.12 371 TYR A N 1
ATOM 2984 C CA . TYR A 1 371 ? 3.537 3.398 10.312 1 96.12 371 TYR A CA 1
ATOM 2985 C C . TYR A 1 371 ? 4.512 3.869 11.391 1 96.12 371 TYR A C 1
ATOM 2987 O O . TYR A 1 371 ? 5.711 3.604 11.305 1 96.12 371 TYR A O 1
ATOM 2995 N N . ARG A 1 372 ? 3.941 4.371 12.367 1 94.12 372 ARG A N 1
ATOM 2996 C CA . ARG A 1 372 ? 4.746 4.945 13.438 1 94.12 372 ARG A CA 1
ATOM 2997 C C . ARG A 1 372 ? 5.473 3.859 14.219 1 94.12 372 ARG A C 1
ATOM 2999 O O . ARG A 1 372 ? 6.668 3.982 14.5 1 94.12 372 ARG A O 1
ATOM 3006 N N . GLU A 1 373 ? 4.789 2.844 14.547 1 90.75 373 GLU A N 1
ATOM 3007 C CA . GLU A 1 373 ? 5.332 1.768 15.367 1 90.75 373 GLU A CA 1
ATOM 3008 C C . GLU A 1 373 ? 6.402 0.983 14.617 1 90.75 373 GLU A C 1
ATOM 3010 O O . GLU A 1 373 ? 7.324 0.437 15.227 1 90.75 373 GLU A O 1
ATOM 3015 N N . LYS A 1 374 ? 6.316 0.938 13.32 1 91 374 LYS A N 1
ATOM 3016 C CA . LYS A 1 374 ? 7.266 0.186 12.508 1 91 374 LYS A CA 1
ATOM 3017 C C . LYS A 1 374 ? 8.391 1.086 12 1 91 374 LYS A C 1
ATOM 3019 O O . LYS A 1 374 ? 9.336 0.611 11.367 1 91 374 LYS A O 1
ATOM 3024 N N . ASN A 1 375 ? 8.281 2.354 12.18 1 93.19 375 ASN A N 1
ATOM 3025 C CA . ASN A 1 375 ? 9.273 3.348 11.781 1 93.19 375 ASN A CA 1
ATOM 3026 C C . ASN A 1 375 ? 9.492 3.344 10.266 1 93.19 375 ASN A C 1
ATOM 3028 O O . ASN A 1 375 ? 10.633 3.404 9.805 1 93.19 375 ASN A O 1
ATOM 3032 N N . ILE A 1 376 ? 8.367 3.174 9.57 1 93.5 376 ILE A N 1
ATOM 3033 C CA . ILE A 1 376 ? 8.508 3.121 8.117 1 93.5 376 ILE A CA 1
ATOM 3034 C C . ILE A 1 376 ? 7.395 3.932 7.457 1 93.5 376 ILE A C 1
ATOM 3036 O O . ILE A 1 376 ? 6.348 4.164 8.062 1 93.5 376 ILE A O 1
ATOM 3040 N N . ILE A 1 377 ? 7.727 4.336 6.305 1 96.31 377 ILE A N 1
ATOM 3041 C CA . ILE A 1 377 ? 6.758 4.906 5.375 1 96.31 377 ILE A CA 1
ATOM 3042 C C . ILE A 1 377 ? 6.66 4.027 4.129 1 96.31 377 ILE A C 1
ATOM 3044 O O . ILE A 1 377 ? 7.676 3.717 3.502 1 96.31 377 ILE A O 1
ATOM 3048 N N . ARG A 1 378 ? 5.492 3.646 3.846 1 96.25 378 ARG A N 1
ATOM 3049 C CA . ARG A 1 378 ? 5.266 2.893 2.617 1 96.25 378 ARG A CA 1
ATOM 3050 C C . ARG A 1 378 ? 4.684 3.785 1.527 1 96.25 378 ARG A C 1
ATOM 3052 O O . ARG A 1 378 ? 3.695 4.484 1.753 1 96.25 378 ARG A O 1
ATOM 3059 N N . LEU A 1 379 ? 5.316 3.742 0.419 1 96.5 379 LEU A N 1
ATOM 3060 C CA . LEU A 1 379 ? 4.828 4.469 -0.747 1 96.5 379 LEU A CA 1
ATOM 3061 C C . LEU A 1 379 ? 4.219 3.514 -1.769 1 96.5 379 LEU A C 1
ATOM 3063 O O . LEU A 1 379 ? 4.863 2.541 -2.172 1 96.5 379 LEU A O 1
ATOM 3067 N N . ASN A 1 380 ? 3.021 3.756 -2.119 1 96.75 380 ASN A N 1
ATOM 3068 C CA . ASN A 1 380 ? 2.309 2.961 -3.113 1 96.75 380 ASN A CA 1
ATOM 3069 C C . ASN A 1 380 ? 1.928 3.799 -4.332 1 96.75 380 ASN A C 1
ATOM 3071 O O . ASN A 1 380 ? 1.344 4.875 -4.191 1 96.75 380 ASN A O 1
ATOM 3075 N N . LYS A 1 381 ? 2.246 3.25 -5.457 1 94.38 381 LYS A N 1
ATOM 3076 C CA . LYS A 1 381 ? 1.831 3.887 -6.703 1 94.38 381 LYS A CA 1
ATOM 3077 C C . LYS A 1 381 ? 0.431 3.436 -7.109 1 94.38 381 LYS A C 1
ATOM 3079 O O . LYS A 1 381 ? 0.151 2.236 -7.168 1 94.38 381 LYS A O 1
ATOM 3084 N N . TYR A 1 382 ? -0.49 4.352 -7.277 1 91.75 382 TYR A N 1
ATOM 3085 C CA . TYR A 1 382 ? -1.841 3.943 -7.645 1 91.75 382 TYR A CA 1
ATOM 3086 C C . TYR A 1 382 ? -2.221 4.488 -9.016 1 91.75 382 TYR A C 1
ATOM 3088 O O . TYR A 1 382 ? -3.281 4.16 -9.547 1 91.75 382 TYR A O 1
ATOM 3096 N N . LYS A 1 383 ? -1.469 5.363 -9.602 1 79.31 383 LYS A N 1
ATOM 3097 C CA . LYS A 1 383 ? -1.676 5.852 -10.961 1 79.31 383 LYS A CA 1
ATOM 3098 C C . LYS A 1 383 ? -0.371 5.84 -11.75 1 79.31 383 LYS A C 1
ATOM 3100 O O . LYS A 1 383 ? 0.709 6 -11.18 1 79.31 383 LYS A O 1
ATOM 3105 N N . SER A 1 384 ? -0.56 5.426 -13.031 1 63.5 384 SER A N 1
ATOM 3106 C CA . SER A 1 384 ? 0.62 5.414 -13.891 1 63.5 384 SER A CA 1
ATOM 3107 C C . SER A 1 384 ? 1.175 6.82 -14.086 1 63.5 384 SER A C 1
ATOM 3109 O O . SER A 1 384 ? 0.414 7.781 -14.227 1 63.5 384 SER A O 1
ATOM 3111 N N . ILE A 1 385 ? 2.381 7.125 -13.641 1 49.75 385 ILE A N 1
ATOM 3112 C CA . ILE A 1 385 ? 3.074 8.383 -13.898 1 49.75 385 ILE A CA 1
ATOM 3113 C C . ILE A 1 385 ? 3.387 8.5 -15.391 1 49.75 385 ILE A C 1
ATOM 3115 O O . ILE A 1 385 ? 3.965 7.594 -15.984 1 49.75 385 ILE A O 1
ATOM 3119 N N . LYS A 1 386 ? 2.584 9.094 -16.25 1 44.31 386 LYS A N 1
ATOM 3120 C CA . LYS A 1 386 ? 3.002 9.398 -17.609 1 44.31 386 LYS A CA 1
ATOM 3121 C C . LYS A 1 386 ? 4.332 10.148 -17.625 1 44.31 386 LYS A C 1
ATOM 3123 O O . LYS A 1 386 ? 4.602 10.961 -16.75 1 44.31 386 LYS A O 1
ATOM 3128 N N . MET B 1 1 ? -41.219 -36.781 4.344 1 23.33 1 MET B N 1
ATOM 3129 C CA . MET B 1 1 ? -41.344 -38.219 4.527 1 23.33 1 MET B CA 1
ATOM 3130 C C . MET B 1 1 ? -40.531 -38.719 5.715 1 23.33 1 MET B C 1
ATOM 3132 O O . MET B 1 1 ? -39.375 -38.344 5.855 1 23.33 1 MET B O 1
ATOM 3136 N N . ASP B 1 2 ? -40.969 -39.375 6.801 1 21.66 2 ASP B N 1
ATOM 3137 C CA . ASP B 1 2 ? -41.125 -39.219 8.242 1 21.66 2 ASP B CA 1
ATOM 3138 C C . ASP B 1 2 ? -39.875 -39.688 8.992 1 21.66 2 ASP B C 1
ATOM 3140 O O . ASP B 1 2 ? -39 -38.875 9.297 1 21.66 2 ASP B O 1
ATOM 3144 N N . GLU B 1 3 ? -39.938 -40.906 9.656 1 21.56 3 GLU B N 1
ATOM 3145 C CA . GLU B 1 3 ? -39.812 -41.281 11.062 1 21.56 3 GLU B CA 1
ATOM 3146 C C . GLU B 1 3 ? -38.5 -42 11.32 1 21.56 3 GLU B C 1
ATOM 3148 O O . GLU B 1 3 ? -38.219 -42.469 12.438 1 21.56 3 GLU B O 1
ATOM 3153 N N . ILE B 1 4 ? -37.531 -42.031 10.5 1 23.28 4 ILE B N 1
ATOM 3154 C CA . ILE B 1 4 ? -36.875 -43.344 10.398 1 23.28 4 ILE B CA 1
ATOM 3155 C C . ILE B 1 4 ? -36.25 -43.719 11.742 1 23.28 4 ILE B C 1
ATOM 3157 O O . ILE B 1 4 ? -35.562 -42.875 12.344 1 23.28 4 ILE B O 1
ATOM 3161 N N . PRO B 1 5 ? -36.438 -44.844 12.328 1 24.31 5 PRO B N 1
ATOM 3162 C CA . PRO B 1 5 ? -36.406 -45.469 13.656 1 24.31 5 PRO B CA 1
ATOM 3163 C C . PRO B 1 5 ? -35 -45.625 14.227 1 24.31 5 PRO B C 1
ATOM 3165 O O . PRO B 1 5 ? -34.844 -46.094 15.352 1 24.31 5 PRO B O 1
ATOM 3168 N N . LYS B 1 6 ? -34 -45.188 13.547 1 20.67 6 LYS B N 1
ATOM 3169 C CA . LYS B 1 6 ? -32.875 -46.156 13.578 1 20.67 6 LYS B CA 1
ATOM 3170 C C . LYS B 1 6 ? -32.219 -46.156 14.945 1 20.67 6 LYS B C 1
ATOM 3172 O O . LYS B 1 6 ? -31.375 -45.312 15.242 1 20.67 6 LYS B O 1
ATOM 3177 N N . LYS B 1 7 ? -33 -46.281 15.953 1 25.02 7 LYS B N 1
ATOM 3178 C CA . LYS B 1 7 ? -32.656 -45.906 17.328 1 25.02 7 LYS B CA 1
ATOM 3179 C C . LYS B 1 7 ? -31.438 -46.656 17.828 1 25.02 7 LYS B C 1
ATOM 3181 O O . LYS B 1 7 ? -31.062 -46.531 19 1 25.02 7 LYS B O 1
ATOM 3186 N N . SER B 1 8 ? -30.797 -47.594 16.922 1 19.69 8 SER B N 1
ATOM 3187 C CA . SER B 1 8 ? -30.359 -48.812 17.594 1 19.69 8 SER B CA 1
ATOM 3188 C C . SER B 1 8 ? -29.344 -48.5 18.688 1 19.69 8 SER B C 1
ATOM 3190 O O . SER B 1 8 ? -28.484 -47.656 18.516 1 19.69 8 SER B O 1
ATOM 3192 N N . ASN B 1 9 ? -29.578 -48.875 19.953 1 20.98 9 ASN B N 1
ATOM 3193 C CA . ASN B 1 9 ? -29.359 -48.812 21.391 1 20.98 9 ASN B CA 1
ATOM 3194 C C . ASN B 1 9 ? -27.906 -49.094 21.75 1 20.98 9 ASN B C 1
ATOM 3196 O O . ASN B 1 9 ? -27.281 -48.312 22.484 1 20.98 9 ASN B O 1
ATOM 3200 N N . GLU B 1 10 ? -27.594 -50.312 22 1 22.11 10 GLU B N 1
ATOM 3201 C CA . GLU B 1 10 ? -27.234 -50.875 23.297 1 22.11 10 GLU B CA 1
ATOM 3202 C C . GLU B 1 10 ? -25.719 -50.969 23.453 1 22.11 10 GLU B C 1
ATOM 3204 O O . GLU B 1 10 ? -25.094 -51.906 22.953 1 22.11 10 GLU B O 1
ATOM 3209 N N . VAL B 1 11 ? -24.984 -50 22.844 1 19.33 11 VAL B N 1
ATOM 3210 C CA . VAL B 1 11 ? -23.562 -50.281 22.641 1 19.33 11 VAL B CA 1
ATOM 3211 C C . VAL B 1 11 ? -22.922 -50.688 23.969 1 19.33 11 VAL B C 1
ATOM 3213 O O . VAL B 1 11 ? -23.453 -50.344 25.047 1 19.33 11 VAL B O 1
ATOM 3216 N N . GLN B 1 12 ? -21.656 -50.938 24 1 19.92 12 GLN B N 1
ATOM 3217 C CA . GLN B 1 12 ? -20.641 -51.969 24.266 1 19.92 12 GLN B CA 1
ATOM 3218 C C . GLN B 1 12 ? -19.891 -51.656 25.562 1 19.92 12 GLN B C 1
ATOM 3220 O O . GLN B 1 12 ? -18.938 -52.375 25.906 1 19.92 12 GLN B O 1
ATOM 3225 N N . SER B 1 13 ? -20.406 -50.719 26.438 1 21.09 13 SER B N 1
ATOM 3226 C CA . SER B 1 13 ? -19.25 -50.094 27.109 1 21.09 13 SER B CA 1
ATOM 3227 C C . SER B 1 13 ? -18.641 -51.062 28.125 1 21.09 13 SER B C 1
ATOM 3229 O O . SER B 1 13 ? -19.172 -51.25 29.219 1 21.09 13 SER B O 1
ATOM 3231 N N . ILE B 1 14 ? -18.266 -52.25 27.703 1 20.86 14 ILE B N 1
ATOM 3232 C CA . ILE B 1 14 ? -17.844 -53.344 28.531 1 20.86 14 ILE B CA 1
ATOM 3233 C C . ILE B 1 14 ? -16.672 -52.938 29.406 1 20.86 14 ILE B C 1
ATOM 3235 O O . ILE B 1 14 ? -15.516 -52.969 28.984 1 20.86 14 ILE B O 1
ATOM 3239 N N . CYS B 1 15 ? -16.625 -51.719 29.844 1 19.97 15 CYS B N 1
ATOM 3240 C CA . CYS B 1 15 ? -15.359 -51.219 30.344 1 19.97 15 CYS B CA 1
ATOM 3241 C C . CYS B 1 15 ? -14.914 -52 31.578 1 19.97 15 CYS B C 1
ATOM 3243 O O . CYS B 1 15 ? -13.938 -51.625 32.219 1 19.97 15 CYS B O 1
ATOM 3245 N N . ASN B 1 16 ? -15.945 -52.875 32.031 1 19.88 16 ASN B N 1
ATOM 3246 C CA . ASN B 1 16 ? -15.844 -52.969 33.469 1 19.88 16 ASN B CA 1
ATOM 3247 C C . ASN B 1 16 ? -14.469 -53.438 33.906 1 19.88 16 ASN B C 1
ATOM 3249 O O . ASN B 1 16 ? -13.781 -54.156 33.188 1 19.88 16 ASN B O 1
ATOM 3253 N N . LYS B 1 17 ? -14.07 -53.094 35.188 1 21.62 17 LYS B N 1
ATOM 3254 C CA . LYS B 1 17 ? -13.023 -52.906 36.188 1 21.62 17 LYS B CA 1
ATOM 3255 C C . LYS B 1 17 ? -12.477 -54.25 36.656 1 21.62 17 LYS B C 1
ATOM 3257 O O . LYS B 1 17 ? -13.211 -55.062 37.25 1 21.62 17 LYS B O 1
ATOM 3262 N N . VAL B 1 18 ? -11.477 -54.875 35.875 1 21.14 18 VAL B N 1
ATOM 3263 C CA . VAL B 1 18 ? -10.805 -56.156 35.969 1 21.14 18 VAL B CA 1
ATOM 3264 C C . VAL B 1 18 ? -10.188 -56.312 37.344 1 21.14 18 VAL B C 1
ATOM 3266 O O . VAL B 1 18 ? -9.25 -55.625 37.719 1 21.14 18 VAL B O 1
ATOM 3269 N N . ASN B 1 19 ? -11.016 -56.312 38.375 1 21.78 19 ASN B N 1
ATOM 3270 C CA . ASN B 1 19 ? -10.531 -56.438 39.75 1 21.78 19 ASN B CA 1
ATOM 3271 C C . ASN B 1 19 ? -9.68 -57.719 39.938 1 21.78 19 ASN B C 1
ATOM 3273 O O . ASN B 1 19 ? -10.172 -58.812 39.781 1 21.78 19 ASN B O 1
ATOM 3277 N N . ALA B 1 20 ? -8.422 -57.625 39.531 1 21.42 20 ALA B N 1
ATOM 3278 C CA . ALA B 1 20 ? -7.457 -58.719 39.438 1 21.42 20 ALA B CA 1
ATOM 3279 C C . ALA B 1 20 ? -7.234 -59.375 40.812 1 21.42 20 ALA B C 1
ATOM 3281 O O . ALA B 1 20 ? -6.738 -58.719 41.75 1 21.42 20 ALA B O 1
ATOM 3282 N N . THR B 1 21 ? -8.203 -60.156 41.156 1 22.06 21 THR B N 1
ATOM 3283 C CA . THR B 1 21 ? -8.242 -60.844 42.469 1 22.06 21 THR B CA 1
ATOM 3284 C C . THR B 1 21 ? -6.953 -61.625 42.688 1 22.06 21 THR B C 1
ATOM 3286 O O . THR B 1 21 ? -6.395 -62.219 41.781 1 22.06 21 THR B O 1
ATOM 3289 N N . ALA B 1 22 ? -6.406 -61.438 43.938 1 24.89 22 ALA B N 1
ATOM 3290 C CA . ALA B 1 22 ? -5.195 -61.781 44.688 1 24.89 22 ALA B CA 1
ATOM 3291 C C . ALA B 1 22 ? -5.043 -63.281 44.844 1 24.89 22 ALA B C 1
ATOM 3293 O O . ALA B 1 22 ? -5.934 -63.969 45.344 1 24.89 22 ALA B O 1
ATOM 3294 N N . GLU B 1 23 ? -4.273 -63.906 43.812 1 24 23 GLU B N 1
ATOM 3295 C CA . GLU B 1 23 ? -3.953 -65.312 43.562 1 24 23 GLU B CA 1
ATOM 3296 C C . GLU B 1 23 ? -3.324 -66 44.781 1 24 23 GLU B C 1
ATOM 3298 O O . GLU B 1 23 ? -2.377 -65.438 45.344 1 24 23 GLU B O 1
ATOM 3303 N N . SER B 1 24 ? -4.164 -66.688 45.438 1 24.83 24 SER B N 1
ATOM 3304 C CA . SER B 1 24 ? -3.895 -67.5 46.594 1 24.83 24 SER B CA 1
ATOM 3305 C C . SER B 1 24 ? -2.691 -68.438 46.344 1 24.83 24 SER B C 1
ATOM 3307 O O . SER B 1 24 ? -2.447 -68.875 45.219 1 24.83 24 SER B O 1
ATOM 3309 N N . ASN B 1 25 ? -1.735 -68.625 47.281 1 24.95 25 ASN B N 1
ATOM 3310 C CA . ASN B 1 25 ? -0.345 -69 47.5 1 24.95 25 ASN B CA 1
ATOM 3311 C C . ASN B 1 25 ? -0.146 -70.5 47.344 1 24.95 25 ASN B C 1
ATOM 3313 O O . ASN B 1 25 ? 0.877 -71.062 47.781 1 24.95 25 ASN B O 1
ATOM 3317 N N . GLU B 1 26 ? -1.202 -71.188 46.75 1 24.31 26 GLU B N 1
ATOM 3318 C CA . GLU B 1 26 ? -1.17 -72.562 47.25 1 24.31 26 GLU B CA 1
ATOM 3319 C C . GLU B 1 26 ? 0.126 -73.312 46.812 1 24.31 26 GLU B C 1
ATOM 3321 O O . GLU B 1 26 ? 0.774 -72.875 45.844 1 24.31 26 GLU B O 1
ATOM 3326 N N . ASN B 1 27 ? 0.554 -74.375 47.531 1 28.88 27 ASN B N 1
ATOM 3327 C CA . ASN B 1 27 ? 1.646 -75.25 47.906 1 28.88 27 ASN B CA 1
ATOM 3328 C C . ASN B 1 27 ? 2.047 -76.188 46.719 1 28.88 27 ASN B C 1
ATOM 3330 O O . ASN B 1 27 ? 1.472 -77.25 46.531 1 28.88 27 ASN B O 1
ATOM 3334 N N . ILE B 1 28 ? 2.133 -75.688 45.469 1 24.67 28 ILE B N 1
ATOM 3335 C CA . ILE B 1 28 ? 2.066 -76.625 44.344 1 24.67 28 ILE B CA 1
ATOM 3336 C C . ILE B 1 28 ? 3.266 -77.562 44.375 1 24.67 28 ILE B C 1
ATOM 3338 O O . ILE B 1 28 ? 4.41 -77.125 44.469 1 24.67 28 ILE B O 1
ATOM 3342 N N . ASP B 1 29 ? 3.035 -78.875 44.469 1 26.69 29 ASP B N 1
ATOM 3343 C CA . ASP B 1 29 ? 3.705 -80.188 44.625 1 26.69 29 ASP B CA 1
ATOM 3344 C C . ASP B 1 29 ? 4.754 -80.375 43.531 1 26.69 29 ASP B C 1
ATOM 3346 O O . ASP B 1 29 ? 4.555 -80 42.375 1 26.69 29 ASP B O 1
ATOM 3350 N N . ASN B 1 30 ? 6.043 -80.688 43.812 1 26.42 30 ASN B N 1
ATOM 3351 C CA . ASN B 1 30 ? 7.391 -80.75 43.281 1 26.42 30 ASN B CA 1
ATOM 3352 C C . ASN B 1 30 ? 7.473 -81.688 42.094 1 26.42 30 ASN B C 1
ATOM 3354 O O . ASN B 1 30 ? 8.555 -82 41.562 1 26.42 30 ASN B O 1
ATOM 3358 N N . ASP B 1 31 ? 6.469 -82.688 41.938 1 26.06 31 ASP B N 1
ATOM 3359 C CA . ASP B 1 31 ? 6.746 -83.938 41.25 1 26.06 31 ASP B CA 1
ATOM 3360 C C . ASP B 1 31 ? 7.086 -83.688 39.781 1 26.06 31 ASP B C 1
ATOM 3362 O O . ASP B 1 31 ? 7.363 -84.688 39.062 1 26.06 31 ASP B O 1
ATOM 3366 N N . LEU B 1 32 ? 6.523 -82.688 39.094 1 24.55 32 LEU B N 1
ATOM 3367 C CA . LEU B 1 32 ? 6.176 -82.938 37.688 1 24.55 32 LEU B CA 1
ATOM 3368 C C . LEU B 1 32 ? 7.422 -82.875 36.812 1 24.55 32 LEU B C 1
ATOM 3370 O O . LEU B 1 32 ? 7.605 -81.938 36.031 1 24.55 32 LEU B O 1
ATOM 3374 N N . LEU B 1 33 ? 8.586 -83.062 37.312 1 24.94 33 LEU B N 1
ATOM 3375 C CA . LEU B 1 33 ? 9.75 -82.625 36.531 1 24.94 33 LEU B CA 1
ATOM 3376 C C . LEU B 1 33 ? 9.945 -83.5 35.312 1 24.94 33 LEU B C 1
ATOM 3378 O O . LEU B 1 33 ? 10.898 -83.312 34.562 1 24.94 33 LEU B O 1
ATOM 3382 N N . LEU B 1 34 ? 9.445 -84.688 35.156 1 26.81 34 LEU B N 1
ATOM 3383 C CA . LEU B 1 34 ? 10.102 -85.688 34.281 1 26.81 34 LEU B CA 1
ATOM 3384 C C . LEU B 1 34 ? 9.82 -85.375 32.812 1 26.81 34 LEU B C 1
ATOM 3386 O O . LEU B 1 34 ? 8.742 -85.625 32.312 1 26.81 34 LEU B O 1
ATOM 3390 N N . SER B 1 35 ? 9.969 -84.188 32.25 1 28.77 35 SER B N 1
ATOM 3391 C CA . SER B 1 35 ? 9.484 -83.812 30.938 1 28.77 35 SER B CA 1
ATOM 3392 C C . SER B 1 35 ? 10.156 -84.625 29.828 1 28.77 35 SER B C 1
ATOM 3394 O O . SER B 1 35 ? 11.375 -84.812 29.844 1 28.77 35 SER B O 1
ATOM 3396 N N . THR B 1 36 ? 9.453 -85.625 29.094 1 32.25 36 THR B N 1
ATOM 3397 C CA . THR B 1 36 ? 9.711 -86.438 27.938 1 32.25 36 THR B CA 1
ATOM 3398 C C . THR B 1 36 ? 10.422 -85.688 26.844 1 32.25 36 THR B C 1
ATOM 3400 O O . THR B 1 36 ? 10.062 -84.562 26.562 1 32.25 36 THR B O 1
ATOM 3403 N N . ALA B 1 37 ? 11.656 -86.125 26.344 1 33.72 37 ALA B N 1
ATOM 3404 C CA . ALA B 1 37 ? 12.602 -85.688 25.312 1 33.72 37 ALA B CA 1
ATOM 3405 C C . ALA B 1 37 ? 11.945 -85.688 23.938 1 33.72 37 ALA B C 1
ATOM 3407 O O . ALA B 1 37 ? 11.555 -86.75 23.406 1 33.72 37 ALA B O 1
ATOM 3408 N N . GLU B 1 38 ? 11.078 -84.875 23.531 1 37.62 38 GLU B N 1
ATOM 3409 C CA . GLU B 1 38 ? 10.508 -84.75 22.188 1 37.62 38 GLU B CA 1
ATOM 3410 C C . GLU B 1 38 ? 11.594 -84.875 21.125 1 37.62 38 GLU B C 1
ATOM 3412 O O . GLU B 1 38 ? 12.594 -84.125 21.172 1 37.62 38 GLU B O 1
ATOM 3417 N N . GLU B 1 39 ? 11.75 -86.062 20.484 1 38.91 39 GLU B N 1
ATOM 3418 C CA . GLU B 1 39 ? 12.594 -86.5 19.359 1 38.91 39 GLU B CA 1
ATOM 3419 C C . GLU B 1 39 ? 12.57 -85.438 18.234 1 38.91 39 GLU B C 1
ATOM 3421 O O . GLU B 1 39 ? 11.5 -85 17.797 1 38.91 39 GLU B O 1
ATOM 3426 N N . PHE B 1 40 ? 13.727 -84.75 18.031 1 46.34 40 PHE B N 1
ATOM 3427 C CA . PHE B 1 40 ? 14.008 -83.75 17 1 46.34 40 PHE B CA 1
ATOM 3428 C C . PHE B 1 40 ? 13.906 -84.375 15.609 1 46.34 40 PHE B C 1
ATOM 3430 O O . PHE B 1 40 ? 14.703 -85.25 15.258 1 46.34 40 PHE B O 1
ATOM 3437 N N . ASP B 1 41 ? 12.672 -84.688 15.055 1 48.88 41 ASP B N 1
ATOM 3438 C CA . ASP B 1 41 ? 12.414 -85.25 13.75 1 48.88 41 ASP B CA 1
ATOM 3439 C C . ASP B 1 41 ? 13.141 -84.5 12.648 1 48.88 41 ASP B C 1
ATOM 3441 O O . ASP B 1 41 ? 12.766 -83.375 12.305 1 48.88 41 ASP B O 1
ATOM 3445 N N . ILE B 1 42 ? 14.305 -85 12.266 1 56.38 42 ILE B N 1
ATOM 3446 C CA . ILE B 1 42 ? 15.258 -84.5 11.273 1 56.38 42 ILE B CA 1
ATOM 3447 C C . ILE B 1 42 ? 14.57 -84.375 9.914 1 56.38 42 ILE B C 1
ATOM 3449 O O . ILE B 1 42 ? 14.836 -83.438 9.148 1 56.38 42 ILE B O 1
ATOM 3453 N N . SER B 1 43 ? 13.68 -85.375 9.68 1 60.56 43 SER B N 1
ATOM 3454 C CA . SER B 1 43 ? 12.984 -85.375 8.398 1 60.56 43 SER B CA 1
ATOM 3455 C C . SER B 1 43 ? 12.156 -84.062 8.211 1 60.56 43 SER B C 1
ATOM 3457 O O . SER B 1 43 ? 12.109 -83.562 7.113 1 60.56 43 SER B O 1
ATOM 3459 N N . GLU B 1 44 ? 11.594 -83.688 9.336 1 59.81 44 GLU B N 1
ATOM 3460 C CA . GLU B 1 44 ? 10.82 -82.438 9.289 1 59.81 44 GLU B CA 1
ATOM 3461 C C . GLU B 1 44 ? 11.727 -81.25 9.07 1 59.81 44 GLU B C 1
ATOM 3463 O O . GLU B 1 44 ? 11.383 -80.375 8.312 1 59.81 44 GLU B O 1
ATOM 3468 N N . TYR B 1 45 ? 12.93 -81.312 9.547 1 55.88 45 TYR B N 1
ATOM 3469 C CA . TYR B 1 45 ? 13.875 -80.25 9.352 1 55.88 45 TYR B CA 1
ATOM 3470 C C . TYR B 1 45 ? 14.383 -80.188 7.918 1 55.88 45 TYR B C 1
ATOM 3472 O O . TYR B 1 45 ? 14.508 -79.125 7.32 1 55.88 45 TYR B O 1
ATOM 3480 N N . GLU B 1 46 ? 14.586 -81.375 7.406 1 56.12 46 GLU B N 1
ATOM 3481 C CA . GLU B 1 46 ? 15.047 -81.5 6.027 1 56.12 46 GLU B CA 1
ATOM 3482 C C . GLU B 1 46 ? 13.984 -81 5.059 1 56.12 46 GLU B C 1
ATOM 3484 O O . GLU B 1 46 ? 14.289 -80.25 4.102 1 56.12 46 GLU B O 1
ATOM 3489 N N . ARG B 1 47 ? 12.773 -81.438 5.254 1 63.41 47 ARG B N 1
ATOM 3490 C CA . ARG B 1 47 ? 11.656 -80.938 4.453 1 63.41 47 ARG B CA 1
ATOM 3491 C C . ARG B 1 47 ? 11.531 -79.438 4.555 1 63.41 47 ARG B C 1
ATOM 3493 O O . ARG B 1 47 ? 11.375 -78.75 3.541 1 63.41 47 ARG B O 1
ATOM 3500 N N . LYS B 1 48 ? 11.773 -78.875 5.781 1 60.72 48 LYS B N 1
ATOM 3501 C CA . LYS B 1 48 ? 11.703 -77.438 5.969 1 60.72 48 LYS B CA 1
ATOM 3502 C C . LYS B 1 48 ? 12.875 -76.75 5.293 1 60.72 48 LYS B C 1
ATOM 3504 O O . LYS B 1 48 ? 12.711 -75.688 4.684 1 60.72 48 LYS B O 1
ATOM 3509 N N . LEU B 1 49 ? 14 -77.375 5.344 1 57.69 49 LEU B N 1
ATOM 3510 C CA . LEU B 1 49 ? 15.172 -76.812 4.684 1 57.69 49 LEU B CA 1
ATOM 3511 C C . LEU B 1 49 ? 15 -76.812 3.168 1 57.69 49 LEU B C 1
ATOM 3513 O O . LEU B 1 49 ? 15.336 -75.812 2.492 1 57.69 49 LEU B O 1
ATOM 3517 N N . ARG B 1 50 ? 14.43 -77.875 2.635 1 60.94 50 ARG B N 1
ATOM 3518 C CA . ARG B 1 50 ? 14.18 -77.938 1.199 1 60.94 50 ARG B CA 1
ATOM 3519 C C . ARG B 1 50 ? 13.133 -76.938 0.77 1 60.94 50 ARG B C 1
ATOM 3521 O O . ARG B 1 50 ? 13.297 -76.25 -0.25 1 60.94 50 ARG B O 1
ATOM 3528 N N . GLU B 1 51 ? 12.078 -76.875 1.553 1 62.22 51 GLU B N 1
ATOM 3529 C CA . GLU B 1 51 ? 11.055 -75.875 1.26 1 62.22 51 GLU B CA 1
ATOM 3530 C C . GLU B 1 51 ? 11.609 -74.438 1.354 1 62.22 51 GLU B C 1
ATOM 3532 O O . GLU B 1 51 ? 11.344 -73.625 0.489 1 62.22 51 GLU B O 1
ATOM 3537 N N . ASN B 1 52 ? 12.5 -74.25 2.326 1 58.69 52 ASN B N 1
ATOM 3538 C CA . ASN B 1 52 ? 13.133 -72.938 2.461 1 58.69 52 ASN B CA 1
ATOM 3539 C C . ASN B 1 52 ? 14.109 -72.625 1.317 1 58.69 52 ASN B C 1
ATOM 3541 O O . ASN B 1 52 ? 14.188 -71.5 0.823 1 58.69 52 ASN B O 1
ATOM 3545 N N . THR B 1 53 ? 14.789 -73.625 0.954 1 60.5 53 THR B N 1
ATOM 3546 C CA . THR B 1 53 ? 15.727 -73.5 -0.147 1 60.5 53 THR B CA 1
ATOM 3547 C C . THR B 1 53 ? 14.992 -73.188 -1.457 1 60.5 53 THR B C 1
ATOM 3549 O O . THR B 1 53 ? 15.398 -72.375 -2.248 1 60.5 53 THR B O 1
ATOM 3552 N N . GLU B 1 54 ? 13.906 -74 -1.671 1 61.78 54 GLU B N 1
ATOM 3553 C CA . GLU B 1 54 ? 13.102 -73.75 -2.863 1 61.78 54 GLU B CA 1
ATOM 3554 C C . GLU B 1 54 ? 12.484 -72.312 -2.834 1 61.78 54 GLU B C 1
ATOM 3556 O O . GLU B 1 54 ? 12.461 -71.625 -3.852 1 61.78 54 GLU B O 1
ATOM 3561 N N . GLU B 1 55 ? 12.047 -71.938 -1.607 1 60.22 55 GLU B N 1
ATOM 3562 C CA . GLU B 1 55 ? 11.516 -70.562 -1.488 1 60.22 55 GLU B CA 1
ATOM 3563 C C . GLU B 1 55 ? 12.617 -69.562 -1.706 1 60.22 55 GLU B C 1
ATOM 3565 O O . GLU B 1 55 ? 12.391 -68.562 -2.379 1 60.22 55 GLU B O 1
ATOM 3570 N N . THR B 1 56 ? 13.781 -69.812 -1.249 1 58.09 56 THR B N 1
ATOM 3571 C CA . THR B 1 56 ? 14.898 -68.875 -1.46 1 58.09 56 THR B CA 1
ATOM 3572 C C . THR B 1 56 ? 15.312 -68.875 -2.928 1 58.09 56 THR B C 1
ATOM 3574 O O . THR B 1 56 ? 15.578 -67.812 -3.488 1 58.09 56 THR B O 1
ATOM 3577 N N . MET B 1 57 ? 15.258 -70 -3.51 1 57.38 57 MET B N 1
ATOM 3578 C CA . MET B 1 57 ? 15.609 -70.062 -4.926 1 57.38 57 MET B CA 1
ATOM 3579 C C . MET B 1 57 ? 14.57 -69.312 -5.777 1 57.38 57 MET B C 1
ATOM 3581 O O . MET B 1 57 ? 14.922 -68.625 -6.719 1 57.38 57 MET B O 1
ATOM 3585 N N . ASN B 1 58 ? 13.328 -69.562 -5.402 1 57.41 58 ASN B N 1
ATOM 3586 C CA . ASN B 1 58 ? 12.273 -68.812 -6.086 1 57.41 58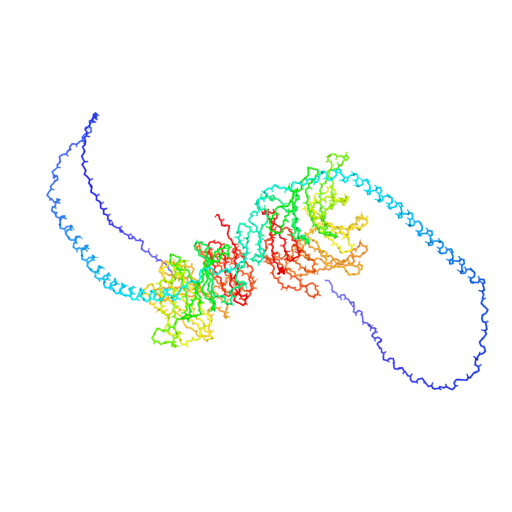 ASN B CA 1
ATOM 3587 C C . ASN B 1 58 ? 12.406 -67.312 -5.859 1 57.41 58 ASN B C 1
ATOM 3589 O O . ASN B 1 58 ? 12.219 -66.5 -6.785 1 57.41 58 ASN B O 1
ATOM 3593 N N . LEU B 1 59 ? 12.812 -66.875 -4.617 1 54.66 59 LEU B N 1
ATOM 3594 C CA . LEU B 1 59 ? 13.055 -65.5 -4.348 1 54.66 59 LEU B CA 1
ATOM 3595 C C . LEU B 1 59 ? 14.258 -65 -5.137 1 54.66 59 LEU B C 1
ATOM 3597 O O . LEU B 1 59 ? 14.227 -63.875 -5.684 1 54.66 59 LEU B O 1
ATOM 3601 N N . VAL B 1 60 ? 15.25 -65.812 -5.227 1 53.22 60 VAL B N 1
ATOM 3602 C CA . VAL B 1 60 ? 16.422 -65.375 -5.992 1 53.22 60 VAL B CA 1
ATOM 3603 C C . VAL B 1 60 ? 16.078 -65.375 -7.48 1 53.22 60 VAL B C 1
ATOM 3605 O O . VAL B 1 60 ? 16.469 -64.438 -8.18 1 53.22 60 VAL B O 1
ATOM 3608 N N . MET B 1 61 ? 15.32 -66.312 -7.984 1 51.75 61 MET B N 1
ATOM 3609 C CA . MET B 1 61 ? 14.891 -66.312 -9.375 1 51.75 61 MET B CA 1
ATOM 3610 C C . MET B 1 61 ? 13.992 -65.125 -9.633 1 51.75 61 MET B C 1
ATOM 3612 O O . MET B 1 61 ? 14.125 -64.438 -10.664 1 51.75 61 MET B O 1
ATOM 3616 N N . ASN B 1 62 ? 13.117 -64.812 -8.664 1 53.62 62 ASN B N 1
ATOM 3617 C CA . ASN B 1 62 ? 12.312 -63.625 -8.773 1 53.62 62 ASN B CA 1
ATOM 3618 C C . ASN B 1 62 ? 13.18 -62.344 -8.734 1 53.62 62 ASN B C 1
ATOM 3620 O O . ASN B 1 62 ? 12.938 -61.406 -9.469 1 53.62 62 ASN B O 1
ATOM 3624 N N . LEU B 1 63 ? 14.188 -62.375 -7.855 1 49.31 63 LEU B N 1
ATOM 3625 C CA . LEU B 1 63 ? 15.125 -61.25 -7.812 1 49.31 63 LEU B CA 1
ATOM 3626 C C . LEU B 1 63 ? 15.938 -61.156 -9.102 1 49.31 63 LEU B C 1
ATOM 3628 O O . LEU B 1 63 ? 16.172 -60.094 -9.625 1 49.31 63 LEU B O 1
ATOM 3632 N N . CYS B 1 64 ? 16.391 -62.312 -9.586 1 47.5 64 CYS B N 1
ATOM 3633 C CA . CYS B 1 64 ? 17.109 -62.312 -10.852 1 47.5 64 CYS B CA 1
ATOM 3634 C C . CYS B 1 64 ? 16.203 -61.906 -12.008 1 47.5 64 CYS B C 1
ATOM 3636 O O . CYS B 1 64 ? 16.609 -61.125 -12.875 1 47.5 64 CYS B O 1
ATOM 3638 N N . ASP B 1 65 ? 14.961 -62.438 -12.062 1 52.19 65 ASP B N 1
ATOM 3639 C CA . ASP B 1 65 ? 14.008 -61.969 -13.062 1 52.19 65 ASP B CA 1
ATOM 3640 C C . ASP B 1 65 ? 13.727 -60.469 -12.914 1 52.19 65 ASP B C 1
ATOM 3642 O O . ASP B 1 65 ? 13.633 -59.75 -13.906 1 52.19 65 ASP B O 1
ATOM 3646 N N . ARG B 1 66 ? 13.617 -60 -11.641 1 48.16 66 ARG B N 1
ATOM 3647 C CA . ARG B 1 66 ? 13.477 -58.562 -11.422 1 48.16 66 ARG B CA 1
ATOM 3648 C C . ARG B 1 66 ? 14.758 -57.844 -11.805 1 48.16 66 ARG B C 1
ATOM 3650 O O . ARG B 1 66 ? 14.711 -56.75 -12.359 1 48.16 66 ARG B O 1
ATOM 3657 N N . SER B 1 67 ? 15.859 -58.438 -11.445 1 44.53 67 SER B N 1
ATOM 3658 C CA . SER B 1 67 ? 17.125 -57.812 -11.852 1 44.53 67 SER B CA 1
ATOM 3659 C C . SER B 1 67 ? 17.281 -57.844 -13.367 1 44.53 67 SER B C 1
ATOM 3661 O O . SER B 1 67 ? 17.703 -56.844 -13.961 1 44.53 67 SER B O 1
ATOM 3663 N N . ASP B 1 68 ? 16.984 -58.906 -14.055 1 50.59 68 ASP B N 1
ATOM 3664 C CA . ASP B 1 68 ? 17.047 -58.938 -15.516 1 50.59 68 ASP B CA 1
ATOM 3665 C C . ASP B 1 68 ? 15.984 -58 -16.109 1 50.59 68 ASP B C 1
ATOM 3667 O O . ASP B 1 68 ? 16.25 -57.281 -17.078 1 50.59 68 ASP B O 1
ATOM 3671 N N . LYS B 1 69 ? 14.711 -57.938 -15.586 1 49.81 69 LYS B N 1
ATOM 3672 C CA . LYS B 1 69 ? 13.727 -56.938 -15.992 1 49.81 69 LYS B CA 1
ATOM 3673 C C . LYS B 1 69 ? 14.203 -55.531 -15.664 1 49.81 69 LYS B C 1
ATOM 3675 O O . LYS B 1 69 ? 14 -54.594 -16.453 1 49.81 69 LYS B O 1
ATOM 3680 N N . LEU B 1 70 ? 14.938 -55.469 -14.539 1 45.12 70 LEU B N 1
ATOM 3681 C CA . LEU B 1 70 ? 15.562 -54.188 -14.234 1 45.12 70 LEU B CA 1
ATOM 3682 C C . LEU B 1 70 ? 16.703 -53.875 -15.203 1 45.12 70 LEU B C 1
ATOM 3684 O O . LEU B 1 70 ? 16.859 -52.75 -15.648 1 45.12 70 LEU B O 1
ATOM 3688 N N . LYS B 1 71 ? 17.516 -54.844 -15.508 1 45.69 71 LYS B N 1
ATOM 3689 C CA . LYS B 1 71 ? 18.562 -54.656 -16.5 1 45.69 71 LYS B CA 1
ATOM 3690 C C . LYS B 1 71 ? 17.969 -54.438 -17.891 1 45.69 71 LYS B C 1
ATOM 3692 O O . LYS B 1 71 ? 18.438 -53.562 -18.641 1 45.69 71 LYS B O 1
ATOM 3697 N N . GLU B 1 72 ? 17.031 -55.281 -18.344 1 48.66 72 GLU B N 1
ATOM 3698 C CA . GLU B 1 72 ? 16.344 -54.969 -19.594 1 48.66 72 GLU B CA 1
ATOM 3699 C C . GLU B 1 72 ? 15.586 -53.656 -19.5 1 48.66 72 GLU B C 1
ATOM 3701 O O . GLU B 1 72 ? 15.555 -52.875 -20.453 1 48.66 72 GLU B O 1
ATOM 3706 N N . GLN B 1 73 ? 14.953 -53.312 -18.359 1 43.97 73 GLN B N 1
ATOM 3707 C CA . GLN B 1 73 ? 14.383 -51.969 -18.141 1 43.97 73 GLN B CA 1
ATOM 3708 C C . GLN B 1 73 ? 15.477 -50.906 -18.078 1 43.97 73 GLN B C 1
ATOM 3710 O O . GLN B 1 73 ? 15.312 -49.812 -18.625 1 43.97 73 GLN B O 1
ATOM 3715 N N . GLN B 1 74 ? 16.578 -51.219 -17.484 1 41.84 74 GLN B N 1
ATOM 3716 C CA . GLN B 1 74 ? 17.719 -50.312 -17.516 1 41.84 74 GLN B CA 1
ATOM 3717 C C . GLN B 1 74 ? 18.266 -50.188 -18.938 1 41.84 74 GLN B C 1
ATOM 3719 O O . GLN B 1 74 ? 18.578 -49.062 -19.391 1 41.84 74 GLN B O 1
ATOM 3724 N N . LYS B 1 75 ? 18.547 -51.312 -19.641 1 44.53 75 LYS B N 1
ATOM 3725 C CA . LYS B 1 75 ? 18.953 -51.219 -21.047 1 44.53 75 LYS B CA 1
ATOM 3726 C C . LYS B 1 75 ? 17.875 -50.531 -21.891 1 44.53 75 LYS B C 1
ATOM 3728 O O . LYS B 1 75 ? 18.172 -49.688 -22.734 1 44.53 75 LYS B O 1
ATOM 3733 N N . SER B 1 76 ? 16.531 -50.938 -21.75 1 41.59 76 SER B N 1
ATOM 3734 C CA . SER B 1 76 ? 15.477 -50.188 -22.422 1 41.59 76 SER B CA 1
ATOM 3735 C C . SER B 1 76 ? 15.391 -48.781 -21.891 1 41.59 76 SER B C 1
ATOM 3737 O O . SER B 1 76 ? 15.156 -47.844 -22.672 1 41.59 76 SER B O 1
ATOM 3739 N N . THR B 1 77 ? 15.68 -48.5 -20.625 1 41.69 77 THR B N 1
ATOM 3740 C CA . THR B 1 77 ? 15.805 -47.156 -20.094 1 41.69 77 THR B CA 1
ATOM 3741 C C . THR B 1 77 ? 17.062 -46.469 -20.625 1 41.69 77 THR B C 1
ATOM 3743 O O . THR B 1 77 ? 17.031 -45.312 -21 1 41.69 77 THR B O 1
ATOM 3746 N N . LEU B 1 78 ? 18.156 -47.219 -20.609 1 41.47 78 LEU B N 1
ATOM 3747 C CA . LEU B 1 78 ? 19.359 -46.656 -21.203 1 41.47 78 LEU B CA 1
ATOM 3748 C C . LEU B 1 78 ? 19.188 -46.5 -22.703 1 41.47 78 LEU B C 1
ATOM 3750 O O . LEU B 1 78 ? 19.578 -45.469 -23.266 1 41.47 78 LEU B O 1
ATOM 3754 N N . LEU B 1 79 ? 18.75 -47.531 -23.484 1 40.84 79 LEU B N 1
ATOM 3755 C CA . LEU B 1 79 ? 18.438 -47.312 -24.891 1 40.84 79 LEU B CA 1
ATOM 3756 C C . LEU B 1 79 ? 17.375 -46.25 -25.078 1 40.84 79 LEU B C 1
ATOM 3758 O O . LEU B 1 79 ? 17.469 -45.406 -25.969 1 40.84 79 LEU B O 1
ATOM 3762 N N . ARG B 1 80 ? 16.219 -46.156 -24.281 1 39.88 80 ARG B N 1
ATOM 3763 C CA . ARG B 1 80 ? 15.297 -45 -24.25 1 39.88 80 ARG B CA 1
ATOM 3764 C C . ARG B 1 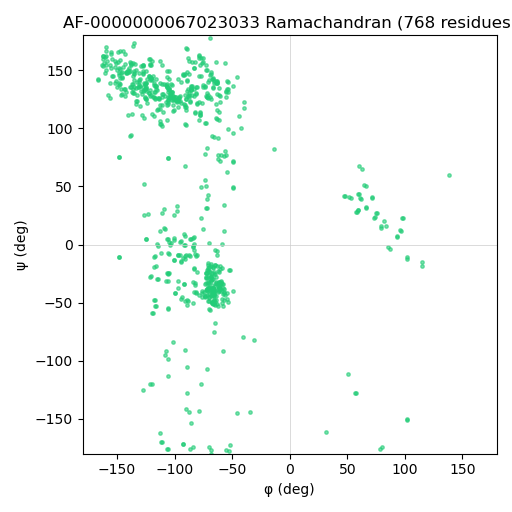80 ? 16.016 -43.75 -23.781 1 39.88 80 ARG B C 1
ATOM 3766 O O . ARG B 1 80 ? 15.789 -42.656 -24.328 1 39.88 80 ARG B O 1
ATOM 3773 N N . SER B 1 81 ? 16.938 -43.812 -22.953 1 40.16 81 SER B N 1
ATOM 3774 C CA . SER B 1 81 ? 17.812 -42.719 -22.594 1 40.16 81 SER B CA 1
ATOM 3775 C C . SER B 1 81 ? 18.734 -42.312 -23.734 1 40.16 81 SER B C 1
ATOM 3777 O O . SER B 1 81 ? 18.922 -41.156 -24.016 1 40.16 81 SER B O 1
ATOM 3779 N N . PHE B 1 82 ? 19.438 -43.312 -24.375 1 38.47 82 PHE B N 1
ATOM 3780 C CA . PHE B 1 82 ? 20.266 -43.031 -25.547 1 38.47 82 PHE B CA 1
ATOM 3781 C C . PHE B 1 82 ? 19.406 -42.531 -26.703 1 38.47 82 PHE B C 1
ATOM 3783 O O . PHE B 1 82 ? 19.75 -41.562 -27.375 1 38.47 82 PHE B O 1
ATOM 3790 N N . LEU B 1 83 ? 18.266 -43.188 -27.156 1 39.09 83 LEU B N 1
ATOM 3791 C CA . LEU B 1 83 ? 17.344 -42.625 -28.141 1 39.09 83 LEU B CA 1
ATOM 3792 C C . LEU B 1 83 ? 16.734 -41.312 -27.656 1 39.09 83 LEU B C 1
ATOM 3794 O O . LEU B 1 83 ? 16.531 -40.406 -28.438 1 39.09 83 LEU B O 1
ATOM 3798 N N . ILE B 1 84 ? 16.531 -41.125 -26.375 1 39.34 84 ILE B N 1
ATOM 3799 C CA . ILE B 1 84 ? 16.203 -39.844 -25.75 1 39.34 84 ILE B CA 1
ATOM 3800 C C . ILE B 1 84 ? 17.391 -38.906 -25.828 1 39.34 84 ILE B C 1
ATOM 3802 O O . ILE B 1 84 ? 17.234 -37.719 -26.141 1 39.34 84 ILE B O 1
ATOM 3806 N N . LEU B 1 85 ? 18.547 -39.375 -25.672 1 39.94 85 LEU B N 1
ATOM 3807 C CA . LEU B 1 85 ? 19.734 -38.531 -25.828 1 39.94 85 LEU B CA 1
ATOM 3808 C C . LEU B 1 85 ? 19.922 -38.125 -27.281 1 39.94 85 LEU B C 1
ATOM 3810 O O . LEU B 1 85 ? 20.266 -36.969 -27.562 1 39.94 85 LEU B O 1
ATOM 3814 N N . GLN B 1 86 ? 20.016 -38.969 -28.25 1 39.84 86 GLN B N 1
ATOM 3815 C CA . GLN B 1 86 ? 20.078 -38.562 -29.656 1 39.84 86 GLN B CA 1
ATOM 3816 C C . GLN B 1 86 ? 18.891 -37.656 -30.016 1 39.84 86 GLN B C 1
ATOM 3818 O O . GLN B 1 86 ? 19.062 -36.688 -30.766 1 39.84 86 GLN B O 1
ATOM 3823 N N . LYS B 1 87 ? 17.625 -37.938 -29.688 1 39.44 87 LYS B N 1
ATOM 3824 C CA . LYS B 1 87 ? 16.484 -37.031 -29.812 1 39.44 87 LYS B CA 1
ATOM 3825 C C . LYS B 1 87 ? 16.672 -35.812 -28.922 1 39.44 87 LYS B C 1
ATOM 3827 O O . LYS B 1 87 ? 16.109 -34.75 -29.188 1 39.44 87 LYS B O 1
ATOM 3832 N N . GLU B 1 88 ? 17.422 -35.75 -27.891 1 39.62 88 GLU B N 1
ATOM 3833 C CA . GLU B 1 88 ? 17.844 -34.656 -27.031 1 39.62 88 GLU B CA 1
ATOM 3834 C C . GLU B 1 88 ? 18.766 -33.688 -27.781 1 39.62 88 GLU B C 1
ATOM 3836 O O . GLU B 1 88 ? 18.641 -32.469 -27.656 1 39.62 88 GLU B O 1
ATOM 3841 N N . VAL B 1 89 ? 19.828 -34.219 -28.484 1 41.38 89 VAL B N 1
ATOM 3842 C CA . VAL B 1 89 ? 20.672 -33.312 -29.25 1 41.38 89 VAL B CA 1
ATOM 3843 C C . VAL B 1 89 ? 19.844 -32.531 -30.266 1 41.38 89 VAL B C 1
ATOM 3845 O O . VAL B 1 89 ? 20.016 -31.328 -30.453 1 41.38 89 VAL B O 1
ATOM 3848 N N . ILE B 1 90 ? 18.984 -33.094 -31.047 1 42.59 90 ILE B N 1
ATOM 3849 C CA . ILE B 1 90 ? 18.094 -32.406 -31.969 1 42.59 90 ILE B CA 1
ATOM 3850 C C . ILE B 1 90 ? 17.156 -31.484 -31.188 1 42.59 90 ILE B C 1
ATOM 3852 O O . ILE B 1 90 ? 16.906 -30.344 -31.578 1 42.59 90 ILE B O 1
ATOM 3856 N N . THR B 1 91 ? 16.672 -31.891 -30.047 1 44.78 91 THR B N 1
ATOM 3857 C CA . THR B 1 91 ? 15.781 -31.109 -29.188 1 44.78 91 THR B CA 1
ATOM 3858 C C . THR B 1 91 ? 16.531 -29.938 -28.547 1 44.78 91 THR B C 1
ATOM 3860 O O . THR B 1 91 ? 15.945 -28.875 -28.312 1 44.78 91 THR B O 1
ATOM 3863 N N . LEU B 1 92 ? 17.781 -30.094 -28.25 1 47.19 92 LEU B N 1
ATOM 3864 C CA . LEU B 1 92 ? 18.547 -28.984 -27.719 1 47.19 92 LEU B CA 1
ATOM 3865 C C . LEU B 1 92 ? 18.625 -27.828 -28.719 1 47.19 92 LEU B C 1
ATOM 3867 O O . LEU B 1 92 ? 18.578 -26.656 -28.328 1 47.19 92 LEU B O 1
ATOM 3871 N N . LYS B 1 93 ? 18.812 -28.156 -29.969 1 48.5 93 LYS B N 1
ATOM 3872 C CA . LYS B 1 93 ? 18.812 -27.094 -30.984 1 48.5 93 LYS B CA 1
ATOM 3873 C C . LYS B 1 93 ? 17.469 -26.375 -31.016 1 48.5 93 LYS B C 1
ATOM 3875 O O . LYS B 1 93 ? 17.406 -25.188 -31.297 1 48.5 93 LYS B O 1
ATOM 3880 N N . GLU B 1 94 ? 16.438 -27.125 -30.734 1 51.84 94 GLU B N 1
ATOM 3881 C CA . GLU B 1 94 ? 15.078 -26.609 -30.812 1 51.84 94 GLU B CA 1
ATOM 3882 C C . GLU B 1 94 ? 14.812 -25.594 -29.703 1 51.84 94 GLU B C 1
ATOM 3884 O O . GLU B 1 94 ? 13.953 -24.734 -29.828 1 51.84 94 GLU B O 1
ATOM 3889 N N . PHE B 1 95 ? 15.586 -25.734 -28.703 1 53.34 95 PHE B N 1
ATOM 3890 C CA . PHE B 1 95 ? 15.344 -24.844 -27.578 1 53.34 95 PHE B CA 1
ATOM 3891 C C . PHE B 1 95 ? 16.469 -23.812 -27.453 1 53.34 95 PHE B C 1
ATOM 3893 O O . PHE B 1 95 ? 16.828 -23.422 -26.344 1 53.34 95 PHE B O 1
ATOM 3900 N N . ALA B 1 96 ? 17.031 -23.484 -28.578 1 53.88 96 ALA B N 1
ATOM 3901 C CA . ALA B 1 96 ? 18.094 -22.5 -28.547 1 53.88 96 ALA B CA 1
ATOM 3902 C C . ALA B 1 96 ? 17.578 -21.141 -28.062 1 53.88 96 ALA B C 1
ATOM 3904 O O . ALA B 1 96 ? 16.547 -20.672 -28.531 1 53.88 96 ALA B O 1
ATOM 3905 N N . GLY B 1 97 ? 17.922 -20.766 -26.906 1 59.28 97 GLY B N 1
ATOM 3906 C CA . GLY B 1 97 ? 17.562 -19.516 -26.25 1 59.28 97 GLY B CA 1
ATOM 3907 C C . GLY B 1 97 ? 18.266 -18.312 -26.828 1 59.28 97 GLY B C 1
ATOM 3908 O O . GLY B 1 97 ? 19.328 -18.453 -27.453 1 59.28 97 GLY B O 1
ATOM 3909 N N . GLU B 1 98 ? 17.469 -17.281 -27.125 1 59.66 98 GLU B N 1
ATOM 3910 C CA . GLU B 1 98 ? 18.078 -15.984 -27.406 1 59.66 98 GLU B CA 1
ATOM 3911 C C . GLU B 1 98 ? 18.484 -15.289 -26.109 1 59.66 98 GLU B C 1
ATOM 3913 O O . GLU B 1 98 ? 17.75 -15.305 -25.125 1 59.66 98 GLU B O 1
ATOM 3918 N N . THR B 1 99 ? 19.672 -15.211 -25.797 1 50.34 99 THR B N 1
ATOM 3919 C CA . THR B 1 99 ? 20.125 -14.602 -24.562 1 50.34 99 THR B CA 1
ATOM 3920 C C . THR B 1 99 ? 19.812 -13.102 -24.547 1 50.34 99 THR B C 1
ATOM 3922 O O . THR B 1 99 ? 19.422 -12.555 -23.5 1 50.34 99 THR B O 1
ATOM 3925 N N . LYS B 1 100 ? 20.578 -12.258 -25.297 1 51.5 100 LYS B N 1
ATOM 3926 C CA . LYS B 1 100 ? 20.828 -10.891 -24.844 1 51.5 100 LYS B CA 1
ATOM 3927 C C . LYS B 1 100 ? 19.875 -9.898 -25.516 1 51.5 100 LYS B C 1
ATOM 3929 O O . LYS B 1 100 ? 20.297 -9.117 -26.375 1 51.5 100 LYS B O 1
ATOM 3934 N N . LYS B 1 101 ? 18.672 -10.297 -25.906 1 51.84 101 LYS B N 1
ATOM 3935 C CA . LYS B 1 101 ? 18 -9.094 -26.375 1 51.84 101 LYS B CA 1
ATOM 3936 C C . LYS B 1 101 ? 17.688 -8.148 -25.219 1 51.84 101 LYS B C 1
ATOM 3938 O O . LYS B 1 101 ? 17.469 -8.594 -24.094 1 51.84 101 LYS B O 1
ATOM 3943 N N . ASP B 1 102 ? 18.078 -6.887 -25.266 1 53 102 ASP B N 1
ATOM 3944 C CA . ASP B 1 102 ? 17.906 -5.777 -24.344 1 53 102 ASP B CA 1
ATOM 3945 C C . ASP B 1 102 ? 16.438 -5.645 -23.922 1 53 102 ASP B C 1
ATOM 3947 O O . ASP B 1 102 ? 15.672 -4.914 -24.547 1 53 102 ASP B O 1
ATOM 3951 N N . TYR B 1 103 ? 15.844 -6.754 -23.531 1 57.19 103 TYR B N 1
ATOM 3952 C CA . TYR B 1 103 ? 14.539 -6.496 -22.938 1 57.19 103 TYR B CA 1
ATOM 3953 C C . TYR B 1 103 ? 14.648 -5.5 -21.781 1 57.19 103 TYR B C 1
ATOM 3955 O O . TYR B 1 103 ? 15.32 -5.77 -20.781 1 57.19 103 TYR B O 1
ATOM 3963 N N . ASN B 1 104 ? 14.789 -4.203 -22.141 1 55.09 104 ASN B N 1
ATOM 3964 C CA . ASN B 1 104 ? 14.883 -3.105 -21.188 1 55.09 104 ASN B CA 1
ATOM 3965 C C . ASN B 1 104 ? 13.773 -3.186 -20.141 1 55.09 104 ASN B C 1
ATOM 3967 O O . ASN B 1 104 ? 12.688 -2.646 -20.328 1 55.09 104 ASN B O 1
ATOM 3971 N N . VAL B 1 105 ? 13.922 -4.18 -19.281 1 56.41 105 VAL B N 1
ATOM 3972 C CA . VAL B 1 105 ? 12.898 -4.418 -18.25 1 56.41 105 VAL B CA 1
ATOM 3973 C C . VAL B 1 105 ? 12.961 -3.318 -17.203 1 56.41 105 VAL B C 1
ATOM 3975 O O . VAL B 1 105 ? 12.312 -3.416 -16.156 1 56.41 105 VAL B O 1
ATOM 3978 N N . GLY B 1 106 ? 13.336 -2.178 -17.703 1 59.84 106 GLY B N 1
ATOM 3979 C CA . GLY B 1 106 ? 13.336 -1.097 -16.719 1 59.84 106 GLY B CA 1
ATOM 3980 C C . GLY B 1 106 ? 14.539 -1.114 -15.805 1 59.84 106 GLY B C 1
ATOM 3981 O O . GLY B 1 106 ? 15.492 -1.864 -16.031 1 59.84 106 GLY B O 1
ATOM 3982 N N . GLY B 1 107 ? 14.602 -0.265 -14.867 1 67.5 107 GLY B N 1
ATOM 3983 C CA . GLY B 1 107 ? 15.703 -0.117 -13.93 1 67.5 107 GLY B CA 1
ATOM 3984 C C . GLY B 1 107 ? 15.836 -1.29 -12.977 1 67.5 107 GLY B C 1
ATOM 3985 O O . GLY B 1 107 ? 14.883 -2.059 -12.797 1 67.5 107 GLY B O 1
ATOM 3986 N N . ARG B 1 108 ? 16.969 -1.63 -12.578 1 81.44 108 ARG B N 1
ATOM 3987 C CA . ARG B 1 108 ? 17.281 -2.676 -11.609 1 81.44 108 ARG B CA 1
ATOM 3988 C C . ARG B 1 108 ? 16.5 -2.469 -10.312 1 81.44 108 ARG B C 1
ATOM 3990 O O . ARG B 1 108 ? 16.391 -1.342 -9.828 1 81.44 108 ARG B O 1
ATOM 3997 N N . ILE B 1 109 ? 15.914 -3.533 -9.898 1 87.44 109 ILE B N 1
ATOM 3998 C CA . ILE B 1 109 ? 15.117 -3.467 -8.68 1 87.44 109 ILE B CA 1
ATOM 3999 C C . ILE B 1 109 ? 15.961 -3.918 -7.488 1 87.44 109 ILE B C 1
ATOM 4001 O O . ILE B 1 109 ? 16.547 -5.004 -7.508 1 87.44 109 ILE B O 1
ATOM 4005 N N . GLU B 1 110 ? 16.047 -3.1 -6.57 1 85.44 110 GLU B N 1
ATOM 4006 C CA . GLU B 1 110 ? 16.656 -3.475 -5.293 1 85.44 110 GLU B CA 1
ATOM 4007 C C . GLU B 1 110 ? 15.578 -3.756 -4.238 1 85.44 110 GLU B C 1
ATOM 4009 O O . GLU B 1 110 ? 14.914 -2.834 -3.764 1 85.44 110 GLU B O 1
ATOM 4014 N N . TRP B 1 111 ? 15.5 -4.953 -3.797 1 89.19 111 TRP B N 1
ATOM 4015 C CA . TRP B 1 111 ? 14.344 -5.414 -3.035 1 89.19 111 TRP B CA 1
ATOM 4016 C C . TRP B 1 111 ? 14.469 -5.023 -1.566 1 89.19 111 TRP B C 1
ATOM 4018 O O . TRP B 1 111 ? 13.547 -5.238 -0.78 1 89.19 111 TRP B O 1
ATOM 4028 N N . HIS B 1 112 ? 15.555 -4.453 -1.202 1 84.25 112 HIS B N 1
ATOM 4029 C CA . HIS B 1 112 ? 15.695 -4.07 0.197 1 84.25 112 HIS B CA 1
ATOM 4030 C C . HIS B 1 112 ? 14.602 -3.098 0.617 1 84.25 112 HIS B C 1
ATOM 4032 O O . HIS B 1 112 ? 14.086 -3.174 1.737 1 84.25 112 HIS B O 1
ATOM 4038 N N . ASN B 1 113 ? 14.148 -2.246 -0.313 1 87.38 113 ASN B N 1
ATOM 4039 C CA . ASN B 1 113 ? 13.125 -1.274 0.043 1 87.38 113 ASN B CA 1
ATOM 4040 C C . ASN B 1 113 ? 11.906 -1.385 -0.873 1 87.38 113 ASN B C 1
ATOM 4042 O O . ASN B 1 113 ? 11.039 -0.512 -0.866 1 87.38 113 ASN B O 1
ATOM 4046 N N . VAL B 1 114 ? 11.969 -2.355 -1.691 1 91.19 114 VAL B N 1
ATOM 4047 C CA . VAL B 1 114 ? 10.852 -2.551 -2.607 1 91.19 114 VAL B CA 1
ATOM 4048 C C . VAL B 1 114 ? 9.977 -3.703 -2.119 1 91.19 114 VAL B C 1
ATOM 4050 O O . VAL B 1 114 ? 10.492 -4.746 -1.707 1 91.19 114 VAL B O 1
ATOM 4053 N N . ASP B 1 115 ? 8.688 -3.484 -2.189 1 92.12 115 ASP B N 1
ATOM 4054 C CA . ASP B 1 115 ? 7.75 -4.5 -1.719 1 92.12 115 ASP B CA 1
ATOM 4055 C C . ASP B 1 115 ? 7.066 -5.203 -2.891 1 92.12 115 ASP B C 1
ATOM 4057 O O . ASP B 1 115 ? 6.672 -6.363 -2.779 1 92.12 115 ASP B O 1
ATOM 4061 N N . SER B 1 116 ? 6.891 -4.508 -3.928 1 94.75 116 SER B N 1
ATOM 4062 C CA . SER B 1 116 ? 6.172 -5.062 -5.07 1 94.75 116 SER B CA 1
ATOM 4063 C C . SER B 1 116 ? 6.641 -4.434 -6.375 1 94.75 116 SER B C 1
ATOM 4065 O O . SER B 1 116 ? 6.926 -3.236 -6.426 1 94.75 116 SER B O 1
ATOM 4067 N N . ALA B 1 117 ? 6.773 -5.242 -7.363 1 93.12 117 ALA B N 1
ATOM 4068 C CA . ALA B 1 117 ? 7.219 -4.801 -8.68 1 93.12 117 ALA B CA 1
ATOM 4069 C C . ALA B 1 117 ? 6.496 -5.562 -9.789 1 93.12 117 ALA B C 1
ATOM 4071 O O . ALA B 1 117 ? 5.906 -6.617 -9.539 1 93.12 117 ALA B O 1
ATOM 4072 N N . ARG B 1 118 ? 6.566 -5.031 -11.016 1 91.56 118 ARG B N 1
ATOM 4073 C CA . ARG B 1 118 ? 5.914 -5.633 -12.18 1 91.56 118 ARG B CA 1
ATOM 4074 C C . ARG B 1 118 ? 6.941 -6.074 -13.211 1 91.56 118 ARG B C 1
ATOM 4076 O O . ARG B 1 118 ? 7.938 -5.379 -13.445 1 91.56 118 ARG B O 1
ATOM 4083 N N . PHE B 1 119 ? 6.547 -7.234 -13.789 1 88.38 119 PHE B N 1
ATOM 4084 C CA . PHE B 1 119 ? 7.316 -7.75 -14.914 1 88.38 119 PHE B CA 1
ATOM 4085 C C . PHE B 1 119 ? 6.441 -7.902 -16.156 1 88.38 119 PHE B C 1
ATOM 4087 O O . PHE B 1 119 ? 5.262 -8.25 -16.047 1 88.38 119 PHE B O 1
ATOM 4094 N N . GLY B 1 120 ? 6.93 -7.602 -17.359 1 79.81 120 GLY B N 1
ATOM 4095 C CA . GLY B 1 120 ? 6.273 -8.094 -18.562 1 79.81 120 GLY B CA 1
ATOM 4096 C C . GLY B 1 120 ? 5.688 -6.988 -19.422 1 79.81 120 GLY B C 1
ATOM 4097 O O . GLY B 1 120 ? 5.402 -7.195 -20.594 1 79.81 120 GLY B O 1
ATOM 4098 N N . ASP B 1 121 ? 5.52 -5.711 -18.938 1 73.62 121 ASP B N 1
ATOM 4099 C CA . ASP B 1 121 ? 4.77 -4.676 -19.656 1 73.62 121 ASP B CA 1
ATOM 4100 C C . ASP B 1 121 ? 5.273 -4.516 -21.078 1 73.62 121 ASP B C 1
ATOM 4102 O O . ASP B 1 121 ? 4.484 -4.273 -22 1 73.62 121 ASP B O 1
ATOM 4106 N N . CYS B 1 122 ? 6.438 -4.926 -21.25 1 75.5 122 CYS B N 1
ATOM 4107 C CA . CYS B 1 122 ? 6.973 -4.586 -22.562 1 75.5 122 CYS B CA 1
ATOM 4108 C C . CYS B 1 122 ? 7.215 -5.84 -23.406 1 75.5 122 CYS B C 1
ATOM 4110 O O . CYS B 1 122 ? 7.426 -5.754 -24.609 1 75.5 122 CYS B O 1
ATOM 4112 N N . PHE B 1 123 ? 6.945 -7.012 -22.875 1 83.06 123 PHE B N 1
ATOM 4113 C CA . PHE B 1 123 ? 7.383 -8.141 -23.688 1 83.06 123 PHE B CA 1
ATOM 4114 C C . PHE B 1 123 ? 6.441 -9.328 -23.5 1 83.06 123 PHE B C 1
ATOM 4116 O O . PHE B 1 123 ? 6.453 -10.266 -24.312 1 83.06 123 PHE B O 1
ATOM 4123 N N . LEU B 1 124 ? 5.59 -9.273 -22.578 1 91.38 124 LEU B N 1
ATOM 4124 C CA . LEU B 1 124 ? 4.656 -10.375 -22.375 1 91.38 124 LEU B CA 1
ATOM 4125 C C . LEU B 1 124 ? 3.361 -10.133 -23.141 1 91.38 124 LEU B C 1
ATOM 4127 O O . LEU B 1 124 ? 2.939 -8.992 -23.312 1 91.38 124 LEU B O 1
ATOM 4131 N N . THR B 1 125 ? 2.801 -11.188 -23.594 1 92.31 125 THR B N 1
ATOM 4132 C CA . THR B 1 125 ? 1.55 -11.094 -24.344 1 92.31 125 THR B CA 1
ATOM 4133 C C . THR B 1 125 ? 0.433 -11.836 -23.609 1 92.31 125 THR B C 1
ATOM 4135 O O . THR B 1 125 ? -0.676 -11.32 -23.469 1 92.31 125 THR B O 1
ATOM 4138 N N . GLU B 1 126 ? 0.731 -13.031 -23.203 1 94.56 126 GLU B N 1
ATOM 4139 C CA . GLU B 1 126 ? -0.217 -13.867 -22.484 1 94.56 126 GLU B CA 1
ATOM 4140 C C . GLU B 1 126 ? 0.5 -14.781 -21.5 1 94.56 126 GLU B C 1
ATOM 4142 O O . GLU B 1 126 ? 0.592 -15.992 -21.719 1 94.56 126 GLU B O 1
ATOM 4147 N N . PRO B 1 127 ? 0.917 -14.148 -20.406 1 96.5 127 PRO B N 1
ATOM 4148 C CA . PRO B 1 127 ? 1.649 -14.969 -19.438 1 96.5 127 PRO B CA 1
ATOM 4149 C C . PRO B 1 127 ? 0.789 -16.078 -18.844 1 96.5 127 PRO B C 1
ATOM 4151 O O . PRO B 1 127 ? -0.385 -15.859 -18.531 1 96.5 127 PRO B O 1
ATOM 4154 N N . THR B 1 128 ? 1.396 -17.25 -18.672 1 95.81 128 THR B N 1
ATOM 4155 C CA . THR B 1 128 ? 0.623 -18.406 -18.203 1 95.81 128 THR B CA 1
ATOM 4156 C C . THR B 1 128 ? 1.188 -18.953 -16.906 1 95.81 128 THR B C 1
ATOM 4158 O O . THR B 1 128 ? 0.477 -19.609 -16.141 1 95.81 128 THR B O 1
ATOM 4161 N N . SER B 1 129 ? 2.482 -18.75 -16.719 1 97.12 129 SER B N 1
ATOM 4162 C CA . SER B 1 129 ? 3.107 -19.219 -15.484 1 97.12 129 SER B CA 1
ATOM 4163 C C . SER B 1 129 ? 4.293 -18.344 -15.094 1 97.12 129 SER B C 1
ATOM 4165 O O . SER B 1 129 ? 4.902 -17.688 -15.953 1 97.12 129 SER B O 1
ATOM 4167 N N . ALA B 1 130 ? 4.488 -18.281 -13.844 1 97.81 130 ALA B N 1
ATOM 4168 C CA . ALA B 1 130 ? 5.672 -17.641 -13.273 1 97.81 130 ALA B CA 1
ATOM 4169 C C . ALA B 1 130 ? 6.16 -18.391 -12.039 1 97.81 130 ALA B C 1
ATOM 4171 O O . ALA B 1 130 ? 5.371 -18.719 -11.148 1 97.81 130 ALA B O 1
ATOM 4172 N N . LEU B 1 131 ? 7.48 -18.719 -12.078 1 97.88 131 LEU B N 1
ATOM 4173 C CA . LEU B 1 131 ? 8.094 -19.438 -10.961 1 97.88 131 LEU B CA 1
ATOM 4174 C C . LEU B 1 131 ? 9.305 -18.688 -10.43 1 97.88 131 LEU B C 1
ATOM 4176 O O . LEU B 1 131 ? 10.117 -18.188 -11.203 1 97.88 131 LEU B O 1
ATOM 4180 N N . ILE B 1 132 ? 9.352 -18.609 -9.172 1 96.25 132 ILE B N 1
ATOM 4181 C CA . ILE B 1 132 ? 10.562 -18.125 -8.531 1 96.25 132 ILE B CA 1
ATOM 4182 C C . ILE B 1 132 ? 11.492 -19.297 -8.227 1 96.25 132 ILE B C 1
ATOM 4184 O O . ILE B 1 132 ? 11.148 -20.172 -7.434 1 96.25 132 ILE B O 1
ATOM 4188 N N . LEU B 1 133 ? 12.594 -19.203 -8.828 1 96.25 133 LEU B N 1
ATOM 4189 C CA . LEU B 1 133 ? 13.523 -20.312 -8.688 1 96.25 133 LEU B CA 1
ATOM 4190 C C . LEU B 1 133 ? 14.43 -20.125 -7.48 1 96.25 133 LEU B C 1
ATOM 4192 O O . LEU B 1 133 ? 14.469 -19.031 -6.898 1 96.25 133 LEU B O 1
ATOM 4196 N N . SER B 1 134 ? 15.18 -21.125 -7.062 1 91.44 134 SER B N 1
ATOM 4197 C CA . SER B 1 134 ? 16.016 -21.109 -5.863 1 91.44 134 SER B CA 1
ATOM 4198 C C . SER B 1 134 ? 17.172 -20.125 -6.004 1 91.44 134 SER B C 1
ATOM 4200 O O . SER B 1 134 ? 17.672 -19.609 -5.004 1 91.44 134 SER B O 1
ATOM 4202 N N . ASN B 1 135 ? 17.594 -19.938 -7.207 1 91.06 135 ASN B N 1
ATOM 4203 C CA . ASN B 1 135 ? 18.672 -19 -7.441 1 91.06 135 ASN B CA 1
ATOM 4204 C C . ASN B 1 135 ? 18.156 -17.562 -7.594 1 91.06 135 ASN B C 1
ATOM 4206 O O . ASN B 1 135 ? 18.891 -16.688 -8.039 1 91.06 135 ASN B O 1
ATOM 4210 N N . PHE B 1 136 ? 16.875 -17.328 -7.406 1 91.5 136 PHE B N 1
ATOM 4211 C CA . PHE B 1 136 ? 16.203 -16.047 -7.391 1 91.5 136 PHE B CA 1
ATOM 4212 C C . PHE B 1 136 ? 15.961 -15.547 -8.812 1 91.5 136 PHE B C 1
ATOM 4214 O O . PHE B 1 136 ? 15.656 -14.367 -9.016 1 91.5 136 PHE B O 1
ATOM 4221 N N . ASN B 1 137 ? 16.125 -16.469 -9.719 1 93.62 137 ASN B N 1
ATOM 4222 C CA . ASN B 1 137 ? 15.633 -16.156 -11.055 1 93.62 137 ASN B CA 1
ATOM 4223 C C . ASN B 1 137 ? 14.133 -16.422 -11.18 1 93.62 137 ASN B C 1
ATOM 4225 O O . ASN B 1 137 ? 13.562 -17.203 -10.406 1 93.62 137 ASN B O 1
ATOM 4229 N N . ILE B 1 138 ? 13.586 -15.75 -12.117 1 95.62 138 ILE B N 1
ATOM 4230 C CA . ILE B 1 138 ? 12.156 -15.906 -12.367 1 95.62 138 ILE B CA 1
ATOM 4231 C C . ILE B 1 138 ? 11.93 -16.531 -13.742 1 95.62 138 ILE B C 1
ATOM 4233 O O . ILE B 1 138 ? 12.398 -16 -14.758 1 95.62 138 ILE B O 1
ATOM 4237 N N . PHE B 1 139 ? 11.375 -17.672 -13.711 1 96.88 139 PHE B N 1
ATOM 4238 C CA . PHE B 1 139 ? 10.938 -18.328 -14.945 1 96.88 139 PHE B CA 1
ATOM 4239 C C . PHE B 1 139 ? 9.539 -17.859 -15.336 1 96.88 139 PHE B C 1
ATOM 4241 O O . PHE B 1 139 ? 8.641 -17.781 -14.492 1 96.88 139 PHE B O 1
ATOM 4248 N N . ILE B 1 140 ? 9.336 -17.516 -16.594 1 96.75 140 ILE B N 1
ATOM 4249 C CA . ILE B 1 140 ? 8.031 -17.094 -17.094 1 96.75 140 ILE B CA 1
ATOM 4250 C C . ILE B 1 140 ? 7.711 -17.828 -18.391 1 96.75 140 ILE B C 1
ATOM 4252 O O . ILE B 1 140 ? 8.555 -17.938 -19.281 1 96.75 140 ILE B O 1
ATOM 4256 N N . SER B 1 141 ? 6.559 -18.422 -18.438 1 96.75 141 SER B N 1
ATOM 4257 C CA . SER B 1 141 ? 6.055 -18.953 -19.703 1 96.75 141 SER B CA 1
ATOM 4258 C C . SER B 1 141 ? 4.957 -18.062 -20.266 1 96.75 141 SER B C 1
ATOM 4260 O O . SER B 1 141 ? 4.137 -17.531 -19.531 1 96.75 141 SER B O 1
ATOM 4262 N N . ASP B 1 142 ? 4.93 -17.922 -21.438 1 94.94 142 ASP B N 1
ATOM 4263 C CA . ASP B 1 142 ? 3.957 -17.141 -22.203 1 94.94 142 ASP B CA 1
ATOM 4264 C C . ASP B 1 142 ? 3.406 -17.938 -23.375 1 94.94 142 ASP B C 1
ATOM 4266 O O . ASP B 1 142 ? 4.168 -18.531 -24.141 1 94.94 142 ASP B O 1
ATOM 4270 N N . ASN B 1 143 ? 2.201 -17.875 -23.531 1 91.62 143 ASN B N 1
ATOM 4271 C CA . ASN B 1 143 ? 1.518 -18.672 -24.531 1 91.62 143 ASN B CA 1
ATOM 4272 C C . ASN B 1 143 ? 2.045 -18.375 -25.938 1 91.62 143 ASN B C 1
ATOM 4274 O O . ASN B 1 143 ? 2.15 -19.281 -26.766 1 91.62 143 ASN B O 1
ATOM 4278 N N . ASN B 1 144 ? 2.416 -17.188 -26.172 1 87.69 144 ASN B N 1
ATOM 4279 C CA . ASN B 1 144 ? 2.787 -16.766 -27.516 1 87.69 144 ASN B CA 1
ATOM 4280 C C . ASN B 1 144 ? 4.262 -16.391 -27.609 1 87.69 144 ASN B C 1
ATOM 4282 O O . ASN B 1 144 ? 4.918 -16.641 -28.625 1 87.69 144 ASN B O 1
ATOM 4286 N N . ALA B 1 145 ? 4.781 -15.914 -26.5 1 89 145 ALA B N 1
ATOM 4287 C CA . ALA B 1 145 ? 6.117 -15.328 -26.547 1 89 145 ALA B CA 1
ATOM 4288 C C . ALA B 1 145 ? 7.18 -16.359 -26.172 1 89 145 ALA B C 1
ATOM 4290 O O . ALA B 1 145 ? 8.367 -16.156 -26.438 1 89 145 ALA B O 1
ATOM 4291 N N . GLY B 1 146 ? 6.785 -17.438 -25.609 1 93.06 146 GLY B N 1
ATOM 4292 C CA . GLY B 1 146 ? 7.75 -18.469 -25.266 1 93.06 146 GLY B CA 1
ATOM 4293 C C . GLY B 1 146 ? 8.125 -18.484 -23.797 1 93.06 146 GLY B C 1
ATOM 4294 O O . GLY B 1 146 ? 7.289 -18.219 -22.938 1 93.06 146 GLY B O 1
ATOM 4295 N N . LEU B 1 147 ? 9.352 -18.938 -23.594 1 95.44 147 LEU B N 1
ATOM 4296 C CA . LEU B 1 147 ? 9.852 -19.047 -22.219 1 95.44 147 LEU B CA 1
ATOM 4297 C C . LEU B 1 147 ? 10.867 -17.953 -21.922 1 95.44 147 LEU B C 1
ATOM 4299 O O . LEU B 1 147 ? 11.711 -17.641 -22.781 1 95.44 147 LEU B O 1
ATOM 4303 N N . PHE B 1 148 ? 10.711 -17.438 -20.75 1 93.75 148 PHE B N 1
ATOM 4304 C CA . PHE B 1 148 ? 11.609 -16.359 -20.344 1 93.75 148 PHE B CA 1
ATOM 4305 C C . PHE B 1 148 ? 12.266 -16.672 -19 1 93.75 148 PHE B C 1
ATOM 4307 O O . PHE B 1 148 ? 11.656 -17.312 -18.141 1 93.75 148 PHE B O 1
ATOM 4314 N N . LEU B 1 149 ? 13.5 -16.172 -18.922 1 93.88 149 LEU B N 1
ATOM 4315 C CA . LEU B 1 149 ? 14.219 -16.172 -17.656 1 93.88 149 LEU B CA 1
ATOM 4316 C C . LEU B 1 149 ? 14.711 -14.781 -17.297 1 93.88 149 LEU B C 1
ATOM 4318 O O . LEU B 1 149 ? 15.367 -14.125 -18.109 1 93.88 149 LEU B O 1
ATOM 4322 N N . PHE B 1 150 ? 14.336 -14.398 -16.094 1 91.88 150 PHE B N 1
ATOM 4323 C CA . PHE B 1 150 ? 14.766 -13.102 -15.578 1 91.88 150 PHE B CA 1
ATOM 4324 C C . PHE B 1 150 ? 15.383 -13.258 -14.188 1 91.88 150 PHE B C 1
ATOM 4326 O O . PHE B 1 150 ? 15.078 -14.211 -13.469 1 91.88 150 PHE B O 1
ATOM 4333 N N . SER B 1 151 ? 16.25 -12.312 -13.93 1 90.25 151 SER B N 1
ATOM 4334 C CA . SER B 1 151 ? 16.641 -12.211 -12.523 1 90.25 151 SER B CA 1
ATOM 4335 C C . SER B 1 151 ? 15.539 -11.555 -11.695 1 90.25 151 SER B C 1
ATOM 4337 O O . SER B 1 151 ? 14.703 -10.82 -12.227 1 90.25 151 SER B O 1
ATOM 4339 N N . ILE B 1 152 ? 15.562 -11.742 -10.461 1 91.25 152 ILE B N 1
ATOM 4340 C CA . ILE B 1 152 ? 14.57 -11.148 -9.562 1 91.25 152 ILE B CA 1
ATOM 4341 C C . ILE B 1 152 ? 14.703 -9.633 -9.578 1 91.25 152 ILE B C 1
ATOM 4343 O O . ILE B 1 152 ? 13.789 -8.914 -9.164 1 91.25 152 ILE B O 1
ATOM 4347 N N . HIS B 1 153 ? 15.891 -9.172 -10.07 1 88.38 153 HIS B N 1
ATOM 4348 C CA . HIS B 1 153 ? 16.156 -7.742 -10.148 1 88.38 153 HIS B CA 1
ATOM 4349 C C . HIS B 1 153 ? 15.742 -7.172 -11.5 1 88.38 153 HIS B C 1
ATOM 4351 O O . HIS B 1 153 ? 16.125 -6.051 -11.852 1 88.38 153 HIS B O 1
ATOM 4357 N N . SER B 1 154 ? 15.062 -7.957 -12.297 1 86.56 154 SER B N 1
ATOM 4358 C CA . SER B 1 154 ? 14.438 -7.559 -13.555 1 86.56 154 SER B CA 1
ATOM 4359 C C . SER B 1 154 ? 15.453 -7.551 -14.695 1 86.56 154 SER B C 1
ATOM 4361 O O . SER B 1 154 ? 15.227 -6.91 -15.719 1 86.56 154 SER B O 1
ATOM 4363 N N . GLU B 1 155 ? 16.453 -8.203 -14.5 1 84.94 155 GLU B N 1
ATOM 4364 C CA . GLU B 1 155 ? 17.422 -8.344 -15.578 1 84.94 155 GLU B CA 1
ATOM 4365 C C . GLU B 1 155 ? 17.094 -9.531 -16.469 1 84.94 155 GLU B C 1
ATOM 4367 O O . GLU B 1 155 ? 16.844 -10.633 -15.992 1 84.94 155 GLU B O 1
ATOM 4372 N N . PHE B 1 156 ? 17.156 -9.305 -17.75 1 88.31 156 PHE B N 1
ATOM 4373 C CA . PHE B 1 156 ? 16.891 -10.367 -18.719 1 88.31 156 PHE B CA 1
ATOM 4374 C C . PHE B 1 156 ? 18.047 -11.352 -18.766 1 88.31 156 PHE B C 1
ATOM 4376 O O . PHE B 1 156 ? 19.203 -10.953 -18.844 1 88.31 156 PHE B O 1
ATOM 4383 N N . ILE B 1 157 ? 17.719 -12.562 -18.781 1 89.31 157 ILE B N 1
ATOM 4384 C CA . ILE B 1 157 ? 18.766 -13.586 -18.797 1 89.31 157 ILE B CA 1
ATOM 4385 C C . ILE B 1 157 ? 18.672 -14.375 -20.109 1 89.31 157 ILE B C 1
ATOM 4387 O O . ILE B 1 157 ? 19.656 -14.461 -20.859 1 89.31 157 ILE B O 1
ATOM 4391 N N . ARG B 1 158 ? 17.438 -14.891 -20.375 1 90.19 158 ARG B N 1
ATOM 4392 C CA . ARG B 1 158 ? 17.344 -15.781 -21.516 1 90.19 158 ARG B CA 1
ATOM 4393 C C . ARG B 1 158 ? 15.898 -15.898 -22 1 90.19 158 ARG B C 1
ATOM 4395 O O . ARG B 1 158 ? 14.961 -15.828 -21.203 1 90.19 158 ARG B O 1
ATOM 4402 N N . LYS B 1 159 ? 15.781 -16.078 -23.25 1 90.69 159 LYS B N 1
ATOM 4403 C CA . LYS B 1 159 ? 14.5 -16.391 -23.891 1 90.69 159 LYS B CA 1
ATOM 4404 C C . LYS B 1 159 ? 14.609 -17.625 -24.766 1 90.69 159 LYS B C 1
ATOM 4406 O O . LYS B 1 159 ? 15.594 -17.797 -25.484 1 90.69 159 LYS B O 1
ATOM 4411 N N . VAL B 1 160 ? 13.625 -18.516 -24.672 1 91.88 160 VAL B N 1
ATOM 4412 C CA . VAL B 1 160 ? 13.602 -19.719 -25.5 1 91.88 160 VAL B CA 1
ATOM 4413 C C . VAL B 1 160 ? 12.281 -19.781 -26.281 1 91.88 160 VAL B C 1
ATOM 4415 O O . VAL B 1 160 ? 11.203 -19.672 -25.688 1 91.88 160 VAL B O 1
ATOM 4418 N N . THR B 1 161 ? 12.438 -19.828 -27.516 1 87.94 161 THR B N 1
ATOM 4419 C CA . THR B 1 161 ? 11.289 -20.016 -28.391 1 87.94 161 THR B CA 1
ATOM 4420 C C . THR B 1 161 ? 11.586 -21.047 -29.469 1 87.94 161 THR B C 1
ATOM 4422 O O . THR B 1 161 ? 12.75 -21.297 -29.812 1 87.94 161 THR B O 1
ATOM 4425 N N . ASN B 1 162 ? 10.492 -21.766 -29.828 1 84 162 ASN B N 1
ATOM 4426 C CA . ASN B 1 162 ? 10.594 -22.766 -30.891 1 84 162 ASN B CA 1
ATOM 4427 C C . ASN B 1 162 ? 9.297 -22.859 -31.688 1 84 162 ASN B C 1
ATOM 4429 O O . ASN B 1 162 ? 8.211 -22.906 -31.109 1 84 162 ASN B O 1
ATOM 4433 N N . SER B 1 163 ? 9.492 -22.875 -33 1 82.75 163 SER B N 1
ATOM 4434 C CA . SER B 1 163 ? 8.312 -22.953 -33.844 1 82.75 163 SER B CA 1
ATOM 4435 C C . SER B 1 163 ? 7.625 -24.297 -33.719 1 82.75 163 SER B C 1
ATOM 4437 O O . SER B 1 163 ? 6.453 -24.453 -34.062 1 82.75 163 SER B O 1
ATOM 4439 N N . ASN B 1 164 ? 8.312 -25.25 -33.188 1 85.25 164 ASN B N 1
ATOM 4440 C CA . ASN B 1 164 ? 7.758 -26.594 -33.094 1 85.25 164 ASN B CA 1
ATOM 4441 C C . ASN B 1 164 ? 7.008 -26.797 -31.766 1 85.25 164 ASN B C 1
ATOM 4443 O O . ASN B 1 164 ? 6.547 -27.906 -31.469 1 85.25 164 ASN B O 1
ATOM 4447 N N . TRP B 1 165 ? 6.977 -25.859 -30.984 1 87.31 165 TRP B N 1
ATOM 4448 C CA . TRP B 1 165 ? 6.176 -25.984 -29.766 1 87.31 165 TRP B CA 1
ATOM 4449 C C . TRP B 1 165 ? 5.223 -24.797 -29.625 1 87.31 165 TRP B C 1
ATOM 4451 O O . TRP B 1 165 ? 5.441 -23.75 -30.219 1 87.31 165 TRP B O 1
ATOM 4461 N N . LYS B 1 166 ? 4.133 -25.016 -28.922 1 87.5 166 LYS B N 1
ATOM 4462 C CA . LYS B 1 166 ? 3.207 -23.922 -28.656 1 87.5 166 LYS B CA 1
ATOM 4463 C C . LYS B 1 166 ? 2.49 -24.109 -27.328 1 87.5 166 LYS B C 1
ATOM 4465 O O . LYS B 1 166 ? 2.561 -25.188 -26.734 1 87.5 166 LYS B O 1
ATOM 4470 N N . TRP B 1 167 ? 2.027 -23.078 -26.781 1 89.5 167 TRP B N 1
ATOM 4471 C CA . TRP B 1 167 ? 1.137 -23 -25.625 1 89.5 167 TRP B CA 1
ATOM 4472 C C . TRP B 1 167 ? 1.821 -23.547 -24.375 1 89.5 167 TRP B C 1
ATOM 4474 O O . TRP B 1 167 ? 1.26 -24.391 -23.656 1 89.5 167 TRP B O 1
ATOM 4484 N N . PRO B 1 168 ? 2.998 -23.062 -24.109 1 94.19 168 PRO B N 1
ATOM 4485 C CA . PRO B 1 168 ? 3.553 -23.438 -22.797 1 94.19 168 PRO B CA 1
ATOM 4486 C C . PRO B 1 168 ? 2.693 -22.953 -21.625 1 94.19 168 PRO B C 1
ATOM 4488 O O . PRO B 1 168 ? 2.326 -21.781 -21.562 1 94.19 168 PRO B O 1
ATOM 4491 N N . GLN B 1 169 ? 2.359 -23.859 -20.703 1 92.12 169 GLN B N 1
ATOM 4492 C CA . GLN B 1 169 ? 1.52 -23.516 -19.562 1 92.12 169 GLN B CA 1
ATOM 4493 C C . GLN B 1 169 ? 1.758 -24.453 -18.391 1 92.12 169 GLN B C 1
ATOM 4495 O O . GLN B 1 169 ? 2.445 -25.469 -18.531 1 92.12 169 GLN B O 1
ATOM 4500 N N . ALA B 1 170 ? 1.31 -24.109 -17.281 1 94.44 170 ALA B N 1
ATOM 4501 C CA . ALA B 1 170 ? 1.311 -24.953 -16.094 1 94.44 170 ALA B CA 1
ATOM 4502 C C . ALA B 1 170 ? 2.732 -25.344 -15.703 1 94.44 170 ALA B C 1
ATOM 4504 O O . ALA B 1 170 ? 3.072 -26.531 -15.703 1 94.44 170 ALA B O 1
ATOM 4505 N N . ALA B 1 171 ? 3.459 -24.438 -15.305 1 97.38 171 ALA B N 1
ATOM 4506 C CA . ALA B 1 171 ? 4.832 -24.719 -14.891 1 97.38 171 ALA B CA 1
ATOM 4507 C C . ALA B 1 171 ? 4.902 -25.062 -13.406 1 97.38 171 ALA B C 1
ATOM 4509 O O . ALA B 1 171 ? 4.113 -24.547 -12.609 1 97.38 171 ALA B O 1
ATOM 4510 N N . ALA B 1 172 ? 5.828 -25.891 -13.078 1 97.19 172 ALA B N 1
ATOM 4511 C CA . ALA B 1 172 ? 6.059 -26.281 -11.688 1 97.19 172 ALA B CA 1
ATOM 4512 C C . ALA B 1 172 ? 7.531 -26.578 -11.445 1 97.19 172 ALA B C 1
ATOM 4514 O O . ALA B 1 172 ? 8.266 -26.938 -12.367 1 97.19 172 ALA B O 1
ATOM 4515 N N . ILE B 1 173 ? 7.895 -26.375 -10.266 1 95.69 173 ILE B N 1
ATOM 4516 C CA . ILE B 1 173 ? 9.258 -26.719 -9.875 1 95.69 173 ILE B CA 1
ATOM 4517 C C . ILE B 1 173 ? 9.336 -28.188 -9.5 1 95.69 173 ILE B C 1
ATOM 4519 O O . ILE B 1 173 ? 8.516 -28.688 -8.719 1 95.69 173 ILE B O 1
ATOM 4523 N N . TYR B 1 174 ? 10.234 -28.75 -10.086 1 91.75 174 TYR B N 1
ATOM 4524 C CA . TYR B 1 174 ? 10.469 -30.172 -9.836 1 91.75 174 TYR B CA 1
ATOM 4525 C C . TYR B 1 174 ? 11.727 -30.375 -9.008 1 91.75 174 TYR B C 1
ATOM 4527 O O . TYR B 1 174 ? 12.367 -29.406 -8.578 1 91.75 174 TYR B O 1
ATOM 4535 N N . GLU B 1 175 ? 12.125 -31.594 -8.773 1 83.25 175 GLU B N 1
ATOM 4536 C CA . GLU B 1 175 ? 13.281 -31.953 -7.961 1 83.25 175 GLU B CA 1
ATOM 4537 C C . GLU B 1 175 ? 14.539 -31.25 -8.453 1 83.25 175 GLU B C 1
ATOM 4539 O O . GLU B 1 175 ? 14.758 -31.109 -9.656 1 83.25 175 GLU B O 1
ATOM 4544 N N . ASN B 1 176 ? 15.352 -30.812 -7.496 1 81.56 176 ASN B N 1
ATOM 4545 C CA . ASN B 1 176 ? 16.641 -30.188 -7.77 1 81.56 176 ASN B CA 1
ATOM 4546 C C . ASN B 1 176 ? 16.484 -28.938 -8.625 1 81.56 176 ASN B C 1
ATOM 4548 O O . ASN B 1 176 ? 17.234 -28.734 -9.578 1 81.56 176 ASN B O 1
ATOM 4552 N N . ASN B 1 177 ? 15.391 -28.266 -8.523 1 86.06 177 ASN B N 1
ATOM 4553 C CA . ASN B 1 177 ? 15.125 -26.969 -9.117 1 86.06 177 ASN B CA 1
ATOM 4554 C C . ASN B 1 177 ? 14.922 -27.062 -10.625 1 86.06 177 ASN B C 1
ATOM 4556 O O . ASN B 1 177 ? 15.227 -26.125 -11.367 1 86.06 177 ASN B O 1
ATOM 4560 N N . LYS B 1 178 ? 14.562 -28.219 -11.047 1 93.94 178 LYS B N 1
ATOM 4561 C CA . LYS B 1 178 ? 14.18 -28.344 -12.445 1 93.94 178 LYS B CA 1
ATOM 4562 C C . LYS B 1 178 ? 12.789 -27.781 -12.695 1 93.94 178 LYS B C 1
ATOM 4564 O O . LYS B 1 178 ? 11.969 -27.703 -11.781 1 93.94 178 LYS B O 1
ATOM 4569 N N . ILE B 1 179 ? 12.602 -27.422 -13.914 1 96.75 179 ILE B N 1
ATOM 4570 C CA . ILE B 1 179 ? 11.344 -26.797 -14.289 1 96.75 179 ILE B CA 1
ATOM 4571 C C . ILE B 1 179 ? 10.539 -27.734 -15.188 1 96.75 179 ILE B C 1
ATOM 4573 O O . ILE B 1 179 ? 11.078 -28.281 -16.156 1 96.75 179 ILE B O 1
ATOM 4577 N N . LEU B 1 180 ? 9.359 -27.938 -14.867 1 97.31 180 LEU B N 1
ATOM 4578 C CA . LEU B 1 180 ? 8.438 -28.688 -15.711 1 97.31 180 LEU B CA 1
ATOM 4579 C C . LEU B 1 180 ? 7.422 -27.766 -16.375 1 97.31 180 LEU B C 1
ATOM 4581 O O . LEU B 1 180 ? 6.871 -26.875 -15.719 1 97.31 180 LEU B O 1
ATOM 4585 N N . VAL B 1 181 ? 7.211 -27.984 -17.625 1 96.62 181 VAL B N 1
ATOM 4586 C CA . VAL B 1 181 ? 6.25 -27.172 -18.359 1 96.62 181 VAL B CA 1
ATOM 4587 C C . VAL B 1 181 ? 5.422 -28.047 -19.281 1 96.62 181 VAL B C 1
ATOM 4589 O O . VAL B 1 181 ? 5.961 -28.922 -19.953 1 96.62 181 VAL B O 1
ATOM 4592 N N . SER B 1 182 ? 4.176 -27.797 -19.281 1 94.94 182 SER B N 1
ATOM 4593 C CA . SER B 1 182 ? 3.301 -28.453 -20.234 1 94.94 182 SER B CA 1
ATOM 4594 C C . SER B 1 182 ? 3.236 -27.672 -21.547 1 94.94 182 SER B C 1
ATOM 4596 O O . SER B 1 182 ? 3.006 -26.469 -21.547 1 94.94 182 SER B O 1
ATOM 4598 N N . MET B 1 183 ? 3.451 -28.344 -22.625 1 92.12 183 MET B N 1
ATOM 4599 C CA . MET B 1 183 ? 3.385 -27.641 -23.906 1 92.12 183 MET B CA 1
ATOM 4600 C C . MET B 1 183 ? 3.043 -28.609 -25.031 1 92.12 183 MET B C 1
ATOM 4602 O O . MET B 1 183 ? 3.174 -29.828 -24.891 1 92.12 183 MET B O 1
ATOM 4606 N N . MET B 1 184 ? 2.549 -28.031 -26.109 1 89.56 184 MET B N 1
ATOM 4607 C CA . MET B 1 184 ? 2.289 -28.797 -27.328 1 89.56 184 MET B CA 1
ATOM 4608 C C . MET B 1 184 ? 3.521 -28.812 -28.219 1 89.56 184 MET B C 1
ATOM 4610 O O . MET B 1 184 ? 4.133 -27.781 -28.469 1 89.56 184 MET B O 1
ATOM 4614 N N . ILE B 1 185 ? 3.84 -30.016 -28.672 1 88.56 185 ILE B N 1
ATOM 4615 C CA . ILE B 1 185 ? 4.996 -30.172 -29.547 1 88.56 185 ILE B CA 1
ATOM 4616 C C . ILE B 1 185 ? 4.582 -30.906 -30.812 1 88.56 185 ILE B C 1
ATOM 4618 O O . ILE B 1 185 ? 3.805 -31.875 -30.766 1 88.56 185 ILE B O 1
ATOM 4622 N N . LYS B 1 186 ? 5.113 -30.406 -31.844 1 86.94 186 LYS B N 1
ATOM 4623 C CA . LYS B 1 186 ? 4.84 -31.062 -33.125 1 86.94 186 LYS B CA 1
ATOM 4624 C C . LYS B 1 186 ? 5.457 -32.438 -33.188 1 86.94 186 LYS B C 1
ATOM 4626 O O . LYS B 1 186 ? 6.59 -32.656 -32.75 1 86.94 186 LYS B O 1
ATOM 4631 N N . SER B 1 187 ? 4.625 -33.375 -33.688 1 80.38 187 SER B N 1
ATOM 4632 C CA . SER B 1 187 ? 5.113 -34.719 -33.812 1 80.38 187 SER B CA 1
ATOM 4633 C C . SER B 1 187 ? 6.227 -34.812 -34.844 1 80.38 187 SER B C 1
ATOM 4635 O O . SER B 1 187 ? 6.176 -34.156 -35.875 1 80.38 187 SER B O 1
ATOM 4637 N N . GLU B 1 188 ? 7.215 -35.594 -34.625 1 73.19 188 GLU B N 1
ATOM 4638 C CA . GLU B 1 188 ? 8.297 -35.812 -35.562 1 73.19 188 GLU B CA 1
ATOM 4639 C C . GLU B 1 188 ? 7.805 -36.625 -36.781 1 73.19 188 GLU B C 1
ATOM 4641 O O . GLU B 1 188 ? 8.328 -36.469 -37.875 1 73.19 188 GLU B O 1
ATOM 4646 N N . GLU B 1 189 ? 6.895 -37.5 -36.562 1 68.12 189 GLU B N 1
ATOM 4647 C CA . GLU B 1 189 ? 6.391 -38.406 -37.594 1 68.12 189 GLU B CA 1
ATOM 4648 C C . GLU B 1 189 ? 5.449 -37.688 -38.531 1 68.12 189 GLU B C 1
ATOM 4650 O O . GLU B 1 189 ? 5.496 -37.906 -39.75 1 68.12 189 GLU B O 1
ATOM 4655 N N . ASP B 1 190 ? 4.547 -36.906 -37.969 1 69 190 ASP B N 1
ATOM 4656 C CA . ASP B 1 190 ? 3.553 -36.188 -38.75 1 69 190 ASP B CA 1
ATOM 4657 C C . ASP B 1 190 ? 3.592 -34.688 -38.406 1 69 190 ASP B C 1
ATOM 4659 O O . ASP B 1 190 ? 3.184 -34.281 -37.312 1 69 190 ASP B O 1
ATOM 4663 N N . ALA B 1 191 ? 4.074 -33.906 -39.312 1 70.75 191 ALA B N 1
ATOM 4664 C CA . ALA B 1 191 ? 4.289 -32.5 -39.125 1 70.75 191 ALA B CA 1
ATOM 4665 C C . ALA B 1 191 ? 2.971 -31.766 -38.875 1 70.75 191 ALA B C 1
ATOM 4667 O O . ALA B 1 191 ? 2.963 -30.609 -38.438 1 70.75 191 ALA B O 1
ATOM 4668 N N . THR B 1 192 ? 1.926 -32.438 -38.969 1 77.44 192 THR B N 1
ATOM 4669 C CA . THR B 1 192 ? 0.636 -31.766 -38.812 1 77.44 192 THR B CA 1
ATOM 4670 C C . THR B 1 192 ? 0.01 -32.062 -37.469 1 77.44 192 THR B C 1
ATOM 4672 O O . THR B 1 192 ? -0.951 -31.422 -37.031 1 77.44 192 THR B O 1
ATOM 4675 N N . THR B 1 193 ? 0.669 -33 -36.781 1 82.31 193 THR B N 1
ATOM 4676 C CA . THR B 1 193 ? 0.048 -33.438 -35.531 1 82.31 193 THR B CA 1
ATOM 4677 C C . THR B 1 193 ? 0.744 -32.812 -34.344 1 82.31 193 THR B C 1
ATOM 4679 O O . THR B 1 193 ? 1.975 -32.812 -34.25 1 82.31 193 THR B O 1
ATOM 4682 N N . TRP B 1 194 ? -0.018 -32.25 -33.438 1 84.81 194 TRP B N 1
ATOM 4683 C CA . TRP B 1 194 ? 0.464 -31.672 -32.188 1 84.81 194 TRP B CA 1
ATOM 4684 C C . TRP B 1 194 ? 0.123 -32.562 -31.016 1 84.81 194 TRP B C 1
ATOM 4686 O O . TRP B 1 194 ? -1.012 -33.031 -30.891 1 84.81 194 TRP B O 1
ATOM 4696 N N . LYS B 1 195 ? 1.076 -32.812 -30.203 1 84.69 195 LYS B N 1
ATOM 4697 C CA . LYS B 1 195 ? 0.865 -33.594 -28.984 1 84.69 195 LYS B CA 1
ATOM 4698 C C . LYS B 1 195 ? 1.325 -32.844 -27.75 1 84.69 195 LYS B C 1
ATOM 4700 O O . LYS B 1 195 ? 2.266 -32.062 -27.812 1 84.69 195 LYS B O 1
ATOM 4705 N N . ARG B 1 196 ? 0.676 -33.125 -26.719 1 88.94 196 ARG B N 1
ATOM 4706 C CA . ARG B 1 196 ? 1.029 -32.469 -25.469 1 88.94 196 ARG B CA 1
ATOM 4707 C C . ARG B 1 196 ? 2.16 -33.219 -24.766 1 88.94 196 ARG B C 1
ATOM 4709 O O . ARG B 1 196 ? 2.146 -34.438 -24.688 1 88.94 196 ARG B O 1
ATOM 4716 N N . PHE B 1 197 ? 3.115 -32.469 -24.266 1 91.44 197 PHE B N 1
ATOM 4717 C CA . PHE B 1 197 ? 4.23 -33.062 -23.516 1 91.44 197 PHE B CA 1
ATOM 4718 C C . PHE B 1 197 ? 4.473 -32.281 -22.219 1 91.44 197 PHE B C 1
ATOM 4720 O O . PHE B 1 197 ? 4.156 -31.094 -22.141 1 91.44 197 PHE B O 1
ATOM 4727 N N . LEU B 1 198 ? 4.926 -32.906 -21.266 1 94.25 198 LEU B N 1
ATOM 4728 C CA . LEU B 1 198 ? 5.613 -32.281 -20.141 1 94.25 198 LEU B CA 1
ATOM 4729 C C . LEU B 1 198 ? 7.117 -32.219 -20.391 1 94.25 198 LEU B C 1
ATOM 4731 O O . LEU B 1 198 ? 7.777 -33.25 -20.531 1 94.25 198 LEU B O 1
ATOM 4735 N N . VAL B 1 199 ? 7.551 -31.062 -20.422 1 94.06 199 VAL B N 1
ATOM 4736 C CA . VAL B 1 199 ? 8.953 -30.859 -20.766 1 94.06 199 VAL B CA 1
ATOM 4737 C C . VAL B 1 199 ? 9.734 -30.406 -19.547 1 94.06 199 VAL B C 1
ATOM 4739 O O . VAL B 1 199 ? 9.258 -29.562 -18.781 1 94.06 199 VAL B O 1
ATOM 4742 N N . LYS B 1 200 ? 10.883 -30.938 -19.406 1 93.75 200 LYS B N 1
ATOM 4743 C CA . LYS B 1 200 ? 11.758 -30.656 -18.266 1 93.75 200 LYS B CA 1
ATOM 4744 C C . LYS B 1 200 ? 12.945 -29.797 -18.703 1 93.75 200 LYS B C 1
ATOM 4746 O O . LYS B 1 200 ? 13.625 -30.109 -19.672 1 93.75 200 LYS B O 1
ATOM 4751 N N . PHE B 1 201 ? 13.102 -28.719 -17.969 1 94.19 201 PHE B N 1
ATOM 4752 C CA . PHE B 1 201 ? 14.227 -27.812 -18.172 1 94.19 201 PHE B CA 1
ATOM 4753 C C . PHE B 1 201 ? 15.062 -27.672 -16.906 1 94.19 201 PHE B C 1
ATOM 4755 O O . PHE B 1 201 ? 14.578 -27.906 -15.812 1 94.19 201 PHE B O 1
ATOM 4762 N N . ASP B 1 202 ? 16.281 -27.328 -17.047 1 92.62 202 ASP B N 1
ATOM 4763 C CA . ASP B 1 202 ? 17.094 -26.953 -15.891 1 92.62 202 ASP B CA 1
ATOM 4764 C C . ASP B 1 202 ? 16.891 -25.5 -15.516 1 92.62 202 ASP B C 1
ATOM 4766 O O . ASP B 1 202 ? 16.062 -24.797 -16.109 1 92.62 202 ASP B O 1
ATOM 4770 N N . GLU B 1 203 ? 17.609 -24.984 -14.609 1 92.62 203 GLU B N 1
ATOM 4771 C CA . GLU B 1 203 ? 17.422 -23.641 -14.078 1 92.62 203 GLU B CA 1
ATOM 4772 C C . GLU B 1 203 ? 17.828 -22.578 -15.094 1 92.62 203 GLU B C 1
ATOM 4774 O O . GLU B 1 203 ? 17.484 -21.406 -14.961 1 92.62 203 GLU B O 1
ATOM 4779 N N . ASN B 1 204 ? 18.609 -23.047 -16.078 1 89.69 204 ASN B N 1
ATOM 4780 C CA . ASN B 1 204 ? 19.047 -22.125 -17.125 1 89.69 204 ASN B CA 1
ATOM 4781 C C . ASN B 1 204 ? 18.203 -22.297 -18.391 1 89.69 204 ASN B C 1
ATOM 4783 O O . ASN B 1 204 ? 18.562 -21.766 -19.453 1 89.69 204 ASN B O 1
ATOM 4787 N N . LEU B 1 205 ? 17.203 -23.094 -18.359 1 93.56 205 LEU B N 1
ATOM 4788 C CA . LEU B 1 205 ? 16.234 -23.328 -19.438 1 93.56 205 LEU B CA 1
ATOM 4789 C C . LEU B 1 205 ? 16.859 -24.188 -20.531 1 93.56 205 LEU B C 1
ATOM 4791 O O . LEU B 1 205 ? 16.531 -24.016 -21.703 1 93.56 205 LEU B O 1
ATOM 4795 N N . ASN B 1 206 ? 17.75 -24.922 -20.109 1 90.12 206 ASN B N 1
ATOM 4796 C CA . ASN B 1 206 ? 18.203 -25.969 -21.031 1 90.12 206 ASN B CA 1
ATOM 4797 C C . ASN B 1 206 ? 17.281 -27.172 -21.016 1 90.12 206 ASN B C 1
ATOM 4799 O O . ASN B 1 206 ? 16.859 -27.625 -19.953 1 90.12 206 ASN B O 1
ATOM 4803 N N . TYR B 1 207 ? 17.016 -27.609 -22.141 1 90.31 207 TYR B N 1
ATOM 4804 C CA . TYR B 1 207 ? 16.172 -28.781 -22.281 1 90.31 207 TYR B CA 1
ATOM 4805 C C . TYR B 1 207 ? 16.812 -30 -21.656 1 90.31 207 TYR B C 1
ATOM 4807 O O . TYR B 1 207 ? 18 -30.25 -21.828 1 90.31 207 TYR B O 1
ATOM 4815 N N . ILE B 1 208 ? 15.969 -30.812 -20.953 1 90.56 208 ILE B N 1
ATOM 4816 C CA . ILE B 1 208 ? 16.469 -32.031 -20.328 1 90.56 208 ILE B CA 1
ATOM 4817 C C . ILE B 1 208 ? 15.75 -33.25 -20.906 1 90.56 208 ILE B C 1
ATOM 4819 O O . ILE B 1 208 ? 16.391 -34.156 -21.438 1 90.56 208 ILE B O 1
ATOM 4823 N N . ALA B 1 209 ? 14.398 -33.25 -20.75 1 89.12 209 ALA B N 1
ATOM 4824 C CA . ALA B 1 209 ? 13.602 -34.406 -21.188 1 89.12 209 ALA B CA 1
ATOM 4825 C C . ALA B 1 209 ? 12.141 -34 -21.391 1 89.12 209 ALA B C 1
ATOM 4827 O O . ALA B 1 209 ? 11.75 -32.875 -21.078 1 89.12 209 ALA B O 1
ATOM 4828 N N . LYS B 1 210 ? 11.422 -34.875 -21.953 1 91 210 LYS B N 1
ATOM 4829 C CA . LYS B 1 210 ? 9.984 -34.656 -22.094 1 91 210 LYS B CA 1
ATOM 4830 C C . LYS B 1 210 ? 9.227 -35.969 -21.953 1 91 210 LYS B C 1
ATOM 4832 O O . LYS B 1 210 ? 9.781 -37.062 -22.219 1 91 210 LYS B O 1
ATOM 4837 N N . ILE B 1 211 ? 8.102 -35.906 -21.547 1 90.5 211 ILE B N 1
ATOM 4838 C CA . ILE B 1 211 ? 7.195 -37.031 -21.453 1 90.5 211 ILE B CA 1
ATOM 4839 C C . ILE B 1 211 ? 5.844 -36.688 -22.062 1 90.5 211 ILE B C 1
ATOM 4841 O O . ILE B 1 211 ? 5.34 -35.562 -21.859 1 90.5 211 ILE B O 1
ATOM 4845 N N . GLU B 1 212 ? 5.348 -37.594 -22.812 1 90.69 212 GLU B N 1
ATOM 4846 C CA . GLU B 1 212 ? 4.059 -37.375 -23.453 1 90.69 212 GLU B CA 1
ATOM 4847 C C . GLU B 1 212 ? 2.939 -37.281 -22.422 1 90.69 212 GLU B C 1
ATOM 4849 O O . GLU B 1 212 ? 2.916 -38.031 -21.453 1 90.69 212 GLU B O 1
ATOM 4854 N N . GLY B 1 213 ? 2.072 -36.344 -22.703 1 88.81 213 GLY B N 1
ATOM 4855 C CA . GLY B 1 213 ? 0.935 -36.156 -21.812 1 88.81 213 GLY B CA 1
ATOM 4856 C C . GLY B 1 213 ? -0.056 -37.312 -21.891 1 88.81 213 GLY B C 1
ATOM 4857 O O . GLY B 1 213 ? 0.144 -38.25 -22.656 1 88.81 213 GLY B O 1
ATOM 4858 N N . PRO B 1 214 ? -1.065 -37.156 -21.047 1 85.75 214 PRO B N 1
ATOM 4859 C CA . PRO B 1 214 ? -2.096 -38.188 -21.094 1 85.75 214 PRO B CA 1
ATOM 4860 C C . PRO B 1 214 ? -2.791 -38.281 -22.453 1 85.75 214 PRO B C 1
ATOM 4862 O O . PRO B 1 214 ? -3.141 -37.25 -23.031 1 85.75 214 PRO B O 1
ATOM 4865 N N . LYS B 1 215 ? -3.027 -39.406 -23.047 1 76.88 215 LYS B N 1
ATOM 4866 C CA . LYS B 1 215 ? -3.5 -39.656 -24.406 1 76.88 215 LYS B CA 1
ATOM 4867 C C . LYS B 1 215 ? -4.93 -39.156 -24.594 1 76.88 215 LYS B C 1
ATOM 4869 O O . LYS B 1 215 ? -5.273 -38.625 -25.656 1 76.88 215 LYS B O 1
ATOM 4874 N N . TRP B 1 216 ? -5.727 -39.312 -23.672 1 65.88 216 TRP B N 1
ATOM 4875 C CA . TRP B 1 216 ? -7.156 -39.062 -23.828 1 65.88 216 TRP B CA 1
ATOM 4876 C C . TRP B 1 216 ? -7.449 -37.594 -24.062 1 65.88 216 TRP B C 1
ATOM 4878 O O . TRP B 1 216 ? -8.445 -37.25 -24.703 1 65.88 216 TRP B O 1
ATOM 4888 N N . ILE B 1 217 ? -6.535 -36.75 -23.703 1 65.19 217 ILE B N 1
ATOM 4889 C CA . ILE B 1 217 ? -6.848 -35.312 -23.781 1 65.19 217 ILE B CA 1
ATOM 4890 C C . ILE B 1 217 ? -6.344 -34.75 -25.109 1 65.19 217 ILE B C 1
ATOM 4892 O O . ILE B 1 217 ? -6.562 -33.594 -25.422 1 65.19 217 ILE B O 1
ATOM 4896 N N . GLU B 1 218 ? -5.824 -35.531 -25.891 1 66.62 218 GLU B N 1
ATOM 4897 C CA . GLU B 1 218 ? -5.215 -35.094 -27.141 1 66.62 218 GLU B CA 1
ATOM 4898 C C . GLU B 1 218 ? -6.258 -34.5 -28.094 1 66.62 218 GLU B C 1
ATOM 4900 O O . GLU B 1 218 ? -5.98 -33.562 -28.828 1 66.62 218 GLU B O 1
ATOM 4905 N N . GLU B 1 219 ? -7.367 -34.875 -27.953 1 66.5 219 GLU B N 1
ATOM 4906 C CA . GLU B 1 219 ? -8.391 -34.469 -28.922 1 66.5 219 GLU B CA 1
ATOM 4907 C C . GLU B 1 219 ? -9.281 -33.375 -28.344 1 66.5 219 GLU B C 1
ATOM 4909 O O . GLU B 1 219 ? -10.164 -32.875 -29.031 1 66.5 219 GLU B O 1
ATOM 4914 N N . GLU B 1 220 ? -8.953 -33.062 -27.156 1 74.81 220 GLU B N 1
ATOM 4915 C CA . GLU B 1 220 ? -9.844 -32.094 -26.516 1 74.81 220 GLU B CA 1
ATOM 4916 C C . GLU B 1 220 ? -9.219 -30.719 -26.453 1 74.81 220 GLU B C 1
ATOM 4918 O O . GLU B 1 220 ? -7.996 -30.578 -26.453 1 74.81 220 GLU B O 1
ATOM 4923 N N . THR B 1 221 ? -10.117 -29.828 -26.516 1 79.5 221 THR B N 1
ATOM 4924 C CA . THR B 1 221 ? -9.656 -28.453 -26.328 1 79.5 221 THR B CA 1
ATOM 4925 C C . THR B 1 221 ? -9.531 -28.125 -24.844 1 79.5 221 THR B C 1
ATOM 4927 O O . THR B 1 221 ? -10.531 -28.109 -24.109 1 79.5 221 THR B O 1
ATOM 4930 N N . ILE B 1 222 ? -8.352 -27.922 -24.453 1 83.12 222 ILE B N 1
ATOM 4931 C CA . ILE B 1 222 ? -8.07 -27.672 -23.047 1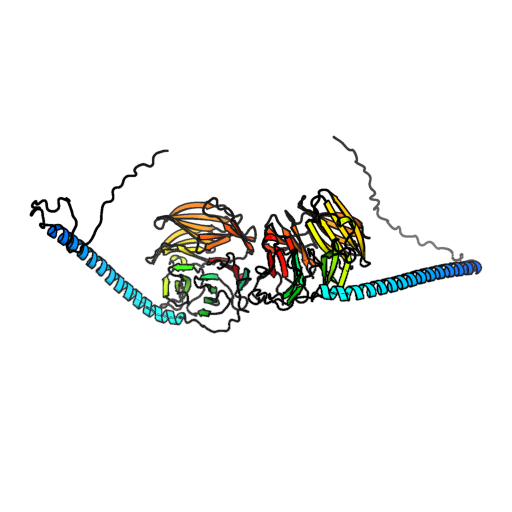 83.12 222 ILE B CA 1
ATOM 4932 C C . ILE B 1 222 ? -7.996 -26.156 -22.797 1 83.12 222 ILE B C 1
ATOM 4934 O O . ILE B 1 222 ? -7.301 -25.438 -23.516 1 83.12 222 ILE B O 1
ATOM 4938 N N . SER B 1 223 ? -8.758 -25.766 -21.859 1 83.75 223 SER B N 1
ATOM 4939 C CA . SER B 1 223 ? -8.797 -24.344 -21.531 1 83.75 223 SER B CA 1
ATOM 4940 C C . SER B 1 223 ? -7.781 -24 -20.438 1 83.75 223 SER B C 1
ATOM 4942 O O . SER B 1 223 ? -7.203 -22.906 -20.453 1 83.75 223 SER B O 1
ATOM 4944 N N . ARG B 1 224 ? -7.617 -24.969 -19.562 1 89.5 224 ARG B N 1
ATOM 4945 C CA . ARG B 1 224 ? -6.734 -24.672 -18.438 1 89.5 224 ARG B CA 1
ATOM 4946 C C . ARG B 1 224 ? -6.008 -25.938 -17.984 1 89.5 224 ARG B C 1
ATOM 4948 O O . ARG B 1 224 ? -6.598 -27.016 -17.922 1 89.5 224 ARG B O 1
ATOM 4955 N N . GLU B 1 225 ? -4.746 -25.75 -17.688 1 93.56 225 GLU B N 1
ATOM 4956 C CA . GLU B 1 225 ? -3.918 -26.812 -17.125 1 93.56 225 GLU B CA 1
ATOM 4957 C C . GLU B 1 225 ? -3.146 -26.328 -15.906 1 93.56 225 GLU B C 1
ATOM 4959 O O . GLU B 1 225 ? -2.713 -25.188 -15.852 1 93.56 225 GLU B O 1
ATOM 4964 N N . ARG B 1 226 ? -3.057 -27.203 -14.977 1 96.62 226 ARG B N 1
ATOM 4965 C CA . ARG B 1 226 ? -2.268 -26.922 -13.781 1 96.62 226 ARG B CA 1
ATOM 4966 C C . ARG B 1 226 ? -1.405 -28.109 -13.391 1 96.62 226 ARG B C 1
ATOM 4968 O O . ARG B 1 226 ? -1.816 -29.266 -13.57 1 96.62 226 ARG B O 1
ATOM 4975 N N . LEU B 1 227 ? -0.261 -27.781 -12.891 1 97.25 227 LEU B N 1
ATOM 4976 C CA . LEU B 1 227 ? 0.686 -28.828 -12.492 1 97.25 227 LEU B CA 1
ATOM 4977 C C . LEU B 1 227 ? 1.194 -28.562 -11.07 1 97.25 227 LEU B C 1
ATOM 4979 O O . LEU B 1 227 ? 1.391 -27.422 -10.672 1 97.25 227 LEU B O 1
ATOM 4983 N N . CYS B 1 228 ? 1.352 -29.594 -10.367 1 97.19 228 CYS B N 1
ATOM 4984 C CA . CYS B 1 228 ? 2.084 -29.516 -9.102 1 97.19 228 CYS B CA 1
ATOM 4985 C C . CYS B 1 228 ? 2.84 -30.812 -8.836 1 97.19 228 CYS B C 1
ATOM 4987 O O . CYS B 1 228 ? 2.561 -31.828 -9.461 1 97.19 228 CYS B O 1
ATOM 4989 N N . VAL B 1 229 ? 3.82 -30.734 -8.016 1 96.25 229 VAL B N 1
ATOM 4990 C CA . VAL B 1 229 ? 4.73 -31.844 -7.797 1 96.25 229 VAL B CA 1
ATOM 4991 C C . VAL B 1 229 ? 4.793 -32.188 -6.309 1 96.25 229 VAL B C 1
ATOM 4993 O O . VAL B 1 229 ? 4.906 -31.281 -5.469 1 96.25 229 VAL B O 1
ATOM 4996 N N . ALA B 1 230 ? 4.719 -33.375 -6.035 1 95.38 230 ALA B N 1
ATOM 4997 C CA . ALA B 1 230 ? 4.891 -33.844 -4.664 1 95.38 230 ALA B CA 1
ATOM 4998 C C . ALA B 1 230 ? 6.359 -34.125 -4.363 1 95.38 230 ALA B C 1
ATOM 5000 O O . ALA B 1 230 ? 7.141 -34.406 -5.277 1 95.38 230 ALA B O 1
ATOM 5001 N N . SER B 1 231 ? 6.645 -34.156 -3.096 1 90.38 231 SER B N 1
ATOM 5002 C CA . SER B 1 231 ? 8.016 -34.438 -2.682 1 90.38 231 SER B CA 1
ATOM 5003 C C . SER B 1 231 ? 8.43 -35.844 -3.031 1 90.38 231 SER B C 1
ATOM 5005 O O . SER B 1 231 ? 9.625 -36.156 -3.1 1 90.38 231 SER B O 1
ATOM 5007 N N . THR B 1 232 ? 7.465 -36.688 -3.264 1 90.88 232 THR B N 1
ATOM 5008 C CA . THR B 1 232 ? 7.723 -38.094 -3.605 1 90.88 232 THR B CA 1
ATOM 5009 C C . THR B 1 232 ? 8.086 -38.219 -5.082 1 90.88 232 THR B C 1
ATOM 5011 O O . THR B 1 232 ? 8.461 -39.312 -5.531 1 90.88 232 THR B O 1
ATOM 5014 N N . GLY B 1 233 ? 7.941 -37.219 -5.777 1 89.88 233 GLY B N 1
ATOM 5015 C CA . GLY B 1 233 ? 8.266 -37.25 -7.195 1 89.88 233 GLY B CA 1
ATOM 5016 C C . GLY B 1 233 ? 7.047 -37.375 -8.086 1 89.88 233 GLY B C 1
ATOM 5017 O O . GLY B 1 233 ? 7.148 -37.281 -9.305 1 89.88 233 GLY B O 1
ATOM 5018 N N . PHE B 1 234 ? 5.93 -37.688 -7.469 1 95.25 234 PHE B N 1
ATOM 5019 C CA . PHE B 1 234 ? 4.703 -37.75 -8.25 1 95.25 234 PHE B CA 1
ATOM 5020 C C . PHE B 1 234 ? 4.305 -36.375 -8.766 1 95.25 234 PHE B C 1
ATOM 5022 O O . PHE B 1 234 ? 4.453 -35.375 -8.055 1 95.25 234 PHE B O 1
ATOM 5029 N N . ILE B 1 235 ? 3.783 -36.375 -9.938 1 96.56 235 ILE B N 1
ATOM 5030 C CA . ILE B 1 235 ? 3.305 -35.125 -10.555 1 96.56 235 ILE B CA 1
ATOM 5031 C C . ILE B 1 235 ? 1.793 -35.219 -10.758 1 96.56 235 ILE B C 1
ATOM 5033 O O . ILE B 1 235 ? 1.269 -36.25 -11.203 1 96.56 235 ILE B O 1
ATOM 5037 N N . TYR B 1 236 ? 1.192 -34.188 -10.383 1 97.56 236 TYR B N 1
ATOM 5038 C CA . TYR B 1 236 ? -0.251 -34.094 -10.578 1 97.56 236 TYR B CA 1
ATOM 5039 C C . TYR B 1 236 ? -0.604 -33.031 -11.602 1 97.56 236 TYR B C 1
ATOM 5041 O O . TYR B 1 236 ? -0.018 -31.953 -11.609 1 97.56 236 TYR B O 1
ATOM 5049 N N . MET B 1 237 ? -1.553 -33.344 -12.438 1 97 237 MET B N 1
ATOM 5050 C CA . MET B 1 237 ? -1.99 -32.469 -13.5 1 97 237 MET B CA 1
ATOM 5051 C C . MET B 1 237 ? -3.512 -32.375 -13.547 1 97 237 MET B C 1
ATOM 5053 O O . MET B 1 237 ? -4.195 -33.406 -13.617 1 97 237 MET B O 1
ATOM 5057 N N . ALA B 1 238 ? -3.955 -31.203 -13.461 1 96.5 238 ALA B N 1
ATOM 5058 C CA . ALA B 1 238 ? -5.383 -30.953 -13.664 1 96.5 238 ALA B CA 1
ATOM 5059 C C . ALA B 1 238 ? -5.641 -30.312 -15.023 1 96.5 238 ALA B C 1
ATOM 5061 O O . ALA B 1 238 ? -4.938 -29.375 -15.422 1 96.5 238 ALA B O 1
ATOM 5062 N N . VAL B 1 239 ? -6.625 -30.875 -15.68 1 93.88 239 VAL B N 1
ATOM 5063 C CA . VAL B 1 239 ? -7.016 -30.344 -16.984 1 93.88 239 VAL B CA 1
ATOM 5064 C C . VAL B 1 239 ? -8.508 -30.016 -16.969 1 93.88 239 VAL B C 1
ATOM 5066 O O . VAL B 1 239 ? -9.328 -30.812 -16.516 1 93.88 239 VAL B O 1
ATOM 5069 N N . SER B 1 240 ? -8.75 -28.812 -17.453 1 92.06 240 SER B N 1
ATOM 5070 C CA . SER B 1 240 ? -10.148 -28.406 -17.547 1 92.06 240 SER B CA 1
ATOM 5071 C C . SER B 1 240 ? -10.484 -27.922 -18.953 1 92.06 240 SER B C 1
ATOM 5073 O O . SER B 1 240 ? -9.711 -27.188 -19.578 1 92.06 240 SER B O 1
ATOM 5075 N N . SER B 1 241 ? -11.531 -28.422 -19.422 1 88.69 241 SER B N 1
ATOM 5076 C CA . SER B 1 241 ? -12.133 -27.953 -20.656 1 88.69 241 SER B CA 1
ATOM 5077 C C . SER B 1 241 ? -13.461 -27.25 -20.406 1 88.69 241 SER B C 1
ATOM 5079 O O . SER B 1 241 ? -13.828 -27.016 -19.25 1 88.69 241 SER B O 1
ATOM 5081 N N . GLN B 1 242 ? -14.141 -27 -21.469 1 84.38 242 GLN B N 1
ATOM 5082 C CA . GLN B 1 242 ? -15.453 -26.375 -21.328 1 84.38 242 GLN B CA 1
ATOM 5083 C C . GLN B 1 242 ? -16.469 -27.359 -20.781 1 84.38 242 GLN B C 1
ATOM 5085 O O . GLN B 1 242 ? -17.422 -26.969 -20.109 1 84.38 242 GLN B O 1
ATOM 5090 N N . THR B 1 243 ? -16.219 -28.594 -20.984 1 86.38 243 THR B N 1
ATOM 5091 C CA . THR B 1 243 ? -17.281 -29.547 -20.703 1 86.38 243 THR B CA 1
ATOM 5092 C C . THR B 1 243 ? -16.859 -30.516 -19.594 1 86.38 243 THR B C 1
ATOM 5094 O O . THR B 1 243 ? -17.703 -31.188 -19 1 86.38 243 THR B O 1
ATOM 5097 N N . PHE B 1 244 ? -15.523 -30.594 -19.375 1 90.38 244 PHE B N 1
ATOM 5098 C CA . PHE B 1 244 ? -15.102 -31.594 -18.391 1 90.38 244 PHE B CA 1
ATOM 5099 C C . PHE B 1 244 ? -13.859 -31.125 -17.641 1 90.38 244 PHE B C 1
ATOM 5101 O O . PHE B 1 244 ? -13.227 -30.141 -18.031 1 90.38 244 PHE B O 1
ATOM 5108 N N . THR B 1 245 ? -13.578 -31.781 -16.594 1 93.75 245 THR B N 1
ATOM 5109 C CA . THR B 1 245 ? -12.32 -31.641 -15.859 1 93.75 245 THR B CA 1
ATOM 5110 C C . THR B 1 245 ? -11.758 -33 -15.484 1 93.75 245 THR B C 1
ATOM 5112 O O . THR B 1 245 ? -12.508 -33.969 -15.344 1 93.75 245 THR B O 1
ATOM 5115 N N . ALA B 1 246 ? -10.461 -33.094 -15.414 1 94.88 246 ALA B N 1
ATOM 5116 C CA . ALA B 1 246 ? -9.812 -34.375 -15.062 1 94.88 246 ALA B CA 1
ATOM 5117 C C . ALA B 1 246 ? -8.539 -34.125 -14.25 1 94.88 246 ALA B C 1
ATOM 5119 O O . ALA B 1 246 ? -7.934 -33.062 -14.344 1 94.88 246 ALA B O 1
ATOM 5120 N N . LEU B 1 247 ? -8.281 -35 -13.43 1 97 247 LEU B N 1
ATOM 5121 C CA . LEU B 1 247 ? -7.062 -35.031 -12.625 1 97 247 LEU B CA 1
ATOM 5122 C C . LEU B 1 247 ? -6.227 -36.25 -12.914 1 97 247 LEU B C 1
ATOM 5124 O O . LEU B 1 247 ? -6.738 -37.375 -12.875 1 97 247 LEU B O 1
ATOM 5128 N N . TYR B 1 248 ? -4.984 -36.031 -13.227 1 96.75 248 TYR B N 1
ATOM 5129 C CA . TYR B 1 248 ? -4.066 -37.125 -13.547 1 96.75 248 TYR B CA 1
ATOM 5130 C C . TYR B 1 248 ? -2.875 -37.125 -12.594 1 96.75 248 TYR B C 1
ATOM 5132 O O . TYR B 1 248 ? -2.516 -36.094 -12.031 1 96.75 248 TYR B O 1
ATOM 5140 N N . GLU B 1 249 ? -2.34 -38.25 -12.453 1 97.75 249 GLU B N 1
ATOM 5141 C CA . GLU B 1 249 ? -1.101 -38.469 -11.711 1 97.75 249 GLU B CA 1
ATOM 5142 C C . GLU B 1 249 ? -0.034 -39.125 -12.586 1 97.75 249 GLU B C 1
ATOM 5144 O O . GLU B 1 249 ? -0.316 -40.062 -13.297 1 97.75 249 GLU B O 1
ATOM 5149 N N . LEU B 1 250 ? 1.062 -38.562 -12.562 1 95.94 250 LEU B N 1
ATOM 5150 C CA . LEU B 1 250 ? 2.219 -39.156 -13.219 1 95.94 250 LEU B CA 1
ATOM 5151 C C . LEU B 1 250 ? 3.193 -39.75 -12.188 1 95.94 250 LEU B C 1
ATOM 5153 O O . LEU B 1 250 ? 3.717 -39 -11.352 1 95.94 250 LEU B O 1
ATOM 5157 N N . SER B 1 251 ? 3.48 -40.969 -12.242 1 93.94 251 SER B N 1
ATOM 5158 C CA . SER B 1 251 ? 4.43 -41.625 -11.344 1 93.94 251 SER B CA 1
ATOM 5159 C C . SER B 1 251 ? 5.867 -41.344 -11.758 1 93.94 251 SER B C 1
ATOM 5161 O O . SER B 1 251 ? 6.125 -40.969 -12.898 1 93.94 251 SER B O 1
ATOM 5163 N N . PRO B 1 252 ? 6.746 -41.531 -10.859 1 89.31 252 PRO B N 1
ATOM 5164 C CA . PRO B 1 252 ? 8.156 -41.344 -11.203 1 89.31 252 PRO B CA 1
ATOM 5165 C C . PRO B 1 252 ? 8.625 -42.25 -12.328 1 89.31 252 PRO B C 1
ATOM 5167 O O . PRO B 1 252 ? 9.586 -41.938 -13.031 1 89.31 252 PRO B O 1
ATOM 5170 N N . GLU B 1 253 ? 7.895 -43.312 -12.562 1 88.25 253 GLU B N 1
ATOM 5171 C CA . GLU B 1 253 ? 8.242 -44.281 -13.602 1 88.25 253 GLU B CA 1
ATOM 5172 C C . GLU B 1 253 ? 7.676 -43.875 -14.953 1 88.25 253 GLU B C 1
ATOM 5174 O O . GLU B 1 253 ? 7.949 -44.5 -15.969 1 88.25 253 GLU B O 1
ATOM 5179 N N . GLY B 1 254 ? 6.836 -42.875 -14.906 1 89.12 254 GLY B N 1
ATOM 5180 C CA . GLY B 1 254 ? 6.367 -42.344 -16.172 1 89.12 254 GLY B CA 1
ATOM 5181 C C . GLY B 1 254 ? 5.008 -42.875 -16.578 1 89.12 254 GLY B C 1
ATOM 5182 O O . GLY B 1 254 ? 4.695 -42.938 -17.781 1 89.12 254 GLY B O 1
ATOM 5183 N N . ARG B 1 255 ? 4.281 -43.312 -15.672 1 92 255 ARG B N 1
ATOM 5184 C CA . ARG B 1 255 ? 2.951 -43.844 -15.969 1 92 255 ARG B CA 1
ATOM 5185 C C . ARG B 1 255 ? 1.868 -42.844 -15.539 1 92 255 ARG B C 1
ATOM 5187 O O . ARG B 1 255 ? 1.834 -42.438 -14.383 1 92 255 ARG B O 1
ATOM 5194 N N . TRP B 1 256 ? 1.028 -42.531 -16.469 1 94.06 256 TRP B N 1
ATOM 5195 C CA . TRP B 1 256 ? -0.105 -41.656 -16.172 1 94.06 256 TRP B CA 1
ATOM 5196 C C . TRP B 1 256 ? -1.278 -42.469 -15.625 1 94.06 256 TRP B C 1
ATOM 5198 O O . TRP B 1 256 ? -1.592 -43.562 -16.125 1 94.06 256 TRP B O 1
ATOM 5208 N N . THR B 1 257 ? -1.907 -42.031 -14.625 1 95.31 257 THR B N 1
ATOM 5209 C CA . THR B 1 257 ? -3.127 -42.594 -14.055 1 95.31 257 THR B CA 1
ATOM 5210 C C . THR B 1 257 ? -4.199 -41.5 -13.906 1 95.31 257 THR B C 1
ATOM 5212 O O . THR B 1 257 ? -3.922 -40.406 -13.422 1 95.31 257 THR B O 1
ATOM 5215 N N . GLU B 1 258 ? -5.344 -41.781 -14.391 1 95.38 258 GLU B N 1
ATOM 5216 C CA . GLU B 1 258 ? -6.465 -40.875 -14.195 1 95.38 258 GLU B CA 1
ATOM 5217 C C . GLU B 1 258 ? -7.066 -41.031 -12.805 1 95.38 258 GLU B C 1
ATOM 5219 O O . GLU B 1 258 ? -7.523 -42.125 -12.438 1 95.38 258 GLU B O 1
ATOM 5224 N N . LEU B 1 259 ? -7.113 -40.031 -12.078 1 96.88 259 LEU B N 1
ATOM 5225 C CA . LEU B 1 259 ? -7.613 -40.062 -10.711 1 96.88 259 LEU B CA 1
ATOM 5226 C C . LEU B 1 259 ? -9.07 -39.625 -10.648 1 96.88 259 LEU B C 1
ATOM 5228 O O . LEU B 1 259 ? -9.82 -40.062 -9.766 1 96.88 259 LEU B O 1
ATOM 5232 N N . TYR B 1 260 ? -9.359 -38.719 -11.43 1 94.75 260 TYR B N 1
ATOM 5233 C CA . TYR B 1 260 ? -10.68 -38.094 -11.367 1 94.75 260 TYR B CA 1
ATOM 5234 C C . TYR B 1 260 ? -11.102 -37.594 -12.742 1 94.75 260 TYR B C 1
ATOM 5236 O O . TYR B 1 260 ? -10.281 -37.031 -13.477 1 94.75 260 TYR B O 1
ATOM 5244 N N . TYR B 1 261 ? -12.328 -37.844 -13.117 1 93.56 261 TYR B N 1
ATOM 5245 C CA . TYR B 1 261 ? -12.938 -37.281 -14.328 1 93.56 261 TYR B CA 1
ATOM 5246 C C . TYR B 1 261 ? -14.406 -36.938 -14.094 1 93.56 261 TYR B C 1
ATOM 5248 O O . TYR B 1 261 ? -15.156 -37.781 -13.555 1 93.56 261 TYR B O 1
ATOM 5256 N N . LYS B 1 262 ? -14.773 -35.781 -14.469 1 92.19 262 LYS B N 1
ATOM 5257 C CA . LYS B 1 262 ? -16.172 -35.406 -14.289 1 92.19 262 LYS B CA 1
ATOM 5258 C C . LYS B 1 262 ? -16.578 -34.344 -15.305 1 92.19 262 LYS B C 1
ATOM 5260 O O . LYS B 1 262 ? -15.828 -33.406 -15.594 1 92.19 262 LYS B O 1
ATOM 5265 N N . LYS B 1 263 ? -17.766 -34.469 -15.703 1 91.12 263 LYS B N 1
ATOM 5266 C CA . LYS B 1 263 ? -18.359 -33.469 -16.562 1 91.12 263 LYS B CA 1
ATOM 5267 C C . LYS B 1 263 ? -19.062 -32.406 -15.727 1 91.12 263 LYS B C 1
ATOM 5269 O O . LYS B 1 263 ? -19.594 -32.688 -14.656 1 91.12 263 LYS B O 1
ATOM 5274 N N . GLY B 1 264 ? -19.078 -31.219 -16.156 1 87.94 264 GLY B N 1
ATOM 5275 C CA . GLY B 1 264 ? -19.828 -30.156 -15.516 1 87.94 264 GLY B CA 1
ATOM 5276 C C . GLY B 1 264 ? -19.062 -29.484 -14.383 1 87.94 264 GLY B C 1
ATOM 5277 O O . GLY B 1 264 ? -19.578 -28.594 -13.711 1 87.94 264 GLY B O 1
ATOM 5278 N N . GLN B 1 265 ? -17.906 -29.984 -14.133 1 90.38 265 GLN B N 1
ATOM 5279 C CA . GLN B 1 265 ? -17.031 -29.375 -13.141 1 90.38 265 GLN B CA 1
ATOM 5280 C C . GLN B 1 265 ? -15.797 -28.766 -13.797 1 90.38 265 GLN B C 1
ATOM 5282 O O . GLN B 1 265 ? -15.477 -29.078 -14.945 1 90.38 265 GLN B O 1
ATOM 5287 N N . CYS B 1 266 ? -15.258 -27.828 -13.031 1 92.12 266 CYS B N 1
ATOM 5288 C CA . CYS B 1 266 ? -14.07 -27.172 -13.562 1 92.12 266 CYS B CA 1
ATOM 5289 C C . CYS B 1 266 ? -13.047 -26.922 -12.469 1 92.12 266 CYS B C 1
ATOM 5291 O O . CYS B 1 266 ? -13.289 -26.141 -11.547 1 92.12 266 CYS B O 1
ATOM 5293 N N . PHE B 1 267 ? -11.961 -27.625 -12.57 1 94.25 267 PHE B N 1
ATOM 5294 C CA . PHE B 1 267 ? -10.852 -27.359 -11.664 1 94.25 267 PHE B CA 1
ATOM 5295 C C . PHE B 1 267 ? -10.023 -26.172 -12.148 1 94.25 267 PHE B C 1
ATOM 5297 O O . PHE B 1 267 ? -9.594 -26.141 -13.297 1 94.25 267 PHE B O 1
ATOM 5304 N N . THR B 1 268 ? -9.789 -25.281 -11.227 1 93.06 268 THR B N 1
ATOM 5305 C CA . THR B 1 268 ? -9.07 -24.094 -11.633 1 93.06 268 THR B CA 1
ATOM 5306 C C . THR B 1 268 ? -7.629 -24.125 -11.133 1 93.06 268 THR B C 1
ATOM 5308 O O . THR B 1 268 ? -6.754 -23.469 -11.688 1 93.06 268 THR B O 1
ATOM 5311 N N . ASP B 1 269 ? -7.406 -24.859 -10.047 1 96.88 269 ASP B N 1
ATOM 5312 C CA . ASP B 1 269 ? -6.043 -24.922 -9.523 1 96.88 269 ASP B CA 1
ATOM 5313 C C . ASP B 1 269 ? -5.852 -26.141 -8.633 1 96.88 269 ASP B C 1
ATOM 5315 O O . ASP B 1 269 ? -6.82 -26.672 -8.078 1 96.88 269 ASP B O 1
ATOM 5319 N N . ILE B 1 270 ? -4.609 -26.578 -8.547 1 97.94 270 ILE B N 1
ATOM 5320 C CA . ILE B 1 270 ? -4.254 -27.703 -7.68 1 97.94 270 ILE B CA 1
ATOM 5321 C C . ILE B 1 270 ? -2.916 -27.422 -7 1 97.94 270 ILE B C 1
ATOM 5323 O O . ILE B 1 270 ? -2.061 -26.734 -7.559 1 97.94 270 ILE B O 1
ATOM 5327 N N . GLN B 1 271 ? -2.775 -27.969 -5.84 1 97.75 271 GLN B N 1
ATOM 5328 C CA . GLN B 1 271 ? -1.53 -27.797 -5.094 1 97.75 271 GLN B CA 1
ATOM 5329 C C . GLN B 1 271 ? -1.354 -28.922 -4.066 1 97.75 271 GLN B C 1
ATOM 5331 O O . GLN B 1 271 ? -2.271 -29.203 -3.299 1 97.75 271 GLN B O 1
ATOM 5336 N N . VAL B 1 272 ? -0.204 -29.531 -4.125 1 97.44 272 VAL B N 1
ATOM 5337 C CA . VAL B 1 272 ? 0.103 -30.516 -3.094 1 97.44 272 VAL B CA 1
ATOM 5338 C C . VAL B 1 272 ? 0.348 -29.812 -1.762 1 97.44 272 VAL B C 1
ATOM 5340 O O . VAL B 1 272 ? 1.194 -28.922 -1.671 1 97.44 272 VAL B O 1
ATOM 5343 N N . LEU B 1 273 ? -0.344 -30.219 -0.809 1 94.38 273 LEU B N 1
ATOM 5344 C CA . LEU B 1 273 ? -0.209 -29.625 0.52 1 94.38 273 LEU B CA 1
ATOM 5345 C C . LEU B 1 273 ? 0.861 -30.359 1.329 1 94.38 273 LEU B C 1
ATOM 5347 O O . LEU B 1 273 ? 1.73 -29.719 1.928 1 94.38 273 LEU B O 1
ATOM 5351 N N . ALA B 1 274 ? 0.689 -31.672 1.36 1 92.69 274 ALA B N 1
ATOM 5352 C CA . ALA B 1 274 ? 1.602 -32.469 2.186 1 92.69 274 ALA B CA 1
ATOM 5353 C C . ALA B 1 274 ? 1.63 -33.906 1.737 1 92.69 274 ALA B C 1
ATOM 5355 O O . ALA B 1 274 ? 0.713 -34.375 1.055 1 92.69 274 ALA B O 1
ATOM 5356 N N . VAL B 1 275 ? 2.723 -34.5 2.121 1 93.12 275 VAL B N 1
ATOM 5357 C CA . VAL B 1 275 ? 2.855 -35.969 1.995 1 93.12 275 VAL B CA 1
ATOM 5358 C C . VAL B 1 275 ? 3.025 -36.594 3.379 1 93.12 275 VAL B C 1
ATOM 5360 O O . VAL B 1 275 ? 4.012 -36.312 4.07 1 93.12 275 VAL B O 1
ATOM 5363 N N . ILE B 1 276 ? 2.029 -37.25 3.699 1 91.75 276 ILE B N 1
ATOM 5364 C CA . ILE B 1 276 ? 2.021 -37.938 4.996 1 91.75 276 ILE B CA 1
ATOM 5365 C C . ILE B 1 276 ? 2.088 -39.438 4.797 1 91.75 276 ILE B C 1
ATOM 5367 O O . ILE B 1 276 ? 1.065 -40.094 4.562 1 91.75 276 ILE B O 1
ATOM 5371 N N . GLY B 1 277 ? 3.266 -39.969 5.008 1 91.81 277 GLY B N 1
ATOM 5372 C CA . GLY B 1 277 ? 3.418 -41.375 4.668 1 91.81 277 GLY B CA 1
ATOM 5373 C C . GLY B 1 277 ? 3.096 -41.688 3.217 1 91.81 277 GLY B C 1
ATOM 5374 O O . GLY B 1 277 ? 3.65 -41.062 2.311 1 91.81 277 GLY B O 1
ATOM 5375 N N . PRO B 1 278 ? 2.201 -42.688 3.102 1 92.06 278 PRO B N 1
ATOM 5376 C CA . PRO B 1 278 ? 1.857 -43.031 1.722 1 92.06 278 PRO B CA 1
ATOM 5377 C C . PRO B 1 278 ? 0.771 -42.125 1.14 1 92.06 278 PRO B C 1
ATOM 5379 O O . PRO B 1 278 ? 0.406 -42.281 -0.03 1 92.06 278 PRO B O 1
ATOM 5382 N N . ILE B 1 279 ? 0.33 -41.219 1.905 1 94.94 279 ILE B N 1
ATOM 5383 C CA . ILE B 1 279 ? -0.812 -40.406 1.48 1 94.94 279 ILE B CA 1
ATOM 5384 C C . ILE B 1 279 ? -0.335 -39.031 1.031 1 94.94 279 ILE B C 1
ATOM 5386 O O . ILE B 1 279 ? 0.45 -38.375 1.726 1 94.94 279 ILE B O 1
ATOM 5390 N N . THR B 1 280 ? -0.742 -38.688 -0.123 1 96.56 280 THR B N 1
ATOM 5391 C CA . THR B 1 280 ? -0.535 -37.312 -0.598 1 96.56 280 THR B CA 1
ATOM 5392 C C . THR B 1 280 ? -1.812 -36.5 -0.454 1 96.56 280 THR B C 1
ATOM 5394 O O . THR B 1 280 ? -2.879 -36.906 -0.909 1 96.56 280 THR B O 1
ATOM 5397 N N . GLU B 1 281 ? -1.672 -35.438 0.2 1 96.56 281 GLU B N 1
ATOM 5398 C CA . GLU B 1 281 ? -2.799 -34.531 0.322 1 96.56 281 GLU B CA 1
ATOM 5399 C C . GLU B 1 281 ? -2.75 -33.438 -0.754 1 96.56 281 GLU B C 1
ATOM 5401 O O . GLU B 1 281 ? -1.798 -32.656 -0.813 1 96.56 281 GLU B O 1
ATOM 5406 N N . LEU B 1 282 ? -3.816 -33.438 -1.495 1 98 282 LEU B N 1
ATOM 5407 C CA . LEU B 1 282 ? -3.883 -32.531 -2.645 1 98 282 LEU B CA 1
ATOM 5408 C C . LEU B 1 282 ? -5.066 -31.578 -2.523 1 98 282 LEU B C 1
ATOM 5410 O O . LEU B 1 282 ? -6.199 -32 -2.301 1 98 282 LEU B O 1
ATOM 5414 N N . PHE B 1 283 ? -4.754 -30.312 -2.672 1 97.5 283 PHE B N 1
ATOM 5415 C CA . PHE B 1 283 ? -5.816 -29.312 -2.74 1 97.5 283 PHE B CA 1
ATOM 5416 C C . PHE B 1 283 ? -6.277 -29.109 -4.18 1 97.5 283 PHE B C 1
ATOM 5418 O O . PHE B 1 283 ? -5.457 -29.078 -5.098 1 97.5 283 PHE B O 1
ATOM 5425 N N . VAL B 1 284 ? -7.555 -28.953 -4.336 1 97.38 284 VAL B N 1
ATOM 5426 C CA . VAL B 1 284 ? -8.156 -28.688 -5.641 1 97.38 284 VAL B CA 1
ATOM 5427 C C . VAL B 1 284 ? -9.203 -27.578 -5.504 1 97.38 284 VAL B C 1
ATOM 5429 O O . VAL B 1 284 ? -10.062 -27.641 -4.629 1 97.38 284 VAL B O 1
ATOM 5432 N N . VAL B 1 285 ? -9.07 -26.656 -6.363 1 96.44 285 VAL B N 1
ATOM 5433 C CA . VAL B 1 285 ? -10.078 -25.594 -6.383 1 96.44 285 VAL B CA 1
ATOM 5434 C C . VAL B 1 285 ? -11.102 -25.875 -7.477 1 96.44 285 VAL B C 1
ATOM 5436 O O . VAL B 1 285 ? -10.75 -26 -8.648 1 96.44 285 VAL B O 1
ATOM 5439 N N . GLU B 1 286 ? -12.312 -25.938 -7.105 1 92.44 286 GLU B N 1
ATOM 5440 C CA . GLU B 1 286 ? -13.406 -26.125 -8.055 1 92.44 286 GLU B CA 1
ATOM 5441 C C . GLU B 1 286 ? -14.148 -24.812 -8.305 1 92.44 286 GLU B C 1
ATOM 5443 O O . GLU B 1 286 ? -14.633 -24.172 -7.363 1 92.44 286 GLU B O 1
ATOM 5448 N N . GLU B 1 287 ? -14.312 -24.406 -9.438 1 86.56 287 GLU B N 1
ATOM 5449 C CA . GLU B 1 287 ? -14.75 -23.078 -9.812 1 86.56 287 GLU B CA 1
ATOM 5450 C C . GLU B 1 287 ? -16.234 -22.875 -9.531 1 86.56 287 GLU B C 1
ATOM 5452 O O . GLU B 1 287 ? -16.641 -21.844 -9.008 1 86.56 287 GLU B O 1
ATOM 5457 N N . HIS B 1 288 ? -17.062 -23.781 -9.859 1 83.62 288 HIS B N 1
ATOM 5458 C CA . HIS B 1 288 ? -18.5 -23.578 -9.859 1 83.62 288 HIS B CA 1
ATOM 5459 C C . HIS B 1 288 ? -19.062 -23.562 -8.445 1 83.62 288 HIS B C 1
ATOM 5461 O O . HIS B 1 288 ? -19.891 -22.719 -8.102 1 83.62 288 HIS B O 1
ATOM 5467 N N . ARG B 1 289 ? -18.562 -24.438 -7.676 1 79.88 289 ARG B N 1
ATOM 5468 C CA . ARG B 1 289 ? -19.078 -24.516 -6.312 1 79.88 289 ARG B CA 1
ATOM 5469 C C . ARG B 1 289 ? -18.25 -23.656 -5.363 1 79.88 289 ARG B C 1
ATOM 5471 O O . ARG B 1 289 ? -18.641 -23.438 -4.215 1 79.88 289 ARG B O 1
ATOM 5478 N N . ARG B 1 290 ? -17.156 -23.219 -5.82 1 80.69 290 ARG B N 1
ATOM 5479 C CA . ARG B 1 290 ? -16.312 -22.266 -5.109 1 80.69 290 ARG B CA 1
ATOM 5480 C C . ARG B 1 290 ? -15.859 -22.844 -3.77 1 80.69 290 ARG B C 1
ATOM 5482 O O . ARG B 1 290 ? -15.945 -22.172 -2.74 1 80.69 290 ARG B O 1
ATOM 5489 N N . TYR B 1 291 ? -15.469 -24.094 -3.846 1 85.25 291 TYR B N 1
ATOM 5490 C CA . TYR B 1 291 ? -14.906 -24.75 -2.668 1 85.25 291 TYR B CA 1
ATOM 5491 C C . TYR B 1 291 ? -13.492 -25.25 -2.943 1 85.25 291 TYR B C 1
ATOM 5493 O O . TYR B 1 291 ? -13.102 -25.422 -4.102 1 85.25 291 TYR B O 1
ATOM 5501 N N . LEU B 1 292 ? -12.875 -25.422 -1.801 1 93.75 292 LEU B N 1
ATOM 5502 C CA . LEU B 1 292 ? -11.578 -26.094 -1.815 1 93.75 292 LEU B CA 1
ATOM 5503 C C . LEU B 1 292 ? -11.711 -27.547 -1.378 1 93.75 292 LEU B C 1
ATOM 5505 O O . LEU B 1 292 ? -12.266 -27.828 -0.313 1 93.75 292 LEU B O 1
ATOM 5509 N N . TRP B 1 293 ? -11.211 -28.422 -2.303 1 94.69 293 TRP B N 1
ATOM 5510 C CA . TRP B 1 293 ? -11.156 -29.844 -1.964 1 94.69 293 TRP B CA 1
ATOM 5511 C C . TRP B 1 293 ? -9.789 -30.219 -1.411 1 94.69 293 TRP B C 1
ATOM 5513 O O . TRP B 1 293 ? -8.766 -29.75 -1.905 1 94.69 293 TRP B O 1
ATOM 5523 N N . MET B 1 294 ? -9.922 -31.031 -0.439 1 95.19 294 MET B N 1
ATOM 5524 C CA . MET B 1 294 ? -8.727 -31.766 -0.037 1 95.19 294 MET B CA 1
ATOM 5525 C C . MET B 1 294 ? -8.852 -33.25 -0.391 1 95.19 294 MET B C 1
ATOM 5527 O O . MET B 1 294 ? -9.719 -33.938 0.14 1 95.19 294 MET B O 1
ATOM 5531 N N . LEU B 1 295 ? -8.055 -33.688 -1.276 1 97.44 295 LEU B N 1
ATOM 5532 C CA . LEU B 1 295 ? -8.055 -35.094 -1.708 1 97.44 295 LEU B CA 1
ATOM 5533 C C . LEU B 1 295 ? -6.898 -35.844 -1.076 1 97.44 295 LEU B C 1
ATOM 5535 O O . LEU B 1 295 ? -5.762 -35.375 -1.069 1 97.44 295 LEU B O 1
ATOM 5539 N N . SER B 1 296 ? -7.219 -36.938 -0.537 1 97.25 296 SER B N 1
ATOM 5540 C CA . SER B 1 296 ? -6.184 -37.875 -0.087 1 97.25 296 SER B CA 1
ATOM 5541 C C . SER B 1 296 ? -5.93 -38.938 -1.122 1 97.25 296 SER B C 1
ATOM 5543 O O . SER B 1 296 ? -6.832 -39.719 -1.465 1 97.25 296 SER B O 1
ATOM 5545 N N . ILE B 1 297 ? -4.777 -38.938 -1.559 1 97.75 297 ILE B N 1
ATOM 5546 C CA . ILE B 1 297 ? -4.434 -39.875 -2.623 1 97.75 297 ILE B CA 1
ATOM 5547 C C . ILE B 1 297 ? -3.475 -40.938 -2.086 1 97.75 297 ILE B C 1
ATOM 5549 O O . ILE B 1 297 ? -2.447 -40.625 -1.487 1 97.75 297 ILE B O 1
ATOM 5553 N N . ARG B 1 298 ? -3.824 -42.156 -2.271 1 96.31 298 ARG B N 1
ATOM 5554 C CA . ARG B 1 298 ? -3.018 -43.281 -1.881 1 96.31 298 ARG B CA 1
ATOM 5555 C C . ARG B 1 298 ? -2.982 -44.344 -2.99 1 96.31 298 ARG B C 1
ATOM 5557 O O . ARG B 1 298 ? -4.02 -44.688 -3.551 1 96.31 298 ARG B O 1
ATOM 5564 N N . GLU B 1 299 ? -1.841 -44.844 -3.301 1 92.94 299 GLU B N 1
ATOM 5565 C CA . GLU B 1 299 ? -1.668 -45.875 -4.32 1 92.94 299 GLU B CA 1
ATOM 5566 C C . GLU B 1 299 ? -2.41 -45.5 -5.602 1 92.94 299 GLU B C 1
ATOM 5568 O O . GLU B 1 299 ? -3.154 -46.312 -6.145 1 92.94 299 GLU B O 1
ATOM 5573 N N . SER B 1 300 ? -2.316 -44.25 -5.953 1 93.75 300 SER B N 1
ATOM 5574 C CA . SER B 1 300 ? -2.826 -43.688 -7.211 1 93.75 300 SER B CA 1
ATOM 5575 C C . SER B 1 300 ? -4.348 -43.75 -7.254 1 93.75 300 SER B C 1
ATOM 5577 O O . SER B 1 300 ? -4.938 -43.969 -8.312 1 93.75 300 SER B O 1
ATOM 5579 N N . ALA B 1 301 ? -4.867 -43.625 -6.113 1 96.38 301 ALA B N 1
ATOM 5580 C CA . ALA B 1 301 ? -6.324 -43.531 -6.012 1 96.38 301 ALA B CA 1
ATOM 5581 C C . ALA B 1 301 ? -6.73 -42.531 -4.945 1 96.38 301 ALA B C 1
ATOM 5583 O O . ALA B 1 301 ? -6.059 -42.406 -3.918 1 96.38 301 ALA B O 1
ATOM 5584 N N . ILE B 1 302 ? -7.836 -41.938 -5.215 1 96.56 302 ILE B N 1
ATOM 5585 C CA . ILE B 1 302 ? -8.375 -41 -4.219 1 96.56 302 ILE B CA 1
ATOM 5586 C C . ILE B 1 302 ? -9.094 -41.781 -3.125 1 96.56 302 ILE B C 1
ATOM 5588 O O . ILE B 1 302 ? -10.109 -42.438 -3.383 1 96.56 302 ILE B O 1
ATOM 5592 N N . CYS B 1 303 ? -8.672 -41.625 -1.897 1 96.19 303 CYS B N 1
ATOM 5593 C CA . CYS B 1 303 ? -9.242 -42.438 -0.812 1 96.19 303 CYS B CA 1
ATOM 5594 C C . CYS B 1 303 ? -10.172 -41.562 0.047 1 96.19 303 CYS B C 1
ATOM 5596 O O . CYS B 1 303 ? -11.016 -42.094 0.77 1 96.19 303 CYS B O 1
ATOM 5598 N N . ALA B 1 304 ? -9.93 -40.281 0.026 1 94.56 304 ALA B N 1
ATOM 5599 C CA . ALA B 1 304 ? -10.789 -39.406 0.796 1 94.56 304 ALA B CA 1
ATOM 5600 C C . ALA B 1 304 ? -10.914 -38.031 0.117 1 94.56 304 ALA B C 1
ATOM 5602 O O . ALA B 1 304 ? -9.977 -37.594 -0.542 1 94.56 304 ALA B O 1
ATOM 5603 N N . ARG B 1 305 ? -12.07 -37.5 0.283 1 93.56 305 ARG B N 1
ATOM 5604 C CA . ARG B 1 305 ? -12.367 -36.156 -0.235 1 93.56 305 ARG B CA 1
ATOM 5605 C C . ARG B 1 305 ? -13.07 -35.312 0.814 1 93.56 305 ARG B C 1
ATOM 5607 O O . ARG B 1 305 ? -14.117 -35.688 1.33 1 93.56 305 ARG B O 1
ATOM 5614 N N . LYS B 1 306 ? -12.43 -34.25 1.105 1 90.88 306 LYS B N 1
ATOM 5615 C CA . LYS B 1 306 ? -13.016 -33.344 2.072 1 90.88 306 LYS B CA 1
ATOM 5616 C C . LYS B 1 306 ? -13.242 -31.953 1.451 1 90.88 306 LYS B C 1
ATOM 5618 O O . LYS B 1 306 ? -12.43 -31.484 0.648 1 90.88 306 LYS B O 1
ATOM 5623 N N . LEU B 1 307 ? -14.32 -31.375 1.866 1 91.19 307 LEU B N 1
ATOM 5624 C CA . LEU B 1 307 ? -14.609 -30.016 1.451 1 91.19 307 LEU B CA 1
ATOM 5625 C C . LEU B 1 307 ? -14.219 -29.016 2.537 1 91.19 307 LEU B C 1
ATOM 5627 O O . LEU B 1 307 ? -14.578 -29.188 3.703 1 91.19 307 LEU B O 1
ATOM 5631 N N . LEU B 1 308 ? -13.43 -28.047 2.096 1 89.5 308 LEU B N 1
ATOM 5632 C CA . LEU B 1 308 ? -12.961 -27.047 3.059 1 89.5 308 LEU B CA 1
ATOM 5633 C C . LEU B 1 308 ? -13.477 -25.656 2.701 1 89.5 308 LEU B C 1
ATOM 5635 O O . LEU B 1 308 ? -13.492 -25.281 1.527 1 89.5 308 LEU B O 1
ATOM 5639 N N . ALA B 1 309 ? -13.938 -24.906 3.707 1 86.69 309 ALA B N 1
ATOM 5640 C CA . ALA B 1 309 ? -14.336 -23.516 3.543 1 86.69 309 ALA B CA 1
ATOM 5641 C C . ALA B 1 309 ? -13.297 -22.578 4.137 1 86.69 309 ALA B C 1
ATOM 5643 O O . ALA B 1 309 ? -13.523 -21.969 5.188 1 86.69 309 ALA B O 1
ATOM 5644 N N . VAL B 1 310 ? -12.258 -22.453 3.482 1 88.75 310 VAL B N 1
ATOM 5645 C CA . VAL B 1 310 ? -11.125 -21.688 3.992 1 88.75 310 VAL B CA 1
ATOM 5646 C C . VAL B 1 310 ? -11.359 -20.203 3.744 1 88.75 310 VAL B C 1
ATOM 5648 O O . VAL B 1 310 ? -11.055 -19.375 4.602 1 88.75 310 VAL B O 1
ATOM 5651 N N . VAL B 1 311 ? -11.883 -19.875 2.557 1 91.94 311 VAL B N 1
ATOM 5652 C CA . VAL B 1 311 ? -12.219 -18.5 2.189 1 91.94 311 VAL B CA 1
ATOM 5653 C C . VAL B 1 311 ? -13.586 -18.453 1.514 1 91.94 311 VAL B C 1
ATOM 5655 O O . VAL B 1 311 ? -14.172 -19.5 1.224 1 91.94 311 VAL B O 1
ATOM 5658 N N . GLU B 1 312 ? -14.062 -17.281 1.257 1 87.38 312 GLU B N 1
ATOM 5659 C CA . GLU B 1 312 ? -15.398 -17.125 0.686 1 87.38 312 GLU B CA 1
ATOM 5660 C C . GLU B 1 312 ? -15.453 -17.656 -0.742 1 87.38 312 GLU B C 1
ATOM 5662 O O . GLU B 1 312 ? -16.359 -18.438 -1.088 1 87.38 312 GLU B O 1
ATOM 5667 N N . LYS B 1 313 ? -14.555 -17.25 -1.544 1 93.38 313 LYS B N 1
ATOM 5668 C CA . LYS B 1 313 ? -14.477 -17.688 -2.936 1 93.38 313 LYS B CA 1
ATOM 5669 C C . LYS B 1 313 ? -13.031 -17.969 -3.344 1 93.38 313 LYS B C 1
ATOM 5671 O O . LYS B 1 313 ? -12.344 -17.094 -3.855 1 93.38 313 LYS B O 1
ATOM 5676 N N . PRO B 1 314 ? -12.695 -19.234 -3.217 1 95.06 314 PRO B N 1
ATOM 5677 C CA . PRO B 1 314 ? -11.305 -19.578 -3.512 1 95.06 314 PRO B CA 1
ATOM 5678 C C . PRO B 1 314 ? -10.977 -19.484 -5 1 95.06 314 PRO B C 1
ATOM 5680 O O . PRO B 1 314 ? -11.812 -19.828 -5.84 1 95.06 314 PRO B O 1
ATOM 5683 N N . GLY B 1 315 ? -9.773 -18.953 -5.277 1 95.31 315 GLY B N 1
ATOM 5684 C CA . GLY B 1 315 ? -9.211 -18.922 -6.617 1 95.31 315 GLY B CA 1
ATOM 5685 C C . GLY B 1 315 ? -7.895 -19.672 -6.73 1 95.31 315 GLY B C 1
ATOM 5686 O O . GLY B 1 315 ? -7.809 -20.844 -6.367 1 95.31 315 GLY B O 1
ATOM 5687 N N . ALA B 1 316 ? -6.891 -19.016 -7.102 1 96.81 316 ALA B N 1
ATOM 5688 C CA . ALA B 1 316 ? -5.578 -19.625 -7.266 1 96.81 316 ALA B CA 1
ATOM 5689 C C . ALA B 1 316 ? -4.953 -19.969 -5.914 1 96.81 316 ALA B C 1
ATOM 5691 O O . ALA B 1 316 ? -5.195 -19.281 -4.922 1 96.81 316 ALA B O 1
ATOM 5692 N N . ILE B 1 317 ? -4.133 -21 -5.895 1 97.75 317 ILE B N 1
ATOM 5693 C CA . ILE B 1 317 ? -3.482 -21.438 -4.664 1 97.75 317 ILE B CA 1
ATOM 5694 C C . ILE B 1 317 ? -2.027 -21.797 -4.945 1 97.75 317 ILE B C 1
ATOM 5696 O O . ILE B 1 317 ? -1.67 -22.109 -6.086 1 97.75 317 ILE B O 1
ATOM 5700 N N . CYS B 1 318 ? -1.248 -21.719 -3.902 1 97.88 318 CYS B N 1
ATOM 5701 C CA . CYS B 1 318 ? 0.127 -22.203 -4.02 1 97.88 318 CYS B CA 1
ATOM 5702 C C . CYS B 1 318 ? 0.738 -22.438 -2.646 1 97.88 318 CYS B C 1
ATOM 5704 O O . CYS B 1 318 ? 0.185 -22.016 -1.631 1 97.88 318 CYS B O 1
ATOM 5706 N N . VAL B 1 319 ? 1.766 -23.172 -2.639 1 96.38 319 VAL B N 1
ATOM 5707 C CA . VAL B 1 319 ? 2.572 -23.453 -1.455 1 96.38 319 VAL B CA 1
ATOM 5708 C C . VAL B 1 319 ? 4.031 -23.078 -1.727 1 96.38 319 VAL B C 1
ATOM 5710 O O . VAL B 1 319 ? 4.555 -23.359 -2.811 1 96.38 319 VAL B O 1
ATOM 5713 N N . ASP B 1 320 ? 4.645 -22.484 -0.74 1 94.44 320 ASP B N 1
ATOM 5714 C CA . ASP B 1 320 ? 6.02 -22.047 -0.975 1 94.44 320 ASP B CA 1
ATOM 5715 C C . ASP B 1 320 ? 7.012 -23.125 -0.531 1 94.44 320 ASP B C 1
ATOM 5717 O O . ASP B 1 320 ? 6.625 -24.266 -0.255 1 94.44 320 ASP B O 1
ATOM 5721 N N . ASP B 1 321 ? 8.305 -22.781 -0.524 1 91.06 321 ASP B N 1
ATOM 5722 C CA . ASP B 1 321 ? 9.391 -23.734 -0.286 1 91.06 321 ASP B CA 1
ATOM 5723 C C . ASP B 1 321 ? 9.414 -24.188 1.171 1 91.06 321 ASP B C 1
ATOM 5725 O O . ASP B 1 321 ? 9.977 -25.234 1.49 1 91.06 321 ASP B O 1
ATOM 5729 N N . VAL B 1 322 ? 8.789 -23.391 2.076 1 90.88 322 VAL B N 1
ATOM 5730 C CA . VAL B 1 322 ? 8.812 -23.766 3.486 1 90.88 322 VAL B CA 1
ATOM 5731 C C . VAL B 1 322 ? 7.441 -24.281 3.904 1 90.88 322 VAL B C 1
ATOM 5733 O O . VAL B 1 322 ? 7.184 -24.484 5.094 1 90.88 322 VAL B O 1
ATOM 5736 N N . GLY B 1 323 ? 6.527 -24.391 2.965 1 91.5 323 GLY B N 1
ATOM 5737 C CA . GLY B 1 323 ? 5.254 -25.047 3.232 1 91.5 323 GLY B CA 1
ATOM 5738 C C . GLY B 1 323 ? 4.148 -24.078 3.59 1 91.5 323 GLY B C 1
ATOM 5739 O O . GLY B 1 323 ? 3.102 -24.484 4.105 1 91.5 323 GLY B O 1
ATOM 5740 N N . GLN B 1 324 ? 4.375 -22.828 3.383 1 94 324 GLN B N 1
ATOM 5741 C CA . GLN B 1 324 ? 3.314 -21.859 3.627 1 94 324 GLN B CA 1
ATOM 5742 C C . GLN B 1 324 ? 2.271 -21.891 2.514 1 94 324 GLN B C 1
ATOM 5744 O O . GLN B 1 324 ? 2.617 -21.938 1.333 1 94 324 GLN B O 1
ATOM 5749 N N . PHE B 1 325 ? 1.073 -21.859 2.967 1 96.44 325 PHE B N 1
ATOM 5750 C CA . PHE B 1 325 ? -0.03 -21.969 2.02 1 96.44 325 PHE B CA 1
ATOM 5751 C C . PHE B 1 325 ? -0.658 -20.609 1.749 1 96.44 325 PHE B C 1
ATOM 5753 O O . PHE B 1 325 ? -0.953 -19.859 2.682 1 96.44 325 PHE B O 1
ATOM 5760 N N . PHE B 1 326 ? -0.859 -20.25 0.437 1 97.88 326 PHE B N 1
ATOM 5761 C CA . PHE B 1 326 ? -1.473 -19 -0.002 1 97.88 326 PHE B CA 1
ATOM 5762 C C . PHE B 1 326 ? -2.703 -19.266 -0.859 1 97.88 326 PHE B C 1
ATOM 5764 O O . PHE B 1 326 ? -2.703 -20.188 -1.676 1 97.88 326 PHE B O 1
ATOM 5771 N N . ILE B 1 327 ? -3.684 -18.469 -0.77 1 97.62 327 ILE B N 1
ATOM 5772 C CA . ILE B 1 327 ? -4.918 -18.656 -1.525 1 97.62 327 ILE B CA 1
ATOM 5773 C C . ILE B 1 327 ? -5.473 -17.297 -1.95 1 97.62 327 ILE B C 1
ATOM 5775 O O . ILE B 1 327 ? -5.453 -16.344 -1.171 1 97.62 327 ILE B O 1
ATOM 5779 N N . HIS B 1 328 ? -5.84 -17.234 -3.139 1 97.62 328 HIS B N 1
ATOM 5780 C CA . HIS B 1 328 ? -6.555 -16.062 -3.645 1 97.62 328 HIS B CA 1
ATOM 5781 C C . HIS B 1 328 ? -8.023 -16.094 -3.23 1 97.62 328 HIS B C 1
ATOM 5783 O O . HIS B 1 328 ? -8.766 -16.984 -3.643 1 97.62 328 HIS B O 1
ATOM 5789 N N . ASP B 1 329 ? -8.414 -15.195 -2.434 1 95.94 329 ASP B N 1
ATOM 5790 C CA . ASP B 1 329 ? -9.82 -14.992 -2.092 1 95.94 329 ASP B CA 1
ATOM 5791 C C . ASP B 1 329 ? -10.477 -14 -3.043 1 95.94 329 ASP B C 1
ATOM 5793 O O . ASP B 1 329 ? -10.375 -12.789 -2.848 1 95.94 329 ASP B O 1
ATOM 5797 N N . ILE B 1 330 ? -11.219 -14.516 -3.92 1 95 330 ILE B N 1
ATOM 5798 C CA . ILE B 1 330 ? -11.812 -13.695 -4.965 1 95 330 ILE B CA 1
ATOM 5799 C C . ILE B 1 330 ? -12.836 -12.742 -4.352 1 95 330 ILE B C 1
ATOM 5801 O O . ILE B 1 330 ? -12.945 -11.586 -4.77 1 95 330 ILE B O 1
ATOM 5805 N N . GLY B 1 331 ? -13.531 -13.188 -3.402 1 90.88 331 GLY B N 1
ATOM 5806 C CA . GLY B 1 331 ? -14.547 -12.375 -2.76 1 90.88 331 GLY B CA 1
ATOM 5807 C C . GLY B 1 331 ? -13.984 -11.133 -2.096 1 90.88 331 GLY B C 1
ATOM 5808 O O . GLY B 1 331 ? -14.578 -10.055 -2.174 1 90.88 331 GLY B O 1
ATOM 5809 N N . GLN B 1 332 ? -12.859 -11.219 -1.538 1 92.25 332 GLN B N 1
ATOM 5810 C CA . GLN B 1 332 ? -12.273 -10.109 -0.797 1 92.25 332 GLN B CA 1
ATOM 5811 C C . GLN B 1 332 ? -11.219 -9.383 -1.63 1 92.25 332 GLN B C 1
ATOM 5813 O O . GLN B 1 332 ? -10.734 -8.32 -1.235 1 92.25 332 GLN B O 1
ATOM 5818 N N . GLY B 1 333 ? -10.797 -9.945 -2.688 1 93.81 333 GLY B N 1
ATOM 5819 C CA . GLY B 1 333 ? -9.797 -9.336 -3.549 1 93.81 333 GLY B CA 1
ATOM 5820 C C . GLY B 1 333 ? -8.414 -9.32 -2.939 1 93.81 333 GLY B C 1
ATOM 5821 O O . GLY B 1 333 ? -7.703 -8.312 -3.01 1 93.81 333 GLY B O 1
ATOM 5822 N N . LYS B 1 334 ? -8.102 -10.484 -2.289 1 96.44 334 LYS B N 1
ATOM 5823 C CA . LYS B 1 334 ? -6.828 -10.586 -1.588 1 96.44 334 LYS B CA 1
ATOM 5824 C C . LYS B 1 334 ? -6.188 -11.953 -1.797 1 96.44 334 LYS B C 1
ATOM 5826 O O . LYS B 1 334 ? -6.883 -12.93 -2.072 1 96.44 334 LYS B O 1
ATOM 5831 N N . ILE B 1 335 ? -4.945 -11.953 -1.73 1 97.94 335 ILE B N 1
ATOM 5832 C CA . ILE B 1 335 ? -4.215 -13.203 -1.522 1 97.94 335 ILE B CA 1
ATOM 5833 C C . ILE B 1 335 ? -3.84 -13.336 -0.048 1 97.94 335 ILE B C 1
ATOM 5835 O O . ILE B 1 335 ? -3.205 -12.445 0.522 1 97.94 335 ILE B O 1
ATOM 5839 N N . ARG B 1 336 ? -4.219 -14.453 0.497 1 96.75 336 ARG B N 1
ATOM 5840 C CA . ARG B 1 336 ? -4.102 -14.617 1.942 1 96.75 336 ARG B CA 1
ATOM 5841 C C . ARG B 1 336 ? -3.23 -15.828 2.283 1 96.75 336 ARG B C 1
ATOM 5843 O O . ARG B 1 336 ? -3.236 -16.828 1.562 1 96.75 336 ARG B O 1
ATOM 5850 N N . GLN B 1 337 ? -2.49 -15.68 3.369 1 96.62 337 GLN B N 1
ATOM 5851 C CA . GLN B 1 337 ? -1.748 -16.797 3.945 1 96.62 337 GLN B CA 1
ATOM 5852 C C . GLN B 1 337 ? -2.586 -17.531 4.98 1 96.62 337 GLN B C 1
ATOM 5854 O O . GLN B 1 337 ? -3.164 -16.922 5.879 1 96.62 337 GLN B O 1
ATOM 5859 N N . ILE B 1 338 ? -2.652 -18.828 4.809 1 96.19 338 ILE B N 1
ATOM 5860 C CA . ILE B 1 338 ? -3.516 -19.641 5.664 1 96.19 338 ILE B CA 1
ATOM 5861 C C . ILE B 1 338 ? -2.67 -20.609 6.484 1 96.19 338 ILE B C 1
ATOM 5863 O O . ILE B 1 338 ? -1.735 -21.219 5.961 1 96.19 338 ILE B O 1
ATOM 5867 N N . ASP B 1 339 ? -2.998 -20.703 7.684 1 93.31 339 ASP B N 1
ATOM 5868 C CA . ASP B 1 339 ? -2.389 -21.719 8.531 1 93.31 339 ASP B CA 1
ATOM 5869 C C . ASP B 1 339 ? -3.014 -23.094 8.281 1 93.31 339 ASP B C 1
ATOM 5871 O O . ASP B 1 339 ? -4.168 -23.328 8.641 1 93.31 339 ASP B O 1
ATOM 5875 N N . THR B 1 340 ? -2.332 -23.938 7.75 1 90.12 340 THR B N 1
ATOM 5876 C CA . THR B 1 340 ? -2.881 -25.234 7.371 1 90.12 340 THR B CA 1
ATOM 5877 C C . THR B 1 340 ? -2.727 -26.25 8.516 1 90.12 340 THR B C 1
ATOM 5879 O O . THR B 1 340 ? -3.254 -27.359 8.445 1 90.12 340 THR B O 1
ATOM 5882 N N . LYS B 1 341 ? -2.045 -26 9.539 1 83.56 341 LYS B N 1
ATOM 5883 C CA . LYS B 1 341 ? -1.774 -26.938 10.617 1 83.56 341 LYS B CA 1
ATOM 5884 C C . LYS B 1 341 ? -2.939 -27 11.609 1 83.56 341 LYS B C 1
ATOM 5886 O O . LYS B 1 341 ? -3.244 -28.062 12.156 1 83.56 341 LYS B O 1
ATOM 5891 N N . ASP B 1 342 ? -3.59 -25.922 11.797 1 79.38 342 ASP B N 1
ATOM 5892 C CA . ASP B 1 342 ? -4.617 -25.891 12.836 1 79.38 342 ASP B CA 1
ATOM 5893 C C . ASP B 1 342 ? -6.016 -25.844 12.227 1 79.38 342 ASP B C 1
ATOM 5895 O O . ASP B 1 342 ? -6.582 -26.875 11.859 1 79.38 342 ASP B O 1
ATOM 5899 N N . ASN B 1 343 ? -6.609 -24.734 12.055 1 82.62 343 ASN B N 1
ATOM 5900 C CA . ASN B 1 343 ? -8.008 -24.562 11.672 1 82.62 343 ASN B CA 1
ATOM 5901 C C . ASN B 1 343 ? -8.148 -23.734 10.398 1 82.62 343 ASN B C 1
ATOM 5903 O O . ASN B 1 343 ? -9.203 -23.156 10.141 1 82.62 343 ASN B O 1
ATOM 5907 N N . PHE B 1 344 ? -7.035 -23.781 9.547 1 90.19 344 PHE B N 1
ATOM 5908 C CA . PHE B 1 344 ? -7.062 -23.062 8.273 1 90.19 344 PHE B CA 1
ATOM 5909 C C . PHE B 1 344 ? -7.477 -21.609 8.477 1 90.19 344 PHE B C 1
ATOM 5911 O O . PHE B 1 344 ? -8.281 -21.078 7.711 1 90.19 344 PHE B O 1
ATOM 5918 N N . GLU B 1 345 ? -6.949 -21.078 9.5 1 91.94 345 GLU B N 1
ATOM 5919 C CA . GLU B 1 345 ? -7.215 -19.672 9.773 1 91.94 345 GLU B CA 1
ATOM 5920 C C . GLU B 1 345 ? -6.285 -18.766 8.969 1 91.94 345 GLU B C 1
ATOM 5922 O O . GLU B 1 345 ? -5.164 -19.156 8.633 1 91.94 345 GLU B O 1
ATOM 5927 N N . VAL B 1 346 ? -6.824 -17.625 8.727 1 91.75 346 VAL B N 1
ATOM 5928 C CA . VAL B 1 346 ? -6.027 -16.656 7.992 1 91.75 346 VAL B CA 1
ATOM 5929 C C . VAL B 1 346 ? -4.922 -16.109 8.891 1 91.75 346 VAL B C 1
ATOM 5931 O O . VAL B 1 346 ? -5.184 -15.672 10.016 1 91.75 346 VAL B O 1
ATOM 5934 N N . ILE B 1 347 ? -3.684 -16.156 8.406 1 91.81 347 ILE B N 1
ATOM 5935 C CA . ILE B 1 347 ? -2.529 -15.633 9.125 1 91.81 347 ILE B CA 1
ATOM 5936 C C . ILE B 1 347 ? -2.32 -14.164 8.773 1 91.81 347 ILE B C 1
ATOM 5938 O O . ILE B 1 347 ? -2.131 -13.32 9.656 1 91.81 347 ILE B O 1
ATOM 5942 N N . SER B 1 348 ? -2.352 -13.867 7.477 1 92.69 348 SER B N 1
ATOM 5943 C CA . SER B 1 348 ? -2.062 -12.516 7.012 1 92.69 348 SER B CA 1
ATOM 5944 C C . SER B 1 348 ? -2.551 -12.305 5.586 1 92.69 348 SER B C 1
ATOM 5946 O O . SER B 1 348 ? -2.715 -13.266 4.828 1 92.69 348 SER B O 1
ATOM 5948 N N . ASP B 1 349 ? -2.82 -11.109 5.273 1 93.62 349 ASP B N 1
ATOM 5949 C CA . ASP B 1 349 ? -3.072 -10.688 3.898 1 93.62 349 ASP B CA 1
ATOM 5950 C C . ASP B 1 349 ? -1.781 -10.258 3.211 1 93.62 349 ASP B C 1
ATOM 5952 O O . ASP B 1 349 ? -1.102 -9.336 3.676 1 93.62 349 ASP B O 1
ATOM 5956 N N . ILE B 1 350 ? -1.481 -10.836 2.082 1 95.62 350 ILE B N 1
ATOM 5957 C CA . ILE B 1 350 ? -0.159 -10.68 1.486 1 95.62 350 ILE B CA 1
ATOM 5958 C C . ILE B 1 350 ? -0.215 -9.625 0.381 1 95.62 350 ILE B C 1
ATOM 5960 O O . ILE B 1 350 ? 0.697 -8.805 0.249 1 95.62 350 ILE B O 1
ATOM 5964 N N . ALA B 1 351 ? -1.268 -9.664 -0.402 1 96.81 351 ALA B N 1
ATOM 5965 C CA . ALA B 1 351 ? -1.366 -8.758 -1.547 1 96.81 351 ALA B CA 1
ATOM 5966 C C . ALA B 1 351 ? -2.822 -8.547 -1.952 1 96.81 351 ALA B C 1
ATOM 5968 O O . ALA B 1 351 ? -3.668 -9.414 -1.735 1 96.81 351 ALA B O 1
ATOM 5969 N N . LEU B 1 352 ? -3.041 -7.457 -2.547 1 95.44 352 LEU B N 1
ATOM 5970 C CA . LEU B 1 352 ? -4.305 -7.242 -3.246 1 95.44 352 LEU B CA 1
ATOM 5971 C C . LEU B 1 352 ? -4.297 -7.941 -4.602 1 95.44 352 LEU B C 1
ATOM 5973 O O . LEU B 1 352 ? -3.246 -8.07 -5.234 1 95.44 352 LEU B O 1
ATOM 5977 N N . ALA B 1 353 ? -5.406 -8.406 -4.945 1 95.25 353 ALA B N 1
ATOM 5978 C CA . ALA B 1 353 ? -5.465 -9.117 -6.219 1 95.25 353 ALA B CA 1
ATOM 5979 C C . ALA B 1 353 ? -6.801 -8.891 -6.918 1 95.25 353 ALA B C 1
ATOM 5981 O O . ALA B 1 353 ? -7.848 -8.82 -6.266 1 95.25 353 ALA B O 1
ATOM 5982 N N . ASP B 1 354 ? -6.727 -8.812 -8.164 1 92.38 354 ASP B N 1
ATOM 5983 C CA . ASP B 1 354 ? -7.918 -8.688 -8.992 1 92.38 354 ASP B CA 1
ATOM 5984 C C . ASP B 1 354 ? -8.602 -10.047 -9.172 1 92.38 354 ASP B C 1
ATOM 5986 O O . ASP B 1 354 ? -7.973 -11.094 -9 1 92.38 354 ASP B O 1
ATOM 5990 N N . LYS B 1 355 ? -9.789 -9.914 -9.578 1 90.56 355 LYS B N 1
ATOM 5991 C CA . LYS B 1 355 ? -10.555 -11.133 -9.828 1 90.56 355 LYS B CA 1
ATOM 5992 C C . LYS B 1 355 ? -10.008 -11.883 -11.039 1 90.56 355 LYS B C 1
ATOM 5994 O O . LYS B 1 355 ? -10.148 -13.102 -11.141 1 90.56 355 LYS B O 1
ATOM 5999 N N . SER B 1 356 ? -9.344 -11.164 -11.906 1 91.44 356 SER B N 1
ATOM 6000 C CA . SER B 1 356 ? -8.891 -11.734 -13.172 1 91.44 356 SER B CA 1
ATOM 6001 C C . SER B 1 356 ? -7.559 -12.461 -13 1 91.44 356 SER B C 1
ATOM 6003 O O . SER B 1 356 ? -6.961 -12.922 -13.977 1 91.44 356 SER B O 1
ATOM 6005 N N . LEU B 1 357 ? -7.133 -12.555 -11.812 1 95.31 357 LEU B N 1
ATOM 6006 C CA . LEU B 1 357 ? -5.883 -13.25 -11.516 1 95.31 357 LEU B CA 1
ATOM 6007 C C . LEU B 1 357 ? -5.91 -14.672 -12.07 1 95.31 357 LEU B C 1
ATOM 6009 O O . LEU B 1 357 ? -6.902 -15.391 -11.914 1 95.31 357 LEU B O 1
ATOM 6013 N N . TYR B 1 358 ? -4.812 -15.07 -12.797 1 96.12 358 TYR B N 1
ATOM 6014 C CA . TYR B 1 358 ? -4.793 -16.344 -13.492 1 96.12 358 TYR B CA 1
ATOM 6015 C C . TYR B 1 358 ? -4.16 -17.438 -12.625 1 96.12 358 TYR B C 1
ATOM 6017 O O . TYR B 1 358 ? -4.699 -18.531 -12.508 1 96.12 358 TYR B O 1
ATOM 6025 N N . ALA B 1 359 ? -3.035 -17.062 -12.023 1 97 359 ALA B N 1
ATOM 6026 C CA . ALA B 1 359 ? -2.303 -18.031 -11.219 1 97 359 ALA B CA 1
ATOM 6027 C C . ALA B 1 359 ? -1.347 -17.328 -10.258 1 97 359 ALA B C 1
ATOM 6029 O O . ALA B 1 359 ? -1.023 -16.156 -10.43 1 97 359 ALA B O 1
ATOM 6030 N N . ILE B 1 360 ? -0.938 -18.094 -9.227 1 98.19 360 ILE B N 1
ATOM 6031 C CA . ILE B 1 360 ? 0.058 -17.578 -8.297 1 98.19 360 ILE B CA 1
ATOM 6032 C C . ILE B 1 360 ? 1.112 -18.641 -8.023 1 98.19 360 ILE B C 1
ATOM 6034 O O . ILE B 1 360 ? 0.854 -19.844 -8.195 1 98.19 360 ILE B O 1
ATOM 6038 N N . SER B 1 361 ? 2.256 -18.25 -7.652 1 98 361 SER B N 1
ATOM 6039 C CA . SER B 1 361 ? 3.346 -19.094 -7.176 1 98 361 SER B CA 1
ATOM 6040 C C . SER B 1 361 ? 4.184 -18.375 -6.121 1 98 361 SER B C 1
ATOM 6042 O O . SER B 1 361 ? 4.254 -17.141 -6.109 1 98 361 SER B O 1
ATOM 6044 N N . ALA B 1 362 ? 4.691 -19.156 -5.211 1 97.25 362 ALA B N 1
ATOM 6045 C CA . ALA B 1 362 ? 5.473 -18.562 -4.129 1 97.25 362 ALA B CA 1
ATOM 6046 C C . ALA B 1 362 ? 6.734 -19.375 -3.857 1 97.25 362 ALA B C 1
ATOM 6048 O O . ALA B 1 362 ? 6.711 -20.594 -3.896 1 97.25 362 ALA B O 1
ATOM 6049 N N . ASN B 1 363 ? 7.785 -18.656 -3.646 1 95.94 363 ASN B N 1
ATOM 6050 C CA . ASN B 1 363 ? 9.078 -19.25 -3.312 1 95.94 363 ASN B CA 1
ATOM 6051 C C . ASN B 1 363 ? 10.055 -18.219 -2.789 1 95.94 363 ASN B C 1
ATOM 6053 O O . ASN B 1 363 ? 10 -17.047 -3.195 1 95.94 363 ASN B O 1
ATOM 6057 N N . LYS B 1 364 ? 10.883 -18.5 -1.813 1 94.25 364 LYS B N 1
ATOM 6058 C CA . LYS B 1 364 ? 11.992 -17.703 -1.3 1 94.25 364 LYS B CA 1
ATOM 6059 C C . LYS B 1 364 ? 11.508 -16.344 -0.821 1 94.25 364 LYS B C 1
ATOM 6061 O O . LYS B 1 364 ? 12.203 -15.336 -0.995 1 94.25 364 LYS B O 1
ATOM 6066 N N . GLY B 1 365 ? 10.336 -16.328 -0.429 1 95.31 365 GLY B N 1
ATOM 6067 C CA . GLY B 1 365 ? 9.836 -15.094 0.163 1 95.31 365 GLY B CA 1
ATOM 6068 C C . GLY B 1 365 ? 9.148 -14.18 -0.842 1 95.31 365 GLY B C 1
ATOM 6069 O O . GLY B 1 365 ? 8.836 -13.031 -0.532 1 95.31 365 GLY B O 1
ATOM 6070 N N . PHE B 1 366 ? 8.969 -14.664 -2.027 1 96.81 366 PHE B N 1
ATOM 6071 C CA . PHE B 1 366 ? 8.312 -13.875 -3.064 1 96.81 366 PHE B CA 1
ATOM 6072 C C . PHE B 1 366 ? 7.059 -14.578 -3.568 1 96.81 366 PHE B C 1
ATOM 6074 O O . PHE B 1 366 ? 7.016 -15.805 -3.635 1 96.81 366 PHE B O 1
ATOM 6081 N N . LEU B 1 367 ? 6.09 -13.789 -3.834 1 97.88 367 LEU B N 1
ATOM 6082 C CA . LEU B 1 367 ? 4.844 -14.234 -4.445 1 97.88 367 LEU B CA 1
ATOM 6083 C C . LEU B 1 367 ? 4.699 -13.672 -5.855 1 97.88 367 LEU B C 1
ATOM 6085 O O . LEU B 1 367 ? 4.754 -12.453 -6.051 1 97.88 367 LEU B O 1
ATOM 6089 N N . ALA B 1 368 ? 4.602 -14.547 -6.824 1 98.06 368 ALA B N 1
ATOM 6090 C CA . ALA B 1 368 ? 4.363 -14.141 -8.203 1 98.06 368 ALA B CA 1
ATOM 6091 C C . ALA B 1 368 ? 2.881 -14.25 -8.562 1 98.06 368 ALA B C 1
ATOM 6093 O O . ALA B 1 368 ? 2.266 -15.297 -8.367 1 98.06 368 ALA B O 1
ATOM 6094 N N . ILE B 1 369 ? 2.354 -13.164 -9.008 1 98.19 369 ILE B N 1
ATOM 6095 C CA . ILE B 1 369 ? 0.949 -13.086 -9.391 1 98.19 369 ILE B CA 1
ATOM 6096 C C . ILE B 1 369 ? 0.838 -12.852 -10.898 1 98.19 369 ILE B C 1
ATOM 6098 O O . ILE B 1 369 ? 1.346 -11.852 -11.414 1 98.19 369 ILE B O 1
ATOM 6102 N N . ILE B 1 370 ? 0.109 -13.703 -11.555 1 97.75 370 ILE B N 1
ATOM 6103 C CA . ILE B 1 370 ? 0.05 -13.656 -13.008 1 97.75 370 ILE B CA 1
ATOM 6104 C C . ILE B 1 370 ? -1.295 -13.086 -13.453 1 97.75 370 ILE B C 1
ATOM 6106 O O . ILE B 1 370 ? -2.35 -13.625 -13.109 1 97.75 370 ILE B O 1
ATOM 6110 N N . TYR B 1 371 ? -1.22 -12.047 -14.188 1 95.94 371 TYR B N 1
ATOM 6111 C CA . TYR B 1 371 ? -2.383 -11.477 -14.859 1 95.94 371 TYR B CA 1
ATOM 6112 C C . TYR B 1 371 ? -2.277 -11.641 -16.375 1 95.94 371 TYR B C 1
ATOM 6114 O O . TYR B 1 371 ? -1.609 -10.852 -17.047 1 95.94 371 TYR B O 1
ATOM 6122 N N . ARG B 1 372 ? -3.037 -12.578 -16.797 1 94.19 372 ARG B N 1
ATOM 6123 C CA . ARG B 1 372 ? -2.973 -12.906 -18.219 1 94.19 372 ARG B CA 1
ATOM 6124 C C . ARG B 1 372 ? -3.533 -11.766 -19.078 1 94.19 372 ARG B C 1
ATOM 6126 O O . ARG B 1 372 ? -2.932 -11.383 -20.078 1 94.19 372 ARG B O 1
ATOM 6133 N N . GLU B 1 373 ? -4.633 -11.195 -18.672 1 90.56 373 GLU B N 1
ATOM 6134 C CA . GLU B 1 373 ? -5.316 -10.156 -19.438 1 90.56 373 GLU B CA 1
ATOM 6135 C C . GLU B 1 373 ? -4.523 -8.852 -19.438 1 90.56 373 GLU B C 1
ATOM 6137 O O . GLU B 1 373 ? -4.602 -8.07 -20.391 1 90.56 373 GLU B O 1
ATOM 6142 N N . LYS B 1 374 ? -3.756 -8.664 -18.438 1 90.88 374 LYS B N 1
ATOM 6143 C CA . LYS B 1 374 ? -2.982 -7.43 -18.328 1 90.88 374 LYS B CA 1
ATOM 6144 C C . LYS B 1 374 ? -1.559 -7.621 -18.844 1 90.88 374 LYS B C 1
ATOM 6146 O O . LYS B 1 374 ? -0.782 -6.668 -18.906 1 90.88 374 LYS B O 1
ATOM 6151 N N . ASN B 1 375 ? -1.172 -8.781 -19.125 1 93.12 375 ASN B N 1
ATOM 6152 C CA . ASN B 1 375 ? 0.143 -9.141 -19.641 1 93.12 375 ASN B CA 1
ATOM 6153 C C . ASN B 1 375 ? 1.256 -8.758 -18.672 1 93.12 375 ASN B C 1
ATOM 6155 O O . ASN B 1 375 ? 2.283 -8.211 -19.078 1 93.12 375 ASN B O 1
ATOM 6159 N N . ILE B 1 376 ? 0.925 -9 -17.391 1 93.5 376 ILE B N 1
ATOM 6160 C CA . ILE B 1 376 ? 1.933 -8.625 -16.406 1 93.5 376 ILE B CA 1
ATOM 6161 C C . ILE B 1 376 ? 2.047 -9.711 -15.344 1 93.5 376 ILE B C 1
ATOM 6163 O O . ILE B 1 376 ? 1.119 -10.508 -15.148 1 93.5 376 ILE B O 1
ATOM 6167 N N . ILE B 1 377 ? 3.195 -9.711 -14.789 1 96.31 377 ILE B N 1
ATOM 6168 C CA . ILE B 1 377 ? 3.461 -10.484 -13.578 1 96.31 377 ILE B CA 1
ATOM 6169 C C . ILE B 1 377 ? 3.818 -9.539 -12.438 1 96.31 377 ILE B C 1
ATOM 6171 O O . ILE B 1 377 ? 4.711 -8.695 -12.57 1 96.31 377 ILE B O 1
ATOM 6175 N N . ARG B 1 378 ? 3.1 -9.68 -11.398 1 96.19 378 ARG B N 1
ATOM 6176 C CA . ARG B 1 378 ? 3.416 -8.898 -10.211 1 96.19 378 ARG B CA 1
ATOM 6177 C C . ARG B 1 378 ? 4.172 -9.742 -9.188 1 96.19 378 ARG B C 1
ATOM 6179 O O . ARG B 1 378 ? 3.736 -10.844 -8.836 1 96.19 378 ARG B O 1
ATOM 6186 N N . LEU B 1 379 ? 5.273 -9.227 -8.773 1 96.5 379 LEU B N 1
ATOM 6187 C CA . LEU B 1 379 ? 6.051 -9.883 -7.727 1 96.5 379 LEU B CA 1
ATOM 6188 C C . LEU B 1 379 ? 5.914 -9.141 -6.402 1 96.5 379 LEU B C 1
ATOM 6190 O O . LEU B 1 379 ? 6.137 -7.926 -6.34 1 96.5 379 LEU B O 1
ATOM 6194 N N . ASN B 1 380 ? 5.516 -9.812 -5.41 1 96.75 380 ASN B N 1
ATOM 6195 C CA . ASN B 1 380 ? 5.359 -9.25 -4.074 1 96.75 380 ASN B CA 1
ATOM 6196 C C . ASN B 1 380 ? 6.289 -9.938 -3.07 1 96.75 380 ASN B C 1
ATOM 6198 O O . ASN B 1 380 ? 6.316 -11.164 -2.982 1 96.75 380 ASN B O 1
ATOM 6202 N N . LYS B 1 381 ? 6.957 -9.133 -2.346 1 94.88 381 LYS B N 1
ATOM 6203 C CA . LYS B 1 381 ? 7.789 -9.656 -1.267 1 94.88 381 LYS B CA 1
ATOM 6204 C C . LYS B 1 381 ? 6.984 -9.82 0.019 1 94.88 381 LYS B C 1
ATOM 6206 O O . LYS B 1 381 ? 6.301 -8.891 0.453 1 94.88 381 LYS B O 1
ATOM 6211 N N . TYR B 1 382 ? 6.949 -10.984 0.582 1 92.06 382 TYR B N 1
ATOM 6212 C CA . TYR B 1 382 ? 6.172 -11.164 1.805 1 92.06 382 TYR B CA 1
ATOM 6213 C C . TYR B 1 382 ? 7.07 -11.562 2.967 1 92.06 382 TYR B C 1
ATOM 6215 O O . TYR B 1 382 ? 6.613 -11.656 4.109 1 92.06 382 TYR B O 1
ATOM 6223 N N . LYS B 1 383 ? 8.297 -11.898 2.779 1 78.38 383 LYS B N 1
ATOM 6224 C CA . LYS B 1 383 ? 9.266 -12.172 3.836 1 78.38 383 LYS B CA 1
ATOM 6225 C C . LYS B 1 383 ? 10.57 -11.414 3.594 1 78.38 383 LYS B C 1
ATOM 6227 O O . LYS B 1 383 ? 10.953 -11.18 2.445 1 78.38 383 LYS B O 1
ATOM 6232 N N . SER B 1 384 ? 11.047 -10.875 4.734 1 62.5 384 SER B N 1
ATOM 6233 C CA . SER B 1 384 ? 12.32 -10.172 4.629 1 62.5 384 SER B CA 1
ATOM 6234 C C . SER B 1 384 ? 13.438 -11.109 4.184 1 62.5 384 SER B C 1
ATOM 6236 O O . SER B 1 384 ? 13.531 -12.242 4.66 1 62.5 384 SER B O 1
ATOM 6238 N N . ILE B 1 385 ? 14.016 -10.938 3.01 1 48.19 385 ILE B N 1
ATOM 6239 C CA . ILE B 1 385 ? 15.203 -11.664 2.576 1 48.19 385 ILE B CA 1
ATOM 6240 C C . ILE B 1 385 ? 16.406 -11.242 3.408 1 48.19 385 ILE B C 1
ATOM 6242 O O . ILE B 1 385 ? 16.688 -10.047 3.545 1 48.19 385 ILE B O 1
ATOM 6246 N N . LYS B 1 386 ? 16.781 -11.875 4.465 1 44.12 386 LYS B N 1
ATOM 6247 C CA . LYS B 1 386 ? 18.047 -11.617 5.148 1 44.12 386 LYS B CA 1
ATOM 6248 C C . LYS B 1 386 ? 19.203 -11.562 4.152 1 44.12 386 LYS B C 1
ATOM 6250 O O . LYS B 1 386 ? 19.203 -12.289 3.162 1 44.12 386 LYS B O 1
#

Organism: Dracunculus medinensis (NCBI:txid318479)

Sequence (772 aa):
MDEIPKKSNEVQSICNKVNATAESNENIDNDLLLSTAEEFDISEYERKLRENTEETMNLVMNLCDRSDKLKEQQKSTLLRSFLILQKEVITLKEFAGETKKDYNVGGRIEWHNVDSARFGDCFLTEPTSALILSNFNIFISDNNAGLFLFSIHSEFIRKVTNSNWKWPQAAAIYENNKILVSMMIKSEEDATTWKRFLVKFDENLNYIAKIEGPKWIEEETISRERLCVASTGFIYMAVSSQTFTALYELSPEGRWTELYYKKGQCFTDIQVLAVIGPITELFVVEEHRRYLWMLSIRESAICARKLLAVVEKPGAICVDDVGQFFIHDIGQGKIRQIDTKDNFEVISDIALADKSLYAISANKGFLAIIYREKNIIRLNKYKSIKMDEIPKKSNEVQSICNKVNATAESNENIDNDLLLSTAEEFDISEYERKLRENTEETMNLVMNLCDRSDKLKEQQKSTLLRSFLILQKEVITLKEFAGETKKDYNVGGRIEWHNVDSARFGDCFLTEPTSALILSNFNIFISDNNAGLFLFSIHSEFIRKVTNSNWKWPQAAAIYENNKILVSMMIKSEEDATTWKRFLVKFDENLNYIAKIEGPKWIEEETISRERLCVASTGFIYMAVSSQTFTALYELSPEGRWTELYYKKGQCFTDIQVLAVIGPITELFVVEEHRRYLWMLSIRESAICARKLLAVVEKPGAICVDDVGQFFIHDIGQGKIRQIDTKDNFEVISDIALADKSLYAISANKGFLAIIYREKNIIRLNKYKSIK

Foldseek 3Di:
DDDPDDPDDDDDDDYDDDDDDDDDDDDDDDDPDPDDDDDPDDVPPPPCVVVVVVVVVVVVVVVCVVVVCCCCCVCVVVVVVVVQVVVQVVVQVQFDKDFDDPPCQDAFDDVQPPFKDKGFLVQFQFWADWEQFPVQWIWTAHQPRAIFIGHVRRHGGIGTDGPQKGGWHAWEQAPPRKIWIWIWGADPVDNVAIFIWTWIAHPSRGTDGIATDDDVCRVPDWDDKHWEAAPQGKIWMWTFDPFKIWIWIADNVGDIATADIDTPWGWQYKYFQDDDDQWTWMWTAIQPVQWIWIFIDGPRYTDDIDTDPLEDGWHAWEAEPVRWIWTQHAVVQFIFTFDPPDRRHTDDTFDGHHNQWRYWYDYQQWIWTDRRVSRMIMIGGRDDND/DDDDDPVDDDDDPVVDDPPVDDDDPDDDDPPPPPDDDPPPPVVVVVVVVVVVVVVVVVVVVVVVVVVVVVVVVVVVVVVVVVVQVVVQVVVQVQFDKDFDDPPCQDAFDDCQPPFKDKGFLVPFQFWADWEQFPVQWIWTAHQPQAIFIGHVRRHGGIGTDGPQKGGWHAWEAAPPRKIWIWIWGADPVDNVAIFIWIWIAHPNRGTDGIATDDPVCRPPDWDDKHWYAAPQGKIKMWTFDPFKIWIWIADPVGDIDTADIDTPWGWQYKEFQDDDDQWTWMWTAIQPVQWIWTFIDGPRYTDDIDTDPLEDGWHAWEAEPVRWIWTQHAVVQFIFTFDPPDRRHTDDTFDGHHNQWRYWYDYQQWIWTDRRVSRMIMIGGRDDND